Protein AF-R7TKI4-F1 (afdb_monomer_lite)

Structure (mmCIF, N/CA/C/O backbone):
data_AF-R7TKI4-F1
#
_entry.id   AF-R7TKI4-F1
#
loop_
_atom_site.group_PDB
_atom_site.id
_atom_site.type_symbol
_atom_site.label_atom_id
_atom_site.label_alt_id
_atom_site.label_comp_id
_atom_site.label_asym_id
_atom_site.label_entity_id
_atom_site.label_seq_id
_atom_site.pdbx_PDB_ins_code
_atom_site.Cartn_x
_atom_site.Cartn_y
_atom_site.Cartn_z
_atom_site.occupancy
_atom_site.B_iso_or_equiv
_atom_site.auth_seq_id
_atom_site.auth_comp_id
_atom_site.auth_asym_id
_atom_site.auth_atom_id
_atom_site.pdbx_PDB_model_num
ATOM 1 N N . MET A 1 1 ? -0.676 15.470 -4.595 1.00 82.75 1 MET A N 1
ATOM 2 C CA . MET A 1 1 ? -1.596 16.619 -4.484 1.00 82.75 1 MET A CA 1
ATOM 3 C C . MET A 1 1 ? -2.875 16.407 -5.294 1.00 82.75 1 MET A C 1
ATOM 5 O O . MET A 1 1 ? -3.896 16.183 -4.670 1.00 82.75 1 MET A O 1
ATOM 9 N N . ALA A 1 2 ? -2.856 16.356 -6.633 1.00 85.12 2 ALA A N 1
ATOM 10 C CA . ALA A 1 2 ? -4.088 16.232 -7.441 1.00 85.12 2 ALA A CA 1
ATOM 11 C C . ALA A 1 2 ? -4.961 14.997 -7.123 1.00 85.12 2 ALA A C 1
ATOM 13 O O . ALA A 1 2 ? -6.164 15.119 -6.928 1.00 85.12 2 ALA A O 1
ATOM 14 N N . ARG A 1 3 ? -4.354 13.813 -6.934 1.00 81.62 3 ARG A N 1
ATOM 15 C CA . ARG A 1 3 ? -5.068 12.597 -6.470 1.00 81.62 3 ARG A CA 1
ATOM 16 C C . ARG A 1 3 ? -5.751 12.754 -5.104 1.00 81.62 3 ARG A C 1
ATOM 18 O O . ARG A 1 3 ? -6.646 11.985 -4.787 1.00 81.62 3 ARG A O 1
ATOM 25 N N . ALA A 1 4 ? -5.313 13.726 -4.310 1.00 76.56 4 ALA A N 1
ATOM 26 C CA . ALA A 1 4 ? -5.909 14.103 -3.036 1.00 76.56 4 ALA A CA 1
ATOM 27 C C . ALA A 1 4 ? -6.825 15.336 -3.168 1.00 76.56 4 ALA A C 1
ATOM 29 O O . ALA A 1 4 ? -7.073 16.013 -2.183 1.00 76.56 4 ALA A O 1
ATOM 30 N N . GLY A 1 5 ? -7.311 15.654 -4.373 1.00 79.50 5 GLY A N 1
ATOM 31 C CA . GLY A 1 5 ? -8.369 16.645 -4.600 1.00 79.50 5 GLY A CA 1
ATOM 32 C C . GLY A 1 5 ? -7.931 18.111 -4.665 1.00 79.50 5 GLY A C 1
ATOM 33 O O . GLY A 1 5 ? -8.788 18.983 -4.769 1.00 79.50 5 GLY A O 1
ATOM 34 N N . TYR A 1 6 ? -6.631 18.409 -4.624 1.00 84.69 6 TYR A N 1
ATOM 35 C CA . TYR A 1 6 ? -6.147 19.792 -4.714 1.00 84.69 6 TYR A CA 1
ATOM 36 C C . TYR A 1 6 ? -6.173 20.307 -6.155 1.00 84.69 6 TYR A C 1
ATOM 38 O O . TYR A 1 6 ? -5.718 19.578 -7.042 1.00 84.69 6 TYR A O 1
ATOM 46 N N . PRO A 1 7 ? -6.587 21.566 -6.398 1.00 90.75 7 PRO A N 1
ATOM 47 C CA . PRO A 1 7 ? -6.250 22.246 -7.639 1.00 90.75 7 PRO A CA 1
ATOM 48 C C . PRO A 1 7 ? -4.733 22.451 -7.676 1.00 90.75 7 PRO A C 1
ATOM 50 O O . PRO A 1 7 ? -4.150 23.046 -6.770 1.00 90.75 7 PRO A O 1
ATOM 53 N N . VAL A 1 8 ? -4.081 21.905 -8.700 1.00 95.00 8 VAL A N 1
ATOM 54 C CA . VAL A 1 8 ? -2.624 21.967 -8.846 1.00 95.00 8 VAL A CA 1
ATOM 55 C C . VAL A 1 8 ? -2.287 22.689 -10.138 1.00 95.00 8 VAL A C 1
ATOM 57 O O . VAL A 1 8 ? -2.752 22.292 -11.206 1.00 95.00 8 VAL A O 1
ATOM 60 N N . VAL A 1 9 ? -1.432 23.702 -10.022 1.00 96.25 9 VAL A N 1
ATOM 61 C CA . VAL A 1 9 ? -0.788 24.371 -11.152 1.00 96.25 9 VAL A CA 1
ATOM 62 C C . VAL A 1 9 ? 0.711 24.107 -11.061 1.00 96.25 9 VAL A C 1
ATOM 64 O O . VAL A 1 9 ? 1.315 24.291 -10.004 1.00 96.25 9 VAL A O 1
ATOM 67 N N . VAL A 1 10 ? 1.301 23.640 -12.156 1.00 95.69 10 VAL A N 1
ATOM 68 C CA . VAL A 1 10 ? 2.745 23.476 -12.320 1.00 95.69 10 VAL A CA 1
ATOM 69 C C . VAL A 1 10 ? 3.248 24.624 -13.181 1.00 95.69 10 VAL A C 1
ATOM 71 O O . VAL A 1 10 ? 2.903 24.714 -14.357 1.00 95.69 10 VAL A O 1
ATOM 74 N N . PHE A 1 11 ? 4.068 25.483 -12.585 1.00 94.81 11 PHE A N 1
ATOM 75 C CA . PHE A 1 11 ? 4.786 26.540 -13.289 1.00 94.81 11 PHE A CA 1
ATOM 76 C C . PHE A 1 11 ? 6.099 25.969 -13.820 1.00 94.81 11 PHE A C 1
ATOM 78 O O . PHE A 1 11 ? 6.936 25.506 -13.044 1.00 94.81 11 PHE A O 1
ATOM 85 N N . GLU A 1 12 ? 6.256 25.970 -15.136 1.00 93.69 12 GLU A N 1
ATOM 86 C CA . GLU A 1 12 ? 7.416 25.432 -15.836 1.00 93.69 12 GLU A CA 1
ATOM 87 C C . GLU A 1 12 ? 8.041 26.540 -16.689 1.00 93.69 12 GLU A C 1
ATOM 89 O O . GLU A 1 12 ? 7.357 27.222 -17.453 1.00 93.69 12 GLU A O 1
ATOM 94 N N . LYS A 1 13 ? 9.354 26.741 -16.551 1.00 90.69 13 LYS A N 1
ATOM 95 C CA . LYS A 1 13 ? 10.083 27.781 -17.292 1.00 90.69 13 LYS A CA 1
ATOM 96 C C . LYS A 1 13 ? 10.240 27.414 -18.767 1.00 90.69 13 LYS A C 1
ATOM 98 O O . LYS A 1 13 ? 10.387 28.289 -19.616 1.00 90.69 13 LYS A O 1
ATOM 103 N N . GLU A 1 14 ? 10.279 26.119 -19.060 1.00 89.62 14 GLU A N 1
ATOM 104 C CA . GLU A 1 14 ? 10.438 25.588 -20.406 1.00 89.62 14 GLU A CA 1
ATOM 105 C C . GLU A 1 14 ? 9.096 25.583 -21.156 1.00 89.62 14 GLU A C 1
ATOM 107 O O . GLU A 1 14 ? 8.030 25.856 -20.602 1.00 89.62 14 GLU A O 1
ATOM 112 N N . ARG A 1 15 ? 9.142 25.261 -22.454 1.00 89.75 15 ARG A N 1
ATOM 113 C CA . ARG A 1 15 ? 7.944 25.158 -23.308 1.00 89.75 15 ARG A CA 1
ATOM 114 C C . ARG A 1 15 ? 7.111 23.891 -23.065 1.00 89.75 15 ARG A C 1
ATOM 116 O O . ARG A 1 15 ? 6.015 23.783 -23.608 1.00 89.75 15 ARG A O 1
ATOM 123 N N . ASP A 1 16 ? 7.662 22.917 -22.344 1.00 89.19 16 ASP A N 1
ATOM 124 C CA . ASP A 1 16 ? 7.086 21.595 -22.116 1.00 89.19 16 ASP A CA 1
ATOM 125 C C . ASP A 1 16 ? 7.469 21.040 -20.732 1.00 89.19 16 ASP A C 1
ATOM 127 O O . ASP A 1 16 ? 8.438 21.468 -20.110 1.00 89.19 16 ASP A O 1
ATOM 131 N N . ALA A 1 17 ? 6.665 20.095 -20.233 1.00 90.56 17 ALA A N 1
ATOM 132 C CA . ALA A 1 17 ? 6.880 19.430 -18.948 1.00 90.56 17 ALA A CA 1
ATOM 133 C C . ALA A 1 17 ? 7.830 18.230 -19.088 1.00 90.56 17 ALA A C 1
ATOM 135 O O . ALA A 1 17 ? 8.000 17.684 -20.176 1.00 90.56 17 ALA A O 1
ATOM 136 N N . GLY A 1 18 ? 8.377 17.755 -17.965 1.00 88.19 18 GLY A N 1
ATOM 137 C CA . GLY A 1 18 ? 9.234 16.560 -17.903 1.00 88.19 18 GLY A CA 1
ATOM 138 C C . GLY A 1 18 ? 10.708 16.855 -17.605 1.00 88.19 18 GLY A C 1
ATOM 139 O O . GLY A 1 18 ? 11.488 15.921 -17.405 1.00 88.19 18 GLY A O 1
ATOM 140 N N . GLY A 1 19 ? 11.087 18.136 -17.530 1.00 89.75 19 GLY A N 1
ATOM 141 C CA . GLY A 1 19 ? 12.391 18.592 -17.046 1.00 89.75 19 GLY A CA 1
ATOM 142 C C . GLY A 1 19 ? 13.573 17.890 -17.721 1.00 89.75 19 GLY A C 1
ATOM 143 O O . GLY A 1 19 ? 13.580 17.670 -18.932 1.00 89.75 19 GLY A O 1
ATOM 144 N N . ILE A 1 20 ? 14.573 17.500 -16.923 1.00 88.00 20 ILE A N 1
ATOM 145 C CA . ILE A 1 20 ? 15.778 16.792 -17.389 1.00 88.00 20 ILE A CA 1
ATOM 146 C C . ILE A 1 20 ? 15.438 15.511 -18.160 1.00 88.00 20 ILE A C 1
ATOM 148 O O . ILE A 1 20 ? 16.108 15.210 -19.142 1.00 88.00 20 ILE A O 1
ATOM 152 N N . ILE A 1 21 ? 14.402 14.767 -17.768 1.00 88.75 21 ILE A N 1
ATOM 153 C CA . ILE A 1 21 ? 14.079 13.471 -18.384 1.00 88.75 21 ILE A CA 1
ATOM 154 C C . ILE A 1 21 ? 13.646 13.664 -19.841 1.00 88.75 21 ILE A C 1
ATOM 156 O O . ILE A 1 21 ? 14.051 12.894 -20.704 1.00 88.75 21 ILE A O 1
ATOM 160 N N . ARG A 1 22 ? 12.875 14.716 -20.135 1.00 88.25 22 ARG A N 1
ATOM 161 C CA . ARG A 1 22 ? 12.447 15.033 -21.505 1.00 88.25 22 ARG A CA 1
ATOM 162 C C . ARG A 1 22 ? 13.512 15.779 -22.292 1.00 88.25 22 ARG A C 1
ATOM 164 O O . ARG A 1 22 ? 13.793 15.446 -23.438 1.00 88.25 22 ARG A O 1
ATOM 171 N N . ASN A 1 23 ? 14.078 16.808 -21.673 1.00 86.75 23 ASN A N 1
ATOM 172 C CA . ASN A 1 23 ? 14.843 17.819 -22.390 1.00 86.75 23 ASN A CA 1
ATOM 173 C C . ASN A 1 23 ? 16.343 17.544 -22.406 1.00 86.75 23 ASN A C 1
ATOM 175 O O . ASN A 1 23 ? 17.052 18.181 -23.172 1.00 86.75 23 ASN A O 1
ATOM 179 N N . VAL A 1 24 ? 16.843 16.617 -21.586 1.00 88.44 24 VAL A N 1
ATOM 180 C CA . VAL A 1 24 ? 18.284 16.356 -21.452 1.00 88.44 24 VAL A CA 1
ATOM 181 C C . VAL A 1 24 ? 18.618 14.868 -21.541 1.00 88.44 24 VAL A C 1
ATOM 183 O O . VAL A 1 24 ? 19.626 14.510 -22.140 1.00 88.44 24 VAL A O 1
ATOM 186 N N . LEU A 1 25 ? 17.803 13.973 -20.986 1.00 88.06 25 LEU A N 1
ATOM 187 C CA . LEU A 1 25 ? 18.068 12.543 -21.094 1.00 88.06 25 LEU A CA 1
ATOM 188 C C . LEU A 1 25 ? 17.925 12.107 -22.562 1.00 88.06 25 LEU A C 1
ATOM 190 O O . LEU A 1 25 ? 16.918 12.435 -23.190 1.00 88.06 25 LEU A O 1
ATOM 194 N N . PRO A 1 26 ? 18.912 11.409 -23.149 1.00 87.38 26 PRO A N 1
ATOM 195 C CA . PRO A 1 26 ? 18.848 11.083 -24.564 1.00 87.38 26 PRO A CA 1
ATOM 196 C C . PRO A 1 26 ? 17.649 10.203 -24.924 1.00 87.38 26 PRO A C 1
ATOM 198 O O . PRO A 1 26 ? 17.345 9.242 -24.216 1.00 87.38 26 PRO A O 1
ATOM 201 N N . SER A 1 27 ? 17.045 10.444 -26.089 1.00 84.06 27 SER A N 1
ATOM 202 C CA . SER A 1 27 ? 15.865 9.697 -26.571 1.00 84.06 27 SER A CA 1
ATOM 203 C C . SER A 1 27 ? 16.072 8.181 -26.720 1.00 84.06 27 SER A C 1
ATOM 205 O O . SER A 1 27 ? 15.114 7.413 -26.755 1.00 84.06 27 SER A O 1
ATOM 207 N N . PHE A 1 28 ? 17.327 7.725 -26.792 1.00 85.75 28 PHE A N 1
ATOM 208 C CA . PHE A 1 28 ? 17.670 6.301 -26.822 1.00 85.75 28 PHE A CA 1
ATOM 209 C C . PHE A 1 28 ? 17.657 5.625 -25.440 1.00 85.75 28 PHE A C 1
ATOM 211 O O . PHE A 1 28 ? 17.760 4.403 -25.381 1.00 85.75 28 PHE A O 1
ATOM 218 N N . ARG A 1 29 ? 17.599 6.393 -24.343 1.00 84.62 29 ARG A N 1
ATOM 219 C CA . ARG A 1 29 ? 17.422 5.878 -22.973 1.00 84.62 29 ARG A CA 1
ATOM 220 C C . ARG A 1 29 ? 15.950 5.755 -22.621 1.00 84.62 29 ARG A C 1
ATOM 222 O O . ARG A 1 29 ? 15.536 4.757 -22.045 1.00 84.62 29 ARG A O 1
ATOM 229 N N . ILE A 1 30 ? 15.174 6.764 -22.986 1.00 84.50 30 ILE A N 1
ATOM 230 C CA . ILE A 1 30 ? 13.731 6.793 -22.798 1.00 84.50 30 ILE A CA 1
ATOM 231 C C . ILE A 1 30 ? 13.117 7.595 -23.939 1.00 84.50 30 ILE A C 1
ATOM 233 O O . ILE A 1 30 ? 13.623 8.652 -24.317 1.00 84.50 30 ILE A O 1
ATOM 237 N N . SER A 1 31 ? 12.043 7.076 -24.523 1.00 86.00 31 SER A N 1
ATOM 238 C CA . SER A 1 31 ? 11.370 7.767 -25.613 1.00 86.00 31 SER A CA 1
ATOM 239 C C . SER A 1 31 ? 10.566 8.950 -25.075 1.00 86.00 31 SER A C 1
ATOM 241 O O . SER A 1 31 ? 9.975 8.888 -23.995 1.00 86.00 31 SER A O 1
ATOM 243 N N . ALA A 1 32 ? 10.493 10.025 -25.862 1.00 83.06 32 ALA A N 1
ATOM 244 C CA . ALA A 1 32 ? 9.645 11.170 -25.535 1.00 83.06 32 ALA A CA 1
ATOM 245 C C . ALA A 1 32 ? 8.167 10.764 -25.395 1.00 83.06 32 ALA A C 1
ATOM 247 O O . ALA A 1 32 ? 7.441 11.370 -24.618 1.00 83.06 32 ALA A O 1
ATOM 248 N N . GLU A 1 33 ? 7.743 9.714 -26.104 1.00 85.81 33 GLU A N 1
ATOM 249 C CA . GLU A 1 33 ? 6.394 9.148 -26.028 1.00 85.81 33 GLU A CA 1
ATOM 250 C C . GLU A 1 33 ? 6.082 8.574 -24.643 1.00 85.81 33 GLU A C 1
ATOM 252 O O . GLU A 1 33 ? 5.013 8.852 -24.112 1.00 85.81 33 GLU A O 1
ATOM 257 N N . VAL A 1 34 ? 7.009 7.830 -24.026 1.00 86.69 34 VAL A N 1
ATOM 258 C CA . VAL A 1 34 ? 6.816 7.276 -22.671 1.00 86.69 34 VAL A CA 1
ATOM 259 C C . VAL A 1 34 ? 6.722 8.398 -21.638 1.00 86.69 34 VAL A C 1
ATOM 261 O O . VAL A 1 34 ? 5.849 8.380 -20.778 1.00 86.69 34 VAL A O 1
ATOM 264 N N . ILE A 1 35 ? 7.559 9.431 -21.760 1.00 88.44 35 ILE A N 1
ATOM 265 C CA . ILE A 1 35 ? 7.482 10.595 -20.865 1.00 88.44 35 ILE A CA 1
ATOM 266 C C . ILE A 1 35 ? 6.176 11.362 -21.092 1.00 88.44 35 ILE A C 1
ATOM 268 O O . ILE A 1 35 ? 5.555 11.833 -20.142 1.00 88.44 35 ILE A O 1
ATOM 272 N N . GLN A 1 36 ? 5.747 11.493 -22.349 1.00 90.69 36 GLN A N 1
ATOM 273 C CA . GLN A 1 36 ? 4.482 12.135 -22.676 1.00 90.69 36 GLN A CA 1
ATOM 274 C C . GLN A 1 36 ? 3.304 11.352 -22.092 1.00 90.69 36 GLN A C 1
ATOM 276 O O . GLN A 1 36 ? 2.409 11.986 -21.558 1.00 90.69 36 GLN A O 1
ATOM 281 N N . GLN A 1 37 ? 3.333 10.014 -22.085 1.00 90.44 37 GLN A N 1
ATOM 282 C CA . GLN A 1 37 ? 2.316 9.197 -21.410 1.00 90.44 37 GLN A CA 1
ATOM 283 C C . GLN A 1 37 ? 2.237 9.500 -19.907 1.00 90.44 37 GLN A C 1
ATOM 285 O O . GLN A 1 37 ? 1.136 9.635 -19.378 1.00 90.44 37 GLN A O 1
ATOM 290 N N . ASP A 1 38 ? 3.376 9.669 -19.229 1.00 90.50 38 ASP A N 1
ATOM 291 C CA . ASP A 1 38 ? 3.403 10.053 -17.811 1.00 90.50 38 ASP A CA 1
ATOM 292 C C . ASP A 1 38 ? 2.873 11.481 -17.589 1.00 90.50 38 ASP A C 1
ATOM 294 O O . ASP A 1 38 ? 2.132 11.736 -16.637 1.00 90.50 38 ASP A O 1
ATOM 298 N N . ILE A 1 39 ? 3.210 12.425 -18.473 1.00 92.06 39 ILE A N 1
ATOM 299 C CA . ILE A 1 39 ? 2.704 13.806 -18.414 1.00 92.06 39 ILE A CA 1
ATOM 300 C C . ILE A 1 39 ? 1.198 13.841 -18.677 1.00 92.06 39 ILE A C 1
ATOM 302 O O . ILE A 1 39 ? 0.472 14.487 -17.925 1.00 92.06 39 ILE A O 1
ATOM 306 N N . ASP A 1 40 ? 0.726 13.126 -19.696 1.00 92.94 40 ASP A N 1
ATOM 307 C CA . ASP A 1 40 ? -0.688 13.003 -20.050 1.00 92.94 40 ASP A CA 1
ATOM 308 C C . ASP A 1 40 ? -1.461 12.360 -18.900 1.00 92.94 40 ASP A C 1
ATOM 310 O O . ASP A 1 40 ? -2.547 12.819 -18.552 1.00 92.94 40 ASP A O 1
ATOM 314 N N . PHE A 1 41 ? -0.877 11.352 -18.245 1.00 91.56 41 PHE A N 1
ATOM 315 C CA . PHE A 1 41 ? -1.417 10.765 -17.025 1.00 91.56 41 PHE A CA 1
ATOM 316 C C . PHE A 1 41 ? -1.516 11.805 -15.902 1.00 91.56 41 PHE A C 1
ATOM 318 O O . PHE A 1 41 ? -2.541 11.894 -15.232 1.00 91.56 41 PHE A O 1
ATOM 325 N N . VAL A 1 42 ? -0.502 12.643 -15.684 1.00 92.38 42 VAL A N 1
ATOM 326 C CA . VAL A 1 42 ? -0.572 13.715 -14.673 1.00 92.38 42 VAL A CA 1
ATOM 327 C C . VAL A 1 42 ? -1.632 14.765 -15.040 1.00 92.38 42 VAL A C 1
ATOM 329 O O . VAL A 1 42 ? -2.419 15.166 -14.179 1.00 92.38 42 VAL A O 1
ATOM 332 N N . GLN A 1 43 ? -1.714 15.168 -16.309 1.00 92.06 43 GLN A N 1
ATOM 333 C CA . GLN A 1 43 ? -2.730 16.095 -16.819 1.00 92.06 43 GLN A CA 1
ATOM 334 C C . GLN A 1 43 ? -4.145 15.522 -16.701 1.00 92.06 43 GLN A C 1
ATOM 336 O O . GLN A 1 43 ? -5.064 16.240 -16.304 1.00 92.06 43 GLN A O 1
ATOM 341 N N . SER A 1 44 ? -4.331 14.223 -16.958 1.00 91.12 44 SER A N 1
ATOM 342 C CA . SER A 1 44 ? -5.631 13.553 -16.844 1.00 91.12 44 SER A CA 1
ATOM 343 C C . SER A 1 44 ? -6.162 13.538 -15.408 1.00 91.12 44 SER A C 1
ATOM 345 O O . SER A 1 44 ? -7.356 13.347 -15.201 1.00 91.12 44 SER A O 1
ATOM 347 N N . HIS A 1 45 ? -5.297 13.768 -14.414 1.00 88.44 45 HIS A N 1
ATOM 348 C CA . HIS A 1 45 ? -5.676 13.953 -13.011 1.00 88.44 45 HIS A CA 1
ATOM 349 C C . HIS A 1 45 ? -6.012 15.415 -12.655 1.00 88.44 45 HIS A C 1
ATOM 351 O O . HIS A 1 45 ? -6.168 15.730 -11.477 1.00 88.44 45 HIS A O 1
ATOM 357 N N . GLY A 1 46 ? -6.138 16.306 -13.645 1.00 88.94 46 GLY A N 1
ATOM 358 C CA . GLY A 1 46 ? -6.580 17.692 -13.462 1.00 88.94 46 GLY A CA 1
ATOM 359 C C . GLY A 1 46 ? -5.468 18.686 -13.120 1.00 88.94 46 GLY A C 1
ATOM 360 O O . GLY A 1 46 ? -5.763 19.803 -12.699 1.00 88.94 46 GLY A O 1
ATOM 361 N N . VAL A 1 47 ? -4.199 18.303 -13.287 1.00 96.19 47 VAL A N 1
ATOM 362 C CA . VAL A 1 47 ? -3.058 19.208 -13.093 1.00 96.19 47 VAL A CA 1
ATOM 363 C C . VAL A 1 47 ? -2.954 20.175 -14.272 1.00 96.19 47 VAL A C 1
ATOM 365 O O . VAL A 1 47 ? -2.870 19.752 -15.424 1.00 96.19 47 VAL A O 1
ATOM 368 N N . GLN A 1 48 ? -2.927 21.474 -13.981 1.00 96.12 48 GLN A N 1
ATOM 369 C CA . GLN A 1 48 ? -2.713 22.527 -14.971 1.00 96.12 48 GLN A CA 1
ATOM 370 C C . GLN A 1 48 ? -1.221 22.828 -15.113 1.00 96.12 48 GLN A C 1
ATOM 372 O O . GLN A 1 48 ? -0.488 22.808 -14.128 1.00 96.12 48 GLN A O 1
ATOM 377 N N . PHE A 1 49 ? -0.779 23.134 -16.330 1.00 95.31 49 PHE A N 1
ATOM 378 C CA . PHE A 1 49 ? 0.603 23.513 -16.613 1.00 95.31 49 PHE A CA 1
ATOM 379 C C . PHE A 1 49 ? 0.648 24.926 -17.185 1.00 95.31 49 PHE A C 1
ATOM 381 O O . PHE A 1 49 ? -0.055 25.226 -18.151 1.00 95.31 49 PHE A O 1
ATOM 388 N N . GLU A 1 50 ? 1.494 25.768 -16.604 1.00 94.56 50 GLU A N 1
ATOM 389 C CA . GLU A 1 50 ? 1.822 27.096 -17.109 1.00 94.56 50 GLU A CA 1
ATOM 390 C C . GLU A 1 50 ? 3.275 27.092 -17.586 1.00 94.56 50 GLU A C 1
ATOM 392 O O . GLU A 1 50 ? 4.208 27.123 -16.784 1.00 94.56 50 GLU A O 1
ATOM 397 N N . PHE A 1 51 ? 3.451 27.001 -18.903 1.00 94.62 51 PHE A N 1
ATOM 398 C CA . PHE A 1 51 ? 4.756 26.959 -19.560 1.00 94.62 51 PHE A CA 1
ATOM 399 C C . PHE A 1 51 ? 5.298 28.363 -19.838 1.00 94.62 51 PHE A C 1
ATOM 401 O O . PHE A 1 51 ? 4.535 29.291 -20.111 1.00 94.62 51 PHE A O 1
ATOM 408 N N . GLY A 1 52 ? 6.623 28.506 -19.850 1.00 91.62 52 GLY A N 1
ATOM 409 C CA . GLY A 1 52 ? 7.291 29.785 -20.080 1.00 91.62 52 GLY A CA 1
ATOM 410 C C . GLY A 1 52 ? 7.151 30.779 -18.924 1.00 91.62 52 GLY A C 1
ATOM 411 O O . GLY A 1 52 ? 7.188 31.988 -19.164 1.00 91.62 52 GLY A O 1
ATOM 412 N N . CYS A 1 53 ? 6.965 30.299 -17.690 1.00 88.69 53 CYS A N 1
ATOM 413 C CA . CYS A 1 53 ? 6.874 31.174 -16.522 1.00 88.69 53 CYS A CA 1
ATOM 414 C C . CYS A 1 53 ? 8.211 31.890 -16.243 1.00 88.69 53 CYS A C 1
ATOM 416 O O . CYS A 1 53 ? 9.280 31.412 -16.633 1.00 88.69 53 CYS A O 1
ATOM 418 N N . ASP A 1 54 ? 8.180 33.028 -15.535 1.00 85.88 54 ASP A N 1
ATOM 419 C CA . ASP A 1 54 ? 9.414 33.720 -15.132 1.00 85.88 54 ASP A CA 1
ATOM 420 C C . ASP A 1 54 ? 10.252 32.801 -14.215 1.00 85.88 54 ASP A C 1
ATOM 422 O O . ASP A 1 54 ? 9.773 32.407 -13.149 1.00 85.88 54 ASP A O 1
ATOM 426 N N . PRO A 1 55 ? 11.513 32.470 -14.563 1.00 75.94 55 PRO A N 1
ATOM 427 C CA . PRO A 1 55 ? 12.389 31.667 -13.707 1.00 75.94 55 PRO A CA 1
ATOM 428 C C . PRO A 1 55 ? 12.681 32.292 -12.333 1.00 75.94 55 PRO A C 1
ATOM 430 O O . PRO A 1 55 ? 13.263 31.634 -11.475 1.00 75.94 55 PRO A O 1
ATOM 433 N N . LYS A 1 56 ? 12.344 33.572 -12.134 1.00 74.06 56 LYS A N 1
ATOM 434 C CA . LYS A 1 56 ? 12.515 34.319 -10.879 1.00 74.06 56 LYS A CA 1
ATOM 435 C C . LYS A 1 56 ? 11.213 34.494 -10.103 1.00 74.06 56 LYS A C 1
ATOM 437 O O . LYS A 1 56 ? 11.151 35.372 -9.247 1.00 74.06 56 LYS A O 1
ATOM 442 N N . LEU A 1 57 ? 10.190 33.703 -10.413 1.00 82.81 57 LEU A N 1
ATOM 443 C CA . LEU A 1 57 ? 8.912 33.743 -9.718 1.00 82.81 57 LEU A CA 1
ATOM 444 C C . LEU A 1 57 ? 9.116 33.614 -8.200 1.00 82.81 57 LEU A C 1
ATOM 446 O O . LEU A 1 57 ? 9.660 32.619 -7.715 1.00 82.81 57 LEU A O 1
ATOM 450 N N . ASP A 1 58 ? 8.715 34.651 -7.465 1.00 86.19 58 ASP A N 1
ATOM 451 C CA . ASP A 1 58 ? 8.870 34.713 -6.016 1.00 86.19 58 ASP A CA 1
ATOM 452 C C . ASP A 1 58 ? 7.792 33.852 -5.344 1.00 86.19 58 ASP A C 1
ATOM 454 O O . ASP A 1 58 ? 6.604 33.896 -5.682 1.00 86.19 58 ASP A O 1
ATOM 458 N N . VAL A 1 59 ? 8.203 33.055 -4.360 1.00 88.44 59 VAL A N 1
ATOM 459 C CA . VAL A 1 59 ? 7.296 32.207 -3.585 1.00 88.44 59 VAL A CA 1
ATOM 460 C C . VAL A 1 59 ? 6.257 33.034 -2.817 1.00 88.44 59 VAL A C 1
ATOM 462 O O . VAL A 1 59 ? 5.126 32.583 -2.626 1.00 88.44 59 VAL A O 1
ATOM 465 N N . LEU A 1 60 ? 6.605 34.245 -2.382 1.00 84.69 60 LEU A N 1
ATOM 466 C CA . LEU A 1 60 ? 5.680 35.179 -1.744 1.00 84.69 60 LEU A CA 1
ATOM 467 C C . LEU A 1 60 ? 4.641 35.711 -2.731 1.00 84.69 60 LEU A C 1
ATOM 469 O O . LEU A 1 60 ? 3.478 35.838 -2.354 1.00 84.69 60 LEU A O 1
ATOM 473 N N . ASP A 1 61 ? 5.017 35.956 -3.986 1.00 87.81 61 ASP A N 1
ATOM 474 C CA . ASP A 1 61 ? 4.074 36.405 -5.016 1.00 87.81 61 ASP A CA 1
ATOM 475 C C . ASP A 1 61 ? 3.054 35.311 -5.350 1.00 87.81 61 ASP A C 1
ATOM 477 O O . ASP A 1 61 ? 1.859 35.594 -5.470 1.00 87.81 61 ASP A O 1
ATOM 481 N N . LEU A 1 62 ? 3.489 34.047 -5.402 1.00 91.50 62 LEU A N 1
ATOM 482 C CA . LEU A 1 62 ? 2.585 32.900 -5.528 1.00 91.50 62 LEU A CA 1
ATOM 483 C C . LEU A 1 62 ? 1.607 32.821 -4.352 1.00 91.50 62 LEU A C 1
ATOM 485 O O . LEU A 1 62 ? 0.401 32.670 -4.545 1.00 91.50 62 LEU A O 1
ATOM 489 N N . LYS A 1 63 ? 2.090 33.010 -3.124 1.00 88.38 63 LYS A N 1
ATOM 490 C CA . LYS A 1 63 ? 1.208 33.045 -1.952 1.00 88.38 63 LYS A CA 1
ATOM 491 C C . LYS A 1 63 ? 0.215 34.200 -1.990 1.00 88.38 63 LYS A C 1
ATOM 493 O O . LYS A 1 63 ? -0.963 33.997 -1.712 1.00 88.38 63 LYS A O 1
ATOM 498 N N . HIS A 1 64 ? 0.658 35.399 -2.363 1.00 88.56 64 HIS A N 1
ATOM 499 C CA . HIS A 1 64 ? -0.227 36.555 -2.526 1.00 88.56 64 HIS A CA 1
ATOM 500 C C . HIS A 1 64 ? -1.254 36.354 -3.648 1.00 88.56 64 HIS A C 1
ATOM 502 O O . HIS A 1 64 ? -2.352 36.902 -3.573 1.00 88.56 64 HIS A O 1
ATOM 508 N N . SER A 1 65 ? -0.923 35.534 -4.646 1.00 88.44 65 SER A N 1
ATOM 509 C CA . SER A 1 65 ? -1.819 35.140 -5.739 1.00 88.44 65 SER A CA 1
ATOM 510 C C . SER A 1 65 ? -2.818 34.040 -5.348 1.00 88.44 65 SER A C 1
ATOM 512 O O . SER A 1 65 ? -3.634 33.642 -6.176 1.00 88.44 65 SER A O 1
ATOM 514 N N . GLY A 1 66 ? -2.796 33.574 -4.092 1.00 89.06 66 GLY A N 1
ATOM 515 C CA . GLY A 1 66 ? -3.776 32.635 -3.542 1.00 89.06 66 GLY A CA 1
ATOM 516 C C . GLY A 1 66 ? -3.331 31.172 -3.496 1.00 89.06 66 GLY A C 1
ATOM 517 O O . GLY A 1 66 ? -4.172 30.308 -3.274 1.00 89.06 66 GLY A O 1
ATOM 518 N N . PHE A 1 67 ? -2.042 30.868 -3.696 1.00 93.38 67 PHE A N 1
ATOM 519 C CA . PHE A 1 67 ? -1.526 29.504 -3.544 1.00 93.38 67 PHE A CA 1
ATOM 520 C C . PHE A 1 67 ? -1.171 29.193 -2.082 1.00 93.38 67 PHE A C 1
ATOM 522 O O . PHE A 1 67 ? -0.251 29.782 -1.514 1.00 93.38 67 PHE A O 1
ATOM 529 N N . ASP A 1 68 ? -1.865 28.218 -1.489 1.00 90.19 68 ASP A N 1
ATOM 530 C CA . ASP A 1 68 ? -1.666 27.824 -0.085 1.00 90.19 68 ASP A CA 1
ATOM 531 C C . ASP A 1 68 ? -0.379 27.022 0.152 1.00 90.19 68 ASP A C 1
ATOM 533 O O . ASP A 1 68 ? 0.267 27.166 1.194 1.00 90.19 68 ASP A O 1
ATOM 537 N N . TYR A 1 69 ? -0.012 26.177 -0.816 1.00 93.81 69 TYR A N 1
ATOM 538 C CA . TYR A 1 69 ? 1.160 25.303 -0.776 1.00 93.81 69 TYR A CA 1
ATOM 539 C C . TYR A 1 69 ? 2.020 25.514 -2.015 1.00 93.81 69 TYR A C 1
ATOM 541 O O . TYR A 1 69 ? 1.516 25.471 -3.137 1.00 93.81 69 TYR A O 1
ATOM 549 N N . VAL A 1 70 ? 3.326 25.677 -1.812 1.00 94.94 70 VAL A N 1
ATOM 550 C CA . VAL A 1 70 ? 4.292 25.853 -2.902 1.00 94.94 70 VAL A CA 1
ATOM 551 C C . VAL A 1 70 ? 5.359 24.771 -2.800 1.00 94.94 70 VAL A C 1
ATOM 553 O O . VAL A 1 70 ? 5.996 24.615 -1.761 1.00 94.94 70 VAL A O 1
ATOM 556 N N . PHE A 1 71 ? 5.562 24.022 -3.883 1.00 94.75 71 PHE A N 1
ATOM 557 C CA . PHE A 1 71 ? 6.587 22.983 -3.980 1.00 94.75 71 PHE A CA 1
ATOM 558 C C . PHE A 1 71 ? 7.625 23.406 -5.015 1.00 94.75 71 PHE A C 1
ATOM 560 O O . PHE A 1 71 ? 7.306 23.548 -6.193 1.00 94.75 71 PHE A O 1
ATOM 567 N N . LEU A 1 72 ? 8.867 23.603 -4.583 1.00 93.50 72 LEU A N 1
ATOM 568 C CA . LEU A 1 72 ? 9.969 23.996 -5.449 1.00 93.50 72 LEU A CA 1
ATOM 569 C C . LEU A 1 72 ? 10.740 22.750 -5.881 1.00 93.50 72 LEU A C 1
ATOM 571 O O . LEU A 1 72 ? 11.498 22.173 -5.101 1.00 93.50 72 LEU A O 1
ATOM 575 N N . GLY A 1 73 ? 10.538 22.356 -7.138 1.00 92.12 73 GLY A N 1
ATOM 576 C CA . GLY A 1 73 ? 11.217 21.241 -7.803 1.00 92.12 73 GLY A CA 1
ATOM 577 C C . GLY A 1 73 ? 12.066 21.689 -8.994 1.00 92.12 73 GLY A C 1
ATOM 578 O O . GLY A 1 73 ? 12.063 21.027 -10.022 1.00 92.12 73 GLY A O 1
ATOM 579 N N . ILE A 1 74 ? 12.769 22.821 -8.879 1.00 89.88 74 ILE A N 1
ATOM 580 C CA . ILE A 1 74 ? 13.487 23.474 -9.995 1.00 89.88 74 ILE A CA 1
ATOM 581 C C . ILE A 1 74 ? 14.793 22.775 -10.423 1.00 89.88 74 ILE A C 1
ATOM 583 O O . ILE A 1 74 ? 15.493 23.254 -11.312 1.00 89.88 74 ILE A O 1
ATOM 587 N N . GLY A 1 75 ? 15.134 21.657 -9.781 1.00 89.12 75 GLY A N 1
ATOM 588 C CA . GLY A 1 75 ? 16.322 20.865 -10.084 1.00 89.12 75 GLY A CA 1
ATOM 589 C C . GLY A 1 75 ? 17.653 21.483 -9.631 1.00 89.12 75 GLY A C 1
ATOM 590 O O . GLY A 1 75 ? 17.706 22.468 -8.893 1.00 89.12 75 GLY A O 1
ATOM 591 N N . ALA A 1 76 ? 18.745 20.862 -10.077 1.00 86.06 76 ALA A N 1
ATOM 592 C CA . ALA A 1 76 ? 20.119 21.299 -9.850 1.00 86.06 76 ALA A CA 1
ATOM 593 C C . ALA A 1 76 ? 20.820 21.469 -11.202 1.00 86.06 76 ALA A C 1
ATOM 595 O O . ALA A 1 76 ? 21.355 20.510 -11.748 1.00 86.06 76 ALA A O 1
ATOM 596 N N . GLU A 1 77 ? 20.785 22.680 -11.757 1.00 77.19 77 GLU A N 1
ATOM 597 C CA . GLU A 1 77 ? 21.342 22.987 -13.087 1.00 77.19 77 GLU A CA 1
ATOM 598 C C . GLU A 1 77 ? 22.639 23.812 -13.027 1.00 77.19 77 GLU A C 1
ATOM 600 O O . GLU A 1 77 ? 23.191 24.208 -14.057 1.00 77.19 77 GLU A O 1
ATOM 605 N N . LYS A 1 78 ? 23.123 24.140 -11.820 1.00 81.12 78 LYS A N 1
ATOM 606 C CA . LYS A 1 78 ? 24.352 24.918 -11.657 1.00 81.12 78 LYS A CA 1
ATOM 607 C C . LYS A 1 78 ? 25.554 23.986 -11.766 1.00 81.12 78 LYS A C 1
ATOM 609 O O . LYS A 1 78 ? 25.965 23.371 -10.782 1.00 81.12 78 LYS A O 1
ATOM 614 N N . GLY A 1 79 ? 26.129 23.921 -12.961 1.00 72.44 79 GLY A N 1
ATOM 615 C CA . GLY A 1 79 ? 27.282 23.071 -13.247 1.00 72.44 79 GLY A CA 1
ATOM 616 C C . GLY A 1 79 ? 28.514 23.408 -12.424 1.00 72.44 79 GLY A C 1
ATOM 617 O O . GLY A 1 79 ? 28.878 24.575 -12.235 1.00 72.44 79 GLY A O 1
ATOM 618 N N . ASN A 1 80 ? 29.201 22.362 -11.963 1.00 72.94 80 ASN A N 1
ATOM 619 C CA . ASN A 1 80 ? 30.521 22.508 -11.373 1.00 72.94 80 ASN A CA 1
ATOM 620 C C . ASN A 1 80 ? 31.494 23.081 -12.408 1.00 72.94 80 ASN A C 1
ATOM 622 O O . ASN A 1 80 ? 31.506 22.705 -13.581 1.00 72.94 80 ASN A O 1
ATOM 626 N N . LYS A 1 81 ? 32.353 23.985 -11.947 1.00 70.75 81 LYS A N 1
ATOM 627 C CA . LYS A 1 81 ? 33.351 24.655 -12.780 1.00 70.75 81 LYS A CA 1
ATOM 628 C C . LYS A 1 81 ? 34.697 23.951 -12.668 1.00 70.75 81 LYS A C 1
ATOM 630 O O . LYS A 1 81 ? 35.101 23.533 -11.583 1.00 70.75 81 LYS A O 1
ATOM 635 N N . MET A 1 82 ? 35.408 23.842 -13.787 1.00 70.38 82 MET A N 1
ATOM 636 C CA . MET A 1 82 ? 36.772 23.315 -13.826 1.00 70.38 82 MET A CA 1
ATOM 637 C C . MET A 1 82 ? 37.776 24.476 -13.773 1.00 70.38 82 MET A C 1
ATOM 639 O O . MET A 1 82 ? 37.766 25.298 -14.687 1.00 70.38 82 MET A O 1
ATOM 643 N N . PRO A 1 83 ? 38.658 24.552 -12.757 1.00 65.62 83 PRO A N 1
ATOM 644 C CA . PRO A 1 83 ? 39.485 25.738 -12.512 1.00 65.62 83 PRO A CA 1
ATOM 645 C C . PRO A 1 83 ? 40.347 26.200 -13.697 1.00 65.62 83 PRO A C 1
ATOM 647 O O . PRO A 1 83 ? 40.414 27.394 -13.972 1.00 65.62 83 PRO A O 1
ATOM 650 N N . PHE A 1 84 ? 40.978 25.281 -14.434 1.00 67.25 84 PHE A N 1
ATOM 651 C CA . PHE A 1 84 ? 41.847 25.642 -15.565 1.00 67.25 84 PHE A CA 1
ATOM 652 C C . PHE A 1 84 ? 41.069 26.041 -16.830 1.00 67.25 84 PHE A C 1
ATOM 654 O O . PHE A 1 84 ? 41.613 26.714 -17.698 1.00 67.25 84 PHE A O 1
ATOM 661 N N . LEU A 1 85 ? 39.784 25.677 -16.914 1.00 60.25 85 LEU A N 1
ATOM 662 C CA . LEU A 1 85 ? 38.879 26.076 -17.996 1.00 60.25 85 LEU A CA 1
ATOM 663 C C . LEU A 1 85 ? 38.261 27.470 -17.758 1.00 60.25 85 LEU A C 1
ATOM 665 O O . LEU A 1 85 ? 37.610 28.027 -18.645 1.00 60.25 85 LEU A O 1
ATOM 669 N N . GLU A 1 86 ? 38.457 28.054 -16.569 1.00 57.41 86 GLU A N 1
ATOM 670 C CA . GLU A 1 86 ? 38.026 29.420 -16.245 1.00 57.41 86 GLU A CA 1
ATOM 671 C C . GLU A 1 86 ? 39.106 30.484 -16.503 1.00 57.41 86 GLU A C 1
ATOM 673 O O . GLU A 1 86 ? 38.771 31.665 -16.657 1.00 57.41 86 GLU A O 1
ATOM 678 N N . ASP A 1 87 ? 40.380 30.094 -16.610 1.00 62.41 87 ASP A N 1
ATOM 679 C CA . ASP A 1 87 ? 41.474 31.010 -16.934 1.00 62.41 87 ASP A CA 1
ATOM 680 C C . ASP A 1 87 ? 41.385 31.436 -18.408 1.00 62.41 87 ASP A C 1
ATOM 682 O O . ASP A 1 87 ? 41.675 30.671 -19.324 1.00 62.41 87 ASP A O 1
ATOM 686 N N . LYS A 1 88 ? 41.001 32.697 -18.654 1.00 53.91 88 LYS A N 1
ATOM 687 C CA . LYS A 1 88 ? 40.874 33.278 -20.007 1.00 53.91 88 LYS A CA 1
ATOM 688 C C . LYS A 1 88 ? 42.179 33.255 -20.820 1.00 53.91 88 LYS A C 1
ATOM 690 O O . LYS A 1 88 ? 42.149 33.636 -21.985 1.00 53.91 88 LYS A O 1
ATOM 695 N N . LYS A 1 89 ? 43.308 32.883 -20.210 1.00 54.28 89 LYS A N 1
ATOM 696 C CA . LYS A 1 89 ? 44.623 32.773 -20.852 1.00 54.28 89 LYS A CA 1
ATOM 697 C C . LYS A 1 89 ? 44.966 31.356 -21.336 1.00 54.28 89 LYS A C 1
ATOM 699 O O . LYS A 1 89 ? 46.040 31.192 -21.906 1.00 54.28 89 LYS A O 1
ATOM 704 N N . GLN A 1 90 ? 44.111 30.353 -21.109 1.00 54.56 90 GLN A N 1
ATOM 705 C CA . GLN A 1 90 ? 44.389 28.953 -21.453 1.00 54.56 90 GLN A CA 1
ATOM 706 C C . GLN A 1 90 ? 43.297 28.364 -22.366 1.00 54.56 90 GLN A C 1
ATOM 708 O O . GLN A 1 90 ? 42.205 28.036 -21.909 1.00 54.56 90 GLN A O 1
ATOM 713 N N . GLY A 1 91 ? 43.616 28.205 -23.655 1.00 59.44 91 GLY A N 1
ATOM 714 C CA . GLY A 1 91 ? 42.848 27.400 -24.615 1.00 59.44 91 GLY A CA 1
ATOM 715 C C . GLY A 1 91 ? 41.658 28.086 -25.306 1.00 59.44 91 GLY A C 1
ATOM 716 O O . GLY A 1 91 ? 41.182 29.151 -24.911 1.00 59.44 91 GLY A O 1
ATOM 717 N N . ASP A 1 92 ? 41.166 27.444 -26.370 1.00 66.56 92 ASP A N 1
ATOM 718 C CA . ASP A 1 92 ? 39.994 27.879 -27.139 1.00 66.56 92 ASP A CA 1
ATOM 719 C C . ASP A 1 92 ? 38.684 27.414 -26.474 1.00 66.56 92 ASP A C 1
ATOM 721 O O . ASP A 1 92 ? 38.368 26.223 -26.426 1.00 66.56 92 ASP A O 1
ATOM 725 N N . ARG A 1 93 ? 37.895 28.372 -25.972 1.00 70.12 93 ARG A N 1
ATOM 726 C CA . ARG A 1 93 ? 36.625 28.113 -25.269 1.00 70.12 93 ARG A CA 1
ATOM 727 C C . ARG A 1 93 ? 35.514 27.589 -26.178 1.00 70.12 93 ARG A C 1
ATOM 729 O O . ARG A 1 93 ? 34.544 27.055 -25.651 1.00 70.12 93 ARG A O 1
ATOM 736 N N . SER A 1 94 ? 35.629 27.732 -27.500 1.00 74.62 94 SER A N 1
ATOM 737 C CA . SER A 1 94 ? 34.622 27.220 -28.443 1.00 74.62 94 SER A CA 1
ATOM 738 C C . SER A 1 94 ? 34.542 25.688 -28.456 1.00 74.62 94 SER A C 1
ATOM 740 O O . SER A 1 94 ? 33.533 25.125 -28.868 1.00 74.62 94 SER A O 1
ATOM 742 N N . ARG A 1 95 ? 35.577 25.020 -27.932 1.00 82.31 95 ARG A N 1
ATOM 743 C CA . ARG A 1 95 ? 35.692 23.559 -27.825 1.00 82.31 95 ARG A CA 1
ATOM 744 C C . ARG A 1 95 ? 35.093 22.990 -26.541 1.00 82.31 95 ARG A C 1
ATOM 746 O O . ARG A 1 95 ? 35.183 21.787 -26.319 1.00 82.31 95 ARG A O 1
ATOM 753 N N . LEU A 1 96 ? 34.542 23.831 -25.667 1.00 84.62 96 LEU A N 1
ATOM 754 C CA . LEU A 1 96 ? 33.999 23.424 -24.373 1.00 84.62 96 LEU A CA 1
ATOM 755 C C . LEU A 1 96 ? 32.480 23.433 -24.402 1.00 84.62 96 LEU A C 1
ATOM 757 O O . LEU A 1 96 ? 31.868 24.476 -24.623 1.00 84.62 96 LEU A O 1
ATOM 761 N N . LEU A 1 97 ? 31.883 22.287 -24.091 1.00 88.00 97 LEU A N 1
ATOM 762 C CA . LEU A 1 97 ? 30.439 22.137 -23.975 1.00 88.00 97 LEU A CA 1
ATOM 763 C C . LEU A 1 97 ? 30.073 21.630 -22.581 1.00 88.00 97 LEU A C 1
ATOM 765 O O . LEU A 1 97 ? 30.633 20.651 -22.090 1.00 88.00 97 LEU A O 1
ATOM 769 N N . ALA A 1 98 ? 29.107 22.279 -21.938 1.00 88.19 98 ALA A N 1
ATOM 770 C CA . ALA A 1 98 ? 28.500 21.733 -20.730 1.00 88.19 98 ALA A CA 1
ATOM 771 C C . ALA A 1 98 ? 27.608 20.542 -21.109 1.00 88.19 98 ALA A C 1
ATOM 773 O O . ALA A 1 98 ? 26.834 20.632 -22.063 1.00 88.19 98 ALA A O 1
ATOM 774 N N . SER A 1 99 ? 27.698 19.438 -20.363 1.00 90.06 99 SER A N 1
ATOM 775 C CA . SER A 1 99 ? 26.972 18.198 -20.684 1.00 90.06 99 SER A CA 1
ATOM 776 C C . SER A 1 99 ? 25.462 18.388 -20.831 1.00 90.06 99 SER A C 1
ATOM 778 O O . SER A 1 99 ? 24.908 17.946 -21.832 1.00 90.06 99 SER A O 1
ATOM 780 N N . LEU A 1 100 ? 24.801 19.104 -19.913 1.00 88.38 100 LEU A N 1
ATOM 781 C CA . LEU A 1 100 ? 23.356 19.349 -20.008 1.00 88.38 100 LEU A CA 1
ATOM 782 C C . LEU A 1 100 ? 22.973 20.156 -21.260 1.00 88.38 100 LEU A C 1
ATOM 784 O O . LEU A 1 100 ? 21.973 19.850 -21.905 1.00 88.38 100 LEU A O 1
ATOM 788 N N . GLN A 1 101 ? 23.776 21.161 -21.631 1.00 88.25 101 GLN A N 1
ATOM 789 C CA . GLN A 1 101 ? 23.541 21.971 -22.831 1.00 88.25 101 GLN A CA 1
ATOM 790 C C . GLN A 1 101 ? 23.723 21.137 -24.102 1.00 88.25 101 GLN A C 1
ATOM 792 O O . GLN A 1 101 ? 22.895 21.205 -25.007 1.00 88.25 101 GLN A O 1
ATOM 797 N N . PHE A 1 102 ? 24.795 20.345 -24.156 1.00 92.06 102 PHE A N 1
ATOM 798 C CA . PHE A 1 102 ? 25.073 19.454 -25.276 1.00 92.06 102 PHE A CA 1
ATOM 799 C C . PHE A 1 102 ? 23.953 18.429 -25.464 1.00 92.06 102 PHE A C 1
ATOM 801 O O . PHE A 1 102 ? 23.423 18.291 -26.562 1.00 92.06 102 PHE A O 1
ATOM 808 N N . LEU A 1 103 ? 23.570 17.740 -24.391 1.00 92.56 103 LEU A N 1
ATOM 809 C CA . LEU A 1 103 ? 22.534 16.717 -24.428 1.00 92.56 103 LEU A CA 1
ATOM 810 C C . LEU A 1 103 ? 21.164 17.288 -24.821 1.00 92.56 103 LEU A C 1
ATOM 812 O O . LEU A 1 103 ? 20.447 16.673 -25.608 1.00 92.56 103 LEU A O 1
ATOM 816 N N . ARG A 1 104 ? 20.837 18.500 -24.356 1.00 90.56 104 ARG A N 1
ATOM 817 C CA . ARG A 1 104 ?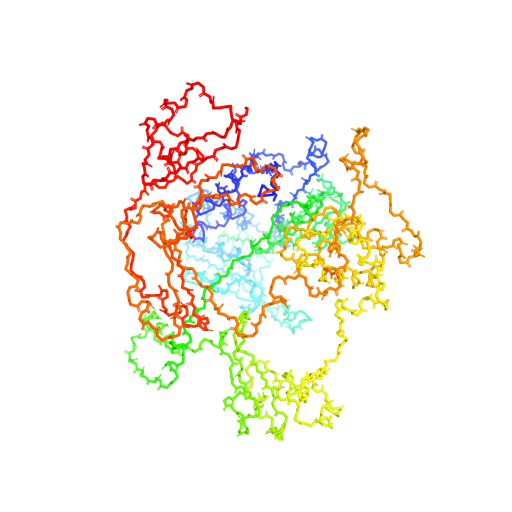 19.632 19.212 -24.792 1.00 90.56 104 ARG A CA 1
ATOM 818 C C . ARG A 1 104 ? 19.655 19.510 -26.285 1.00 90.56 104 ARG A C 1
ATOM 820 O O . ARG A 1 104 ? 18.719 19.154 -26.992 1.00 90.56 104 ARG A O 1
ATOM 827 N N . GLN A 1 105 ? 20.746 20.093 -26.781 1.00 90.75 105 GLN A N 1
ATOM 828 C CA . GLN A 1 105 ? 20.896 20.362 -28.211 1.00 90.75 105 GLN A CA 1
ATOM 829 C C . GLN A 1 105 ? 20.838 19.068 -29.037 1.00 90.75 105 GLN A C 1
ATOM 831 O O . GLN A 1 105 ? 20.282 19.061 -30.132 1.00 90.75 105 GLN A O 1
ATOM 836 N N . PHE A 1 106 ? 21.386 17.970 -28.508 1.00 91.94 106 PHE A N 1
ATOM 837 C CA . PHE A 1 106 ? 21.381 16.668 -29.170 1.00 91.94 106 PHE A CA 1
ATOM 838 C C . PHE A 1 106 ? 19.969 16.098 -29.299 1.00 91.94 106 PHE A C 1
ATOM 840 O O . PHE A 1 106 ? 19.651 15.493 -30.317 1.00 91.94 106 PHE A O 1
ATOM 847 N N . ASN A 1 107 ? 19.115 16.305 -28.300 1.00 88.75 107 ASN A N 1
ATOM 848 C CA . ASN A 1 107 ? 17.719 15.890 -28.373 1.00 88.75 107 ASN A CA 1
ATOM 849 C C . ASN A 1 107 ? 16.890 16.765 -29.324 1.00 88.75 107 ASN A C 1
ATOM 851 O O . ASN A 1 107 ? 15.976 16.255 -29.967 1.00 88.75 107 ASN A O 1
ATOM 855 N N . GLU A 1 108 ? 17.187 18.063 -29.416 1.00 86.81 108 GLU A N 1
ATOM 856 C CA . GLU A 1 108 ? 16.418 18.995 -30.249 1.00 86.81 108 GLU A CA 1
ATOM 857 C C . GLU A 1 108 ? 16.800 18.954 -31.731 1.00 86.81 108 GLU A C 1
ATOM 859 O O . GLU A 1 108 ? 15.919 18.971 -32.589 1.00 86.81 108 GLU A O 1
ATOM 864 N N . ALA A 1 109 ? 18.099 18.959 -32.029 1.00 87.50 109 ALA A N 1
ATOM 865 C CA . ALA A 1 109 ? 18.620 19.130 -33.383 1.00 87.50 109 ALA A CA 1
ATOM 866 C C . ALA A 1 109 ? 20.031 18.517 -33.515 1.00 87.50 109 ALA A C 1
ATOM 868 O O . ALA A 1 109 ? 21.016 19.254 -33.685 1.00 87.50 109 ALA A O 1
ATOM 869 N N . PRO A 1 110 ? 20.173 17.181 -33.410 1.00 85.44 110 PRO A N 1
ATOM 870 C CA . PRO A 1 110 ? 21.475 16.507 -33.416 1.00 85.44 110 PRO A CA 1
ATOM 871 C C . PRO A 1 110 ? 22.289 16.780 -34.690 1.00 85.44 110 PRO A C 1
ATOM 873 O O . PRO A 1 110 ? 23.517 16.825 -34.645 1.00 85.44 110 PRO A O 1
ATOM 876 N N . GLU A 1 111 ? 21.625 17.023 -35.820 1.00 85.50 111 GLU A N 1
ATOM 877 C CA . GLU A 1 111 ? 22.233 17.362 -37.110 1.00 85.50 111 GLU A CA 1
ATOM 878 C C . GLU A 1 111 ? 22.929 18.730 -37.136 1.00 85.50 111 GLU A C 1
ATOM 880 O O . GLU A 1 111 ? 23.756 18.984 -38.011 1.00 85.50 111 GLU A O 1
ATOM 885 N N . THR A 1 112 ? 22.609 19.615 -36.188 1.00 87.50 112 THR A N 1
ATOM 886 C CA . THR A 1 112 ? 23.227 20.948 -36.082 1.00 87.50 112 THR A CA 1
ATOM 887 C C . THR A 1 112 ? 24.526 20.935 -35.280 1.00 87.50 112 THR A C 1
ATOM 889 O O . THR A 1 112 ? 25.251 21.933 -35.256 1.00 87.50 112 THR A O 1
ATOM 892 N N . ILE A 1 113 ? 24.833 19.817 -34.619 1.00 90.81 113 ILE A N 1
ATOM 893 C CA . ILE A 1 113 ? 25.991 19.691 -33.742 1.00 90.81 113 ILE A CA 1
ATOM 894 C C . ILE A 1 113 ? 27.213 19.265 -34.552 1.00 90.81 113 ILE A C 1
ATOM 896 O O . ILE A 1 113 ? 27.194 18.274 -35.273 1.00 90.81 113 ILE A O 1
ATOM 900 N N . SER A 1 114 ? 28.318 19.985 -34.363 1.00 91.06 114 SER A N 1
ATOM 901 C CA . SER A 1 114 ? 29.628 19.624 -34.900 1.00 91.06 114 SER A CA 1
ATOM 902 C C . SER A 1 114 ? 30.635 19.530 -33.759 1.00 91.06 114 SER A C 1
ATOM 904 O O . SER A 1 114 ? 31.057 20.555 -33.229 1.00 91.06 114 SER A O 1
ATOM 906 N N . LEU A 1 115 ? 31.041 18.308 -33.402 1.00 91.94 115 LEU A N 1
ATOM 907 C CA . LEU A 1 115 ? 32.008 18.051 -32.322 1.00 91.94 115 LEU A CA 1
ATOM 908 C C . LEU A 1 115 ? 33.450 17.827 -32.823 1.00 91.94 115 LEU A C 1
ATOM 910 O O . LEU A 1 115 ? 34.375 17.731 -32.016 1.00 91.94 115 LEU A O 1
ATOM 914 N N . GLY A 1 116 ? 33.662 17.748 -34.139 1.00 91.81 116 GLY A N 1
ATOM 915 C CA . GLY A 1 116 ? 34.930 17.292 -34.716 1.00 91.81 116 GLY A CA 1
ATOM 916 C C . GLY A 1 116 ? 35.098 15.773 -34.613 1.00 91.81 116 GLY A C 1
ATOM 917 O O . GLY A 1 116 ? 34.118 15.055 -34.441 1.00 91.81 116 GLY A O 1
ATOM 918 N N . LYS A 1 117 ? 36.333 15.275 -34.745 1.00 94.44 117 LYS A N 1
ATOM 919 C CA . LYS A 1 117 ? 36.618 13.833 -34.810 1.00 94.44 117 LYS A CA 1
ATOM 920 C C . LYS A 1 117 ? 36.854 13.215 -33.439 1.00 94.44 117 LYS A C 1
ATOM 922 O O . LYS A 1 117 ? 36.460 12.075 -33.216 1.00 94.44 117 LYS A O 1
ATOM 927 N N . ARG A 1 118 ? 37.520 13.942 -32.539 1.00 95.25 118 ARG A N 1
ATOM 928 C CA . ARG A 1 118 ? 37.955 13.444 -31.225 1.00 95.25 118 ARG A CA 1
ATOM 929 C C . ARG A 1 118 ? 37.271 14.214 -30.109 1.00 95.25 118 ARG A C 1
ATOM 931 O O . ARG A 1 118 ? 37.520 15.408 -29.938 1.00 95.25 118 ARG A O 1
ATOM 938 N N . VAL A 1 119 ? 36.456 13.520 -29.325 1.00 96.62 119 VAL A N 1
ATOM 939 C CA . VAL A 1 119 ? 35.677 14.105 -28.231 1.00 96.62 119 VAL A CA 1
ATOM 940 C C . VAL A 1 119 ? 36.117 13.514 -26.898 1.00 96.62 119 VAL A C 1
ATOM 942 O O . VAL A 1 119 ? 36.254 12.300 -26.757 1.00 96.62 119 VAL A O 1
ATOM 945 N N . VAL A 1 120 ? 36.315 14.369 -25.896 1.00 96.00 120 VAL A N 1
ATOM 946 C CA . VAL A 1 120 ? 36.583 13.948 -24.516 1.00 96.00 120 VAL A CA 1
ATOM 947 C C . VAL A 1 120 ? 35.399 14.320 -23.634 1.00 96.00 120 VAL A C 1
ATOM 949 O O . VAL A 1 120 ? 35.029 15.484 -23.550 1.00 96.00 120 VAL A O 1
ATOM 952 N N . VAL A 1 121 ? 34.829 13.350 -22.929 1.00 96.44 121 VAL A N 1
ATOM 953 C CA . VAL A 1 121 ? 33.818 13.577 -21.892 1.00 96.44 121 VAL A CA 1
ATOM 954 C C . VAL A 1 121 ? 34.483 13.455 -20.531 1.00 96.44 121 VAL A C 1
ATOM 956 O O . VAL A 1 121 ? 35.090 12.433 -20.225 1.00 96.44 121 VAL A O 1
ATOM 959 N N . VAL A 1 122 ? 34.372 14.479 -19.689 1.00 94.19 122 VAL A N 1
ATOM 960 C CA . VAL A 1 122 ? 35.014 14.482 -18.369 1.00 94.19 122 VAL A CA 1
ATOM 961 C C . VAL A 1 122 ? 33.975 14.281 -17.279 1.00 94.19 122 VAL A C 1
ATOM 963 O O . VAL A 1 122 ? 33.150 15.159 -17.034 1.00 94.19 122 VAL A O 1
ATOM 966 N N . GLY A 1 123 ? 34.029 13.135 -16.603 1.00 92.44 123 GLY A N 1
ATOM 967 C CA . GLY A 1 123 ? 33.046 12.743 -15.598 1.00 92.44 123 GLY A CA 1
ATOM 968 C C . GLY A 1 123 ? 32.931 11.227 -15.463 1.00 92.44 123 GLY A C 1
ATOM 969 O O . GLY A 1 123 ? 33.442 10.478 -16.284 1.00 92.44 123 GLY A O 1
ATOM 970 N N . GLY A 1 124 ? 32.266 10.770 -14.401 1.00 90.38 124 GLY A N 1
ATOM 971 C CA . GLY A 1 124 ? 32.028 9.337 -14.166 1.00 90.38 124 GLY A CA 1
ATOM 972 C C . GLY A 1 124 ? 30.608 9.001 -13.719 1.00 90.38 124 GLY A C 1
ATOM 973 O O . GLY A 1 124 ? 30.373 7.892 -13.266 1.00 90.38 124 GLY A O 1
ATOM 974 N N . GLY A 1 125 ? 29.680 9.960 -13.759 1.00 90.75 125 GLY A N 1
ATOM 975 C CA . GLY A 1 125 ? 28.265 9.714 -13.462 1.00 90.75 125 GLY A CA 1
ATOM 976 C C . GLY A 1 125 ? 27.467 9.362 -14.716 1.00 90.75 125 GLY A C 1
ATOM 977 O O . GLY A 1 125 ? 27.996 9.425 -15.826 1.00 90.75 125 GLY A O 1
ATOM 978 N N . ASN A 1 126 ? 26.179 9.064 -14.547 1.00 90.38 126 ASN A N 1
ATOM 979 C CA . ASN A 1 126 ? 25.281 8.712 -15.655 1.00 90.38 126 ASN A CA 1
ATOM 980 C C . ASN A 1 126 ? 25.243 9.787 -16.757 1.00 90.38 126 ASN A C 1
ATOM 982 O O . ASN A 1 126 ? 25.342 9.452 -17.931 1.00 90.38 126 ASN A O 1
ATOM 986 N N . THR A 1 127 ? 25.263 11.077 -16.401 1.00 90.62 127 THR A N 1
ATOM 987 C CA . THR A 1 127 ? 25.343 12.189 -17.370 1.00 90.62 127 THR A CA 1
ATOM 988 C C . THR A 1 127 ? 26.577 12.110 -18.277 1.00 90.62 127 THR A C 1
ATOM 990 O O . THR A 1 127 ? 26.514 12.490 -19.445 1.00 90.62 127 THR A O 1
ATOM 993 N N . ALA A 1 128 ? 27.708 11.608 -17.765 1.00 94.00 128 ALA A N 1
ATOM 994 C CA . ALA A 1 128 ? 28.914 11.414 -18.567 1.00 94.00 128 ALA A CA 1
ATOM 995 C C . ALA A 1 128 ? 28.754 10.237 -19.543 1.00 94.00 128 ALA A C 1
ATOM 997 O O . ALA A 1 128 ? 29.180 10.345 -20.690 1.00 94.00 128 ALA A O 1
ATOM 998 N N . MET A 1 129 ? 28.090 9.153 -19.124 1.00 95.56 129 MET A N 1
ATOM 999 C CA . MET A 1 129 ? 27.785 8.018 -20.006 1.00 95.56 129 MET A CA 1
ATOM 1000 C C . MET A 1 129 ? 26.822 8.436 -21.121 1.00 95.56 129 MET A C 1
ATOM 1002 O O . MET A 1 129 ? 27.094 8.190 -22.294 1.00 95.56 129 MET A O 1
ATOM 1006 N N . ASP A 1 130 ? 25.752 9.153 -20.771 1.00 94.38 130 ASP A N 1
ATOM 1007 C CA . ASP A 1 130 ? 24.779 9.699 -21.722 1.00 94.38 130 ASP A CA 1
ATOM 1008 C C . ASP A 1 130 ? 25.447 10.634 -22.735 1.00 94.38 130 ASP A C 1
ATOM 1010 O O . ASP A 1 130 ? 25.244 10.497 -23.942 1.00 94.38 130 ASP A O 1
ATOM 1014 N N . SER A 1 131 ? 26.310 11.536 -22.254 1.00 95.50 131 SER A N 1
ATOM 1015 C CA . SER A 1 131 ? 27.068 12.455 -23.110 1.00 95.50 131 SER A CA 1
ATOM 1016 C C . SER A 1 131 ? 28.003 11.711 -24.061 1.00 95.50 131 SER A C 1
ATOM 1018 O O . SER A 1 131 ? 28.097 12.073 -25.230 1.00 95.50 131 SER A O 1
ATOM 1020 N N . ALA A 1 132 ? 28.680 10.659 -23.592 1.00 96.69 132 ALA A N 1
ATOM 1021 C CA . ALA A 1 132 ? 29.581 9.872 -24.428 1.00 96.69 132 ALA A CA 1
ATOM 1022 C C . ALA A 1 132 ? 28.825 9.135 -25.541 1.00 96.69 132 ALA A C 1
ATOM 1024 O O . ALA A 1 132 ? 29.212 9.198 -26.708 1.00 96.69 132 ALA A O 1
ATOM 1025 N N . ARG A 1 133 ? 27.705 8.498 -25.192 1.00 96.06 133 ARG A N 1
ATOM 1026 C CA . ARG A 1 133 ? 26.843 7.769 -26.131 1.00 96.06 133 ARG A CA 1
ATOM 1027 C C . ARG A 1 133 ? 26.177 8.694 -27.146 1.00 96.06 133 ARG A C 1
ATOM 1029 O O . ARG A 1 133 ? 26.094 8.353 -28.322 1.00 96.06 133 ARG A O 1
ATOM 1036 N N . ALA A 1 134 ? 25.728 9.872 -26.716 1.00 95.38 134 ALA A N 1
ATOM 1037 C CA . ALA A 1 134 ? 25.187 10.888 -27.613 1.00 95.38 134 ALA A CA 1
ATOM 1038 C C . ALA A 1 134 ? 26.268 11.435 -28.560 1.00 95.38 134 ALA A C 1
ATOM 1040 O O . ALA A 1 134 ? 26.034 11.521 -29.762 1.00 95.38 134 ALA A O 1
ATOM 1041 N N . ALA A 1 135 ? 27.474 11.724 -28.056 1.00 96.06 135 ALA A N 1
ATOM 1042 C CA . ALA A 1 135 ? 28.584 12.208 -28.877 1.00 96.06 135 ALA A CA 1
ATOM 1043 C C . ALA A 1 135 ? 28.968 11.216 -29.986 1.00 96.06 135 ALA A C 1
ATOM 1045 O O . ALA A 1 135 ? 29.184 11.633 -31.119 1.00 96.06 135 ALA A O 1
ATOM 1046 N N . LEU A 1 136 ? 28.966 9.910 -29.699 1.00 94.62 136 LEU A N 1
ATOM 1047 C CA . LEU A 1 136 ? 29.218 8.855 -30.694 1.00 94.62 136 LEU A CA 1
ATOM 1048 C C . LEU A 1 136 ? 28.203 8.841 -31.849 1.00 94.62 136 LEU A C 1
ATOM 1050 O O . LEU A 1 136 ? 28.504 8.340 -32.929 1.00 94.62 136 LEU A O 1
ATOM 1054 N N . LYS A 1 137 ? 26.999 9.382 -31.636 1.00 93.25 137 LYS A N 1
ATOM 1055 C CA . LYS A 1 137 ? 25.931 9.446 -32.645 1.00 93.25 137 LYS A CA 1
ATOM 1056 C C . LYS A 1 137 ? 25.967 10.728 -33.477 1.00 93.25 137 LYS A C 1
ATOM 1058 O O . LYS A 1 137 ? 25.218 10.831 -34.448 1.00 93.25 137 LYS A O 1
ATOM 1063 N N . VAL A 1 138 ? 26.814 11.698 -33.123 1.00 93.25 138 VAL A N 1
ATOM 1064 C CA . VAL A 1 138 ? 26.966 12.942 -33.885 1.00 93.25 138 VAL A CA 1
ATOM 1065 C C . VAL A 1 138 ? 27.793 12.677 -35.152 1.00 93.25 138 VAL A C 1
ATOM 1067 O O . VAL A 1 138 ? 28.892 12.121 -35.062 1.00 93.25 138 VAL A O 1
ATOM 1070 N N . PRO A 1 139 ? 27.319 13.088 -36.345 1.00 90.44 139 PRO A N 1
ATOM 1071 C CA . PRO A 1 139 ? 28.068 12.907 -37.584 1.00 90.44 139 PRO A CA 1
ATOM 1072 C C . PRO A 1 139 ? 29.471 13.532 -37.532 1.00 90.44 139 PRO A C 1
ATOM 1074 O O . PRO A 1 139 ? 29.638 14.694 -37.169 1.00 90.44 139 PRO A O 1
ATOM 1077 N N . GLY A 1 140 ? 30.483 12.768 -37.951 1.00 90.31 140 GLY A N 1
ATOM 1078 C CA . GLY A 1 140 ? 31.877 13.224 -38.030 1.00 90.31 140 GLY A CA 1
ATOM 1079 C C . GLY A 1 140 ? 32.745 12.885 -36.816 1.00 90.31 140 GLY A C 1
ATOM 1080 O O . GLY A 1 140 ? 33.964 13.032 -36.914 1.00 90.31 140 GLY A O 1
ATOM 1081 N N . VAL A 1 141 ? 32.154 12.383 -35.728 1.00 95.62 141 VAL A N 1
ATOM 1082 C CA . VAL A 1 141 ? 32.894 11.860 -34.573 1.00 95.62 141 VAL A CA 1
ATOM 1083 C C . VAL A 1 141 ? 33.478 10.486 -34.911 1.00 95.62 141 VAL A C 1
ATOM 1085 O O . VAL A 1 141 ? 32.769 9.590 -35.360 1.00 95.62 141 VAL A O 1
ATOM 1088 N N . GLU A 1 142 ? 34.784 10.329 -34.705 1.00 94.44 142 GLU A N 1
ATOM 1089 C CA . GLU A 1 142 ? 35.524 9.077 -34.917 1.00 94.44 142 GLU A CA 1
ATOM 1090 C C . GLU A 1 142 ? 35.918 8.424 -33.585 1.00 94.44 142 GLU A C 1
ATOM 1092 O O . GLU A 1 142 ? 36.022 7.204 -33.503 1.00 94.44 142 GLU A O 1
ATOM 1097 N N . GLU A 1 143 ? 36.136 9.224 -32.537 1.00 96.25 143 GLU A N 1
ATOM 1098 C CA . GLU A 1 143 ? 36.606 8.748 -31.239 1.00 96.25 143 GLU A CA 1
ATOM 1099 C C . GLU A 1 143 ? 35.975 9.541 -30.088 1.00 96.25 143 GLU A C 1
ATOM 1101 O O . GLU A 1 143 ? 36.039 10.773 -30.055 1.00 96.25 143 GLU A O 1
ATOM 1106 N N . VAL A 1 144 ? 35.429 8.824 -29.100 1.00 97.81 144 VAL A N 1
ATOM 1107 C CA . VAL A 1 144 ? 34.953 9.400 -27.837 1.00 97.81 144 VAL A CA 1
ATOM 1108 C C . VAL A 1 144 ? 35.681 8.754 -26.665 1.00 97.81 144 VAL A C 1
ATOM 1110 O O . VAL A 1 144 ? 35.650 7.532 -26.505 1.00 97.81 144 VAL A O 1
ATOM 1113 N N . ARG A 1 145 ? 36.320 9.575 -25.823 1.00 97.25 145 ARG A N 1
ATOM 1114 C CA . ARG A 1 145 ? 36.991 9.133 -24.593 1.00 97.25 145 ARG A CA 1
ATOM 1115 C C . ARG A 1 145 ? 36.321 9.690 -23.346 1.00 97.25 145 ARG A C 1
ATOM 1117 O O . ARG A 1 145 ? 36.112 10.894 -23.249 1.00 97.25 145 ARG A O 1
ATOM 1124 N N . VAL A 1 146 ? 36.052 8.839 -22.363 1.00 97.31 146 VAL A N 1
ATOM 1125 C CA . VAL A 1 146 ? 35.535 9.227 -21.048 1.00 97.31 146 VAL A CA 1
ATOM 1126 C C . VAL A 1 146 ? 36.678 9.270 -20.045 1.00 97.31 146 VAL A C 1
ATOM 1128 O O . VAL A 1 146 ? 37.306 8.251 -19.753 1.00 97.31 146 VAL A O 1
ATOM 1131 N N . PHE A 1 147 ? 36.954 10.456 -19.511 1.00 96.19 147 PHE A N 1
ATOM 1132 C CA . PHE A 1 147 ? 37.994 10.679 -18.515 1.00 96.19 147 PHE A CA 1
ATOM 1133 C C . PHE A 1 147 ? 37.396 10.708 -17.121 1.00 96.19 147 PHE A C 1
ATOM 1135 O O . PHE A 1 147 ? 36.566 11.563 -16.792 1.00 96.19 147 PHE A O 1
ATOM 1142 N N . TYR A 1 148 ? 37.872 9.792 -16.281 1.00 94.88 148 TYR A N 1
ATOM 1143 C CA . TYR A 1 148 ? 37.454 9.704 -14.895 1.00 94.88 148 TYR A CA 1
ATOM 1144 C C . TYR A 1 148 ? 38.661 9.723 -13.963 1.00 94.88 148 TYR A C 1
ATOM 1146 O O . TYR A 1 148 ? 39.592 8.937 -14.093 1.00 94.88 148 TYR A O 1
ATOM 1154 N N . ARG A 1 149 ? 38.641 10.617 -12.971 1.00 92.19 149 ARG A N 1
ATOM 1155 C CA . ARG A 1 149 ? 39.771 10.832 -12.050 1.00 92.19 149 ARG A CA 1
ATOM 1156 C C . ARG A 1 149 ? 39.987 9.713 -11.018 1.00 92.19 149 ARG A C 1
ATOM 1158 O O . ARG A 1 149 ? 40.846 9.864 -10.156 1.00 92.19 149 ARG A O 1
ATOM 1165 N N . ARG A 1 150 ? 39.184 8.645 -11.037 1.00 92.19 150 ARG A N 1
ATOM 1166 C CA . ARG A 1 150 ? 39.293 7.471 -10.144 1.00 92.19 150 ARG A CA 1
ATOM 1167 C C . ARG A 1 150 ? 39.251 6.182 -10.960 1.00 92.19 150 ARG A C 1
ATOM 1169 O O . ARG A 1 150 ? 39.248 6.260 -12.189 1.00 92.19 150 ARG A O 1
ATOM 1176 N N . THR A 1 151 ? 39.269 5.029 -10.295 1.00 92.19 151 THR A N 1
ATOM 1177 C CA . THR A 1 151 ? 39.151 3.743 -10.984 1.00 92.19 151 THR A CA 1
ATOM 1178 C C . THR A 1 151 ? 37.697 3.439 -11.324 1.00 92.19 151 THR A C 1
ATOM 1180 O O . THR A 1 151 ? 36.782 4.165 -10.926 1.00 92.19 151 THR A O 1
ATOM 1183 N N . GLU A 1 152 ? 37.497 2.374 -12.094 1.00 91.81 152 GLU A N 1
ATOM 1184 C CA . GLU A 1 152 ? 36.176 1.869 -12.457 1.00 91.81 152 GLU A CA 1
ATOM 1185 C C . GLU A 1 152 ? 35.320 1.551 -11.221 1.00 91.81 152 GLU A C 1
ATOM 1187 O O . GLU A 1 152 ? 34.122 1.817 -11.217 1.00 91.81 152 GLU A O 1
ATOM 1192 N N . ASP A 1 153 ? 35.933 1.066 -10.137 1.00 87.44 153 ASP A N 1
ATOM 1193 C CA . ASP A 1 153 ? 35.208 0.639 -8.938 1.00 87.44 153 ASP A CA 1
ATOM 1194 C C . ASP A 1 153 ? 34.584 1.783 -8.142 1.00 87.44 153 ASP A C 1
ATOM 1196 O O . ASP A 1 153 ? 33.569 1.587 -7.476 1.00 87.44 153 ASP A O 1
ATOM 1200 N N . GLU A 1 154 ? 35.135 2.996 -8.239 1.00 88.19 154 GLU A N 1
ATOM 1201 C CA . GLU A 1 154 ? 34.546 4.178 -7.604 1.00 88.19 154 GLU A CA 1
ATOM 1202 C C . GLU A 1 154 ? 33.628 4.981 -8.533 1.00 88.19 154 GLU A C 1
ATOM 1204 O O . GLU A 1 154 ? 33.174 6.063 -8.132 1.00 88.19 154 GLU A O 1
ATOM 1209 N N . MET A 1 155 ? 33.388 4.499 -9.758 1.00 90.06 155 MET A N 1
ATOM 1210 C CA . MET A 1 155 ? 32.540 5.164 -10.744 1.00 90.06 155 MET A CA 1
ATOM 1211 C C . MET A 1 155 ? 31.094 5.276 -10.224 1.00 90.06 155 MET A C 1
ATOM 1213 O O . MET A 1 155 ? 30.492 4.262 -9.885 1.00 90.06 155 MET A O 1
ATOM 1217 N N . PRO A 1 156 ? 30.520 6.495 -10.142 1.00 87.38 156 PRO A N 1
ATOM 1218 C CA . PRO A 1 156 ? 29.143 6.681 -9.686 1.00 87.38 156 PRO A CA 1
ATOM 1219 C C . PRO A 1 156 ? 28.074 6.232 -10.680 1.00 87.38 156 PRO A C 1
ATOM 1221 O O . PRO A 1 156 ? 26.923 6.115 -10.279 1.00 87.38 156 PRO A O 1
ATOM 1224 N N . ALA A 1 157 ? 28.415 6.099 -11.965 1.00 90.69 157 ALA A N 1
ATOM 1225 C CA . ALA A 1 157 ? 27.478 5.637 -12.977 1.00 90.69 157 ALA A CA 1
ATOM 1226 C C . ALA A 1 157 ? 27.024 4.203 -12.696 1.00 90.69 157 ALA A C 1
ATOM 1228 O O . ALA A 1 157 ? 27.799 3.372 -12.213 1.00 90.69 157 ALA A O 1
ATOM 1229 N N . ASP A 1 158 ? 25.781 3.911 -13.061 1.00 89.94 158 ASP A N 1
ATOM 1230 C CA . ASP A 1 158 ? 25.265 2.554 -12.999 1.00 89.94 158 ASP A CA 1
ATOM 1231 C C . ASP A 1 158 ? 26.092 1.659 -13.930 1.00 89.94 158 ASP A C 1
ATOM 1233 O O . ASP A 1 158 ? 26.443 2.043 -15.051 1.00 89.94 158 ASP A O 1
ATOM 1237 N N . ARG A 1 159 ? 26.418 0.445 -13.473 1.00 91.50 159 ARG A N 1
ATOM 1238 C CA . ARG A 1 159 ? 27.269 -0.486 -14.239 1.00 91.50 159 ARG A CA 1
ATOM 1239 C C . ARG A 1 159 ? 26.675 -0.820 -15.610 1.00 91.50 159 ARG A C 1
ATOM 1241 O O . ARG A 1 159 ? 27.425 -1.053 -16.554 1.00 91.50 159 ARG A O 1
ATOM 1248 N N . GLU A 1 160 ? 25.350 -0.801 -15.724 1.00 90.44 160 GLU A N 1
ATOM 1249 C CA . GLU A 1 160 ? 24.641 -0.949 -16.994 1.00 90.44 160 GLU A CA 1
ATOM 1250 C C . GLU A 1 160 ? 24.926 0.212 -17.956 1.00 90.44 160 GLU A C 1
ATOM 1252 O O . GLU A 1 160 ? 25.258 -0.027 -19.115 1.00 90.44 160 GLU A O 1
ATOM 1257 N N . GLU A 1 161 ? 24.878 1.461 -17.483 1.00 90.50 161 GLU A N 1
ATOM 1258 C CA . GLU A 1 161 ? 25.143 2.638 -18.319 1.00 90.50 161 GLU A CA 1
ATOM 1259 C C . GLU A 1 161 ? 26.601 2.717 -18.761 1.00 90.50 161 GLU A C 1
ATOM 1261 O O . GLU A 1 161 ? 26.885 3.021 -19.921 1.00 90.50 161 GLU A O 1
ATOM 1266 N N . TYR A 1 162 ? 27.524 2.360 -17.866 1.00 93.81 162 TYR A N 1
ATOM 1267 C CA . TYR A 1 162 ? 28.922 2.146 -18.226 1.00 93.81 162 TYR A CA 1
ATOM 1268 C C . TYR A 1 162 ? 29.054 1.085 -19.330 1.00 93.81 162 TYR A C 1
ATOM 1270 O O . TYR A 1 162 ? 29.653 1.343 -20.374 1.00 93.81 162 TYR A O 1
ATOM 1278 N N . GLY A 1 163 ? 28.439 -0.088 -19.143 1.00 92.25 163 GLY A N 1
ATOM 1279 C CA . GLY A 1 163 ? 28.477 -1.177 -20.118 1.00 92.25 163 GLY A CA 1
ATOM 1280 C C . GLY A 1 163 ? 27.878 -0.794 -21.474 1.00 92.25 163 GLY A C 1
ATOM 1281 O O . GLY A 1 163 ? 28.427 -1.161 -22.512 1.00 92.25 163 GLY A O 1
ATOM 1282 N N . ASN A 1 164 ? 26.791 -0.024 -21.486 1.00 92.88 164 ASN A N 1
ATOM 1283 C CA . ASN A 1 164 ? 26.168 0.481 -22.707 1.00 92.88 164 ASN A CA 1
ATOM 1284 C C . ASN A 1 164 ? 27.068 1.492 -23.429 1.00 92.88 164 ASN A C 1
ATOM 1286 O O . ASN A 1 164 ? 27.212 1.411 -24.645 1.00 92.88 164 ASN A O 1
ATOM 1290 N N . ALA A 1 165 ? 27.737 2.390 -22.701 1.00 94.88 165 ALA A N 1
ATOM 1291 C CA . ALA A 1 165 ? 28.707 3.308 -23.292 1.00 94.88 165 ALA A CA 1
ATOM 1292 C C . ALA A 1 165 ? 29.906 2.570 -23.910 1.00 94.88 165 ALA A C 1
ATOM 1294 O O . ALA A 1 165 ? 30.316 2.901 -25.022 1.00 94.88 165 ALA A O 1
ATOM 1295 N N . VAL A 1 166 ? 30.428 1.535 -23.240 1.00 94.56 166 VAL A N 1
ATOM 1296 C CA . VAL A 1 166 ? 31.486 0.673 -23.797 1.00 94.56 166 VAL A CA 1
ATOM 1297 C C . VAL A 1 166 ? 31.011 -0.026 -25.076 1.00 94.56 166 VAL A C 1
ATOM 1299 O O . VAL A 1 166 ? 31.732 -0.025 -26.072 1.00 94.56 166 VAL A O 1
ATOM 1302 N N . LYS A 1 167 ? 29.796 -0.595 -25.076 1.00 93.88 167 LYS A N 1
ATOM 1303 C CA . LYS A 1 167 ? 29.207 -1.268 -26.252 1.00 93.88 167 LYS A CA 1
ATOM 1304 C C . LYS A 1 167 ? 29.010 -0.325 -27.438 1.00 93.88 167 LYS A C 1
ATOM 1306 O O . LYS A 1 167 ? 29.260 -0.732 -28.568 1.00 93.88 167 LYS A O 1
ATOM 1311 N N . ASP A 1 168 ? 28.601 0.914 -27.176 1.00 92.44 168 ASP A N 1
ATOM 1312 C CA . ASP A 1 168 ? 28.421 1.945 -28.203 1.00 92.44 168 ASP A CA 1
ATOM 1313 C C . ASP A 1 168 ? 29.771 2.450 -28.765 1.00 92.44 168 ASP A C 1
ATOM 1315 O O . ASP A 1 168 ? 29.790 3.113 -29.800 1.00 92.44 168 ASP A O 1
ATOM 1319 N N . GLY A 1 169 ? 30.902 2.105 -28.128 1.00 94.12 169 GLY A N 1
ATOM 1320 C CA . GLY A 1 169 ? 32.259 2.399 -28.605 1.00 94.12 169 GLY A CA 1
ATOM 1321 C C . GLY A 1 169 ? 33.009 3.477 -27.817 1.00 94.12 169 GLY A C 1
ATOM 1322 O O . GLY A 1 169 ? 34.026 3.978 -28.292 1.00 94.12 169 GLY A O 1
ATOM 1323 N N . ALA A 1 170 ? 32.540 3.859 -26.624 1.00 96.19 170 ALA A N 1
ATOM 1324 C CA . ALA A 1 170 ? 33.234 4.836 -25.789 1.00 96.19 170 ALA A CA 1
ATOM 1325 C C . ALA A 1 170 ? 34.478 4.218 -25.128 1.00 96.19 170 ALA A C 1
ATOM 1327 O O . ALA A 1 170 ? 34.415 3.159 -24.499 1.00 96.19 170 ALA A O 1
ATOM 1328 N N . HIS A 1 171 ? 35.612 4.911 -25.215 1.00 96.62 171 HIS A N 1
ATOM 1329 C CA . HIS A 1 171 ? 36.866 4.487 -24.596 1.00 96.62 171 HIS A CA 1
ATOM 1330 C C . HIS A 1 171 ? 37.041 5.114 -23.213 1.00 96.62 171 HIS A C 1
ATOM 1332 O O . HIS A 1 171 ? 36.977 6.330 -23.066 1.00 96.62 171 HIS A O 1
ATOM 1338 N N . PHE A 1 172 ? 37.325 4.312 -22.191 1.00 96.69 172 PHE A N 1
ATOM 1339 C CA . PHE A 1 172 ? 37.489 4.814 -20.827 1.00 96.69 172 PHE A CA 1
ATOM 1340 C C . PHE A 1 172 ? 38.955 5.001 -20.466 1.00 96.69 172 PHE A C 1
ATOM 1342 O O . PHE A 1 172 ? 39.778 4.108 -20.658 1.00 96.69 172 PHE A O 1
ATOM 1349 N N . GLN A 1 173 ? 39.269 6.164 -19.898 1.00 95.44 173 GLN A N 1
ATOM 1350 C CA . GLN A 1 173 ? 40.578 6.460 -19.341 1.00 95.44 173 GLN A CA 1
ATOM 1351 C C . GLN A 1 173 ? 40.423 6.855 -17.871 1.00 95.44 173 GLN A C 1
ATOM 1353 O O . GLN A 1 173 ? 40.053 7.980 -17.516 1.00 95.44 173 GLN A O 1
ATOM 1358 N N . PHE A 1 174 ? 40.673 5.869 -17.015 1.00 95.56 174 PHE A N 1
ATOM 1359 C CA . PHE A 1 174 ? 40.621 6.003 -15.566 1.00 95.56 174 PHE A CA 1
ATOM 1360 C C . PHE A 1 174 ? 41.839 6.739 -15.025 1.00 95.56 174 PHE A C 1
ATOM 1362 O O . PHE A 1 174 ? 42.841 6.922 -15.720 1.00 95.56 174 PHE A O 1
ATOM 1369 N N . LEU A 1 175 ? 41.744 7.152 -13.759 1.00 94.06 175 LEU A N 1
ATOM 1370 C CA . LEU A 1 175 ? 42.816 7.839 -13.046 1.00 94.06 175 LEU A CA 1
ATOM 1371 C C . LEU A 1 175 ? 43.394 9.023 -13.837 1.00 94.06 175 LEU A C 1
ATOM 1373 O O . LEU A 1 175 ? 44.589 9.278 -13.801 1.00 94.06 175 LEU A O 1
ATOM 1377 N N . THR A 1 176 ? 42.545 9.745 -14.566 1.00 93.88 176 THR A N 1
ATOM 1378 C CA . THR A 1 176 ? 42.977 10.826 -15.456 1.00 93.88 176 THR A CA 1
ATOM 1379 C C . THR A 1 176 ? 42.154 12.076 -15.179 1.00 93.88 176 THR A C 1
ATOM 1381 O O . THR A 1 176 ? 40.923 12.027 -15.134 1.00 93.88 176 THR A O 1
ATOM 1384 N N . ASN A 1 177 ? 42.832 13.201 -14.959 1.00 91.38 177 ASN A N 1
ATOM 1385 C CA . ASN A 1 177 ? 42.203 14.491 -14.701 1.00 91.38 177 ASN A CA 1
ATOM 1386 C C . ASN A 1 177 ? 42.796 15.571 -15.625 1.00 91.38 177 ASN A C 1
ATOM 1388 O O . ASN A 1 177 ? 43.999 15.816 -15.556 1.00 91.38 177 ASN A O 1
ATOM 1392 N N . PRO A 1 178 ? 41.994 16.227 -16.479 1.00 90.31 178 PRO A N 1
ATOM 1393 C CA . PRO A 1 178 ? 42.460 17.340 -17.309 1.00 90.31 178 PRO A CA 1
ATOM 1394 C C . PRO A 1 178 ? 43.058 18.498 -16.493 1.00 90.31 178 PRO A C 1
ATOM 1396 O O . PRO A 1 178 ? 42.528 18.831 -15.430 1.00 90.31 178 PRO A O 1
ATOM 1399 N N . GLU A 1 179 ? 44.135 19.114 -16.994 1.00 86.62 179 GLU A N 1
ATOM 1400 C CA . GLU A 1 179 ? 44.834 20.231 -16.329 1.00 86.62 179 GLU A CA 1
ATOM 1401 C C . GLU A 1 179 ? 45.040 21.476 -17.193 1.00 86.62 179 GLU A C 1
ATOM 1403 O O . GLU A 1 179 ? 45.056 22.576 -16.648 1.00 86.62 179 GLU A O 1
ATOM 1408 N N . SER A 1 180 ? 45.238 21.335 -18.505 1.00 85.50 180 SER A N 1
ATOM 1409 C CA . SER A 1 180 ? 45.405 22.477 -19.414 1.00 85.50 180 SER A CA 1
ATOM 1410 C C . SER A 1 180 ? 45.145 22.080 -20.865 1.00 85.50 180 SER A C 1
ATOM 1412 O O . SER A 1 180 ? 45.252 20.908 -21.226 1.00 85.50 180 SER A O 1
ATOM 1414 N N . MET A 1 181 ? 44.802 23.054 -21.708 1.00 85.44 181 MET A N 1
ATOM 1415 C CA . MET A 1 181 ? 44.598 22.854 -23.144 1.00 85.44 181 MET A CA 1
ATOM 1416 C C . MET A 1 181 ? 45.223 24.007 -23.930 1.00 85.44 181 MET A C 1
ATOM 1418 O O . MET A 1 181 ? 45.084 25.171 -23.551 1.00 85.44 181 MET A O 1
ATOM 1422 N N . THR A 1 182 ? 45.908 23.688 -25.022 1.00 83.31 182 THR A N 1
ATOM 1423 C CA . THR A 1 182 ? 46.468 24.678 -25.951 1.00 83.31 182 THR A CA 1
ATOM 1424 C C . THR A 1 182 ? 45.418 25.156 -26.969 1.00 83.31 182 THR A C 1
ATOM 1426 O O . THR A 1 182 ? 44.370 24.533 -27.135 1.00 83.31 182 THR A O 1
ATOM 1429 N N . GLU A 1 183 ? 45.667 26.268 -27.670 1.00 78.12 183 GLU A N 1
ATOM 1430 C CA . GLU A 1 183 ? 44.735 26.803 -28.688 1.00 78.12 183 GLU A CA 1
ATOM 1431 C C . GLU A 1 183 ? 44.526 25.851 -29.881 1.00 78.12 183 GLU A C 1
ATOM 1433 O O . GLU A 1 183 ? 43.443 25.804 -30.462 1.00 78.12 183 GLU A O 1
ATOM 1438 N N . ASP A 1 184 ? 45.536 25.047 -30.218 1.00 80.50 184 ASP A N 1
ATOM 1439 C CA . ASP A 1 184 ? 45.490 24.025 -31.270 1.00 80.50 184 ASP A CA 1
ATOM 1440 C C . ASP A 1 184 ? 44.777 22.727 -30.843 1.00 80.50 184 ASP A C 1
ATOM 1442 O O . ASP A 1 184 ? 44.634 21.815 -31.656 1.00 80.50 184 ASP A O 1
ATOM 1446 N N . GLY A 1 185 ? 44.280 22.653 -29.602 1.00 82.31 185 GLY A N 1
ATOM 1447 C CA . GLY A 1 185 ? 43.487 21.525 -29.111 1.00 82.31 185 GLY A CA 1
ATOM 1448 C C . GLY A 1 185 ? 44.311 20.373 -28.535 1.00 82.31 185 GLY A C 1
ATOM 1449 O O . GLY A 1 185 ? 43.823 19.248 -28.486 1.00 82.31 185 GLY A O 1
ATOM 1450 N N . MET A 1 186 ? 45.548 20.604 -28.081 1.00 89.56 186 MET A N 1
ATOM 1451 C CA . MET A 1 186 ? 46.300 19.595 -27.324 1.00 89.56 186 MET A CA 1
ATOM 1452 C C . MET A 1 186 ? 45.937 19.676 -25.837 1.00 89.56 186 MET A C 1
ATOM 1454 O O . MET A 1 186 ? 46.261 20.647 -25.151 1.00 89.56 186 MET A O 1
ATOM 1458 N N . LEU A 1 187 ? 45.262 18.640 -25.335 1.00 90.25 187 LEU A N 1
ATOM 1459 C CA . LEU A 1 187 ? 44.838 18.502 -23.944 1.00 90.25 187 LEU A CA 1
ATOM 1460 C C . LEU A 1 187 ? 45.930 17.813 -23.121 1.00 90.25 187 LEU A C 1
ATOM 1462 O O . LEU A 1 187 ? 46.332 16.693 -23.433 1.00 90.25 187 LEU A O 1
ATOM 1466 N N . THR A 1 188 ? 46.375 18.458 -22.045 1.00 91.12 188 THR A N 1
ATOM 1467 C CA . THR A 1 188 ? 47.279 17.874 -21.047 1.00 91.12 188 THR A CA 1
ATOM 1468 C C . THR A 1 188 ? 46.471 17.381 -19.855 1.00 91.12 188 THR A C 1
ATOM 1470 O O . THR A 1 188 ? 45.678 18.125 -19.271 1.00 91.12 188 THR A O 1
ATOM 1473 N N . CYS A 1 189 ? 46.678 16.119 -19.487 1.00 91.94 189 CYS A N 1
ATOM 1474 C CA . CYS A 1 189 ? 46.001 15.471 -18.372 1.00 91.94 189 CYS A CA 1
ATOM 1475 C C . CYS A 1 189 ? 47.001 14.919 -17.364 1.00 91.94 189 CYS A C 1
ATOM 1477 O O . CYS A 1 189 ? 48.029 14.350 -17.725 1.00 91.94 189 CYS A O 1
ATOM 1479 N N . ARG A 1 190 ? 46.648 15.051 -16.092 1.00 93.56 190 ARG A N 1
ATOM 1480 C CA . ARG A 1 190 ? 47.355 14.507 -14.940 1.00 93.56 190 ARG A CA 1
ATOM 1481 C C . ARG A 1 190 ? 46.915 13.082 -14.675 1.00 93.56 190 ARG A C 1
ATOM 1483 O O . ARG A 1 190 ? 45.711 12.815 -14.604 1.00 93.56 190 ARG A O 1
ATOM 1490 N N . ILE A 1 191 ? 47.884 12.199 -14.468 1.00 94.44 191 ILE A N 1
ATOM 1491 C CA . ILE A 1 191 ? 47.611 10.855 -13.971 1.00 94.44 191 ILE A CA 1
ATOM 1492 C C . ILE A 1 191 ? 47.408 10.927 -12.457 1.00 94.44 191 ILE A C 1
ATOM 1494 O O . ILE A 1 191 ? 48.135 11.616 -11.735 1.00 94.44 191 ILE A O 1
ATOM 1498 N N . MET A 1 192 ? 46.384 10.239 -11.976 1.00 92.69 192 MET A N 1
ATOM 1499 C CA . MET A 1 192 ? 45.946 10.222 -10.588 1.00 92.69 192 MET A CA 1
ATOM 1500 C C . MET A 1 192 ? 46.268 8.866 -9.954 1.00 92.69 192 MET A C 1
ATOM 1502 O O . MET A 1 192 ? 46.383 7.848 -10.627 1.00 92.69 192 MET A O 1
ATOM 1506 N N . THR A 1 193 ? 46.350 8.829 -8.632 1.00 91.88 193 THR A N 1
ATOM 1507 C CA . THR A 1 193 ? 46.346 7.594 -7.842 1.00 91.88 193 THR A CA 1
ATOM 1508 C C . THR A 1 193 ? 45.311 7.702 -6.725 1.00 91.88 193 THR A C 1
ATOM 1510 O O . THR A 1 193 ? 44.844 8.800 -6.419 1.00 91.88 193 THR A O 1
ATOM 1513 N N . LEU A 1 194 ? 44.903 6.585 -6.130 1.00 89.25 194 LEU A N 1
ATOM 1514 C CA . LEU A 1 194 ? 43.923 6.571 -5.044 1.00 89.25 194 LEU A CA 1
ATOM 1515 C C . LEU A 1 194 ? 44.604 6.435 -3.685 1.00 89.25 194 LEU A C 1
ATOM 1517 O O . LEU A 1 194 ? 45.509 5.622 -3.519 1.00 89.25 194 LEU A O 1
ATOM 1521 N N . CYS A 1 195 ? 44.137 7.205 -2.703 1.00 85.12 195 CYS A N 1
ATOM 1522 C CA . CYS A 1 195 ? 44.501 6.990 -1.305 1.00 85.12 195 CYS A CA 1
ATOM 1523 C C . CYS A 1 195 ? 43.679 5.853 -0.673 1.00 85.12 195 CYS A C 1
ATOM 1525 O O . CYS A 1 195 ? 42.728 5.343 -1.273 1.00 85.12 195 CYS A O 1
ATOM 1527 N N . GLU A 1 196 ? 44.001 5.512 0.575 1.00 78.81 196 GLU A N 1
ATOM 1528 C CA . GLU A 1 196 ? 43.190 4.595 1.380 1.00 78.81 196 GLU A CA 1
ATOM 1529 C C . GLU A 1 196 ? 41.735 5.089 1.542 1.00 78.81 196 GLU A C 1
ATOM 1531 O O . GLU A 1 196 ? 41.489 6.303 1.490 1.00 78.81 196 GLU A O 1
ATOM 1536 N N . PRO A 1 197 ? 40.756 4.177 1.713 1.00 76.06 197 PRO A N 1
ATOM 1537 C CA . PRO A 1 197 ? 39.350 4.537 1.901 1.00 76.06 197 PRO A CA 1
ATOM 1538 C C . PRO A 1 197 ? 39.144 5.464 3.107 1.00 76.06 197 PRO A C 1
ATOM 1540 O O . PRO A 1 197 ? 39.728 5.247 4.168 1.00 76.06 197 PRO A O 1
ATOM 1543 N N . ASP A 1 198 ? 38.288 6.481 2.965 1.00 64.06 198 ASP A N 1
ATOM 1544 C CA . ASP A 1 198 ? 37.855 7.309 4.099 1.00 64.06 198 ASP A CA 1
ATOM 1545 C C . ASP A 1 198 ? 36.671 6.678 4.869 1.00 64.06 198 ASP A C 1
ATOM 1547 O O . ASP A 1 198 ? 36.213 5.586 4.539 1.00 64.06 198 ASP A O 1
ATOM 1551 N N . ALA A 1 199 ? 36.160 7.348 5.912 1.00 55.56 199 ALA A N 1
ATOM 1552 C CA . ALA A 1 199 ? 35.062 6.850 6.758 1.00 55.56 199 ALA A CA 1
ATOM 1553 C C . ALA A 1 199 ? 33.743 6.569 6.002 1.00 55.56 199 ALA A C 1
ATOM 1555 O O . ALA A 1 199 ? 32.853 5.924 6.550 1.00 55.56 199 ALA A O 1
ATOM 1556 N N . SER A 1 200 ? 33.615 7.034 4.752 1.00 55.72 200 SER A N 1
ATOM 1557 C CA . SER A 1 200 ? 32.495 6.708 3.859 1.00 55.72 200 SER A CA 1
ATOM 1558 C C . SER A 1 200 ? 32.747 5.469 2.985 1.00 55.72 200 SER A C 1
ATOM 1560 O O . SER A 1 200 ? 31.905 5.116 2.164 1.00 55.72 200 SER A O 1
ATOM 1562 N N . GLY A 1 201 ? 33.914 4.829 3.123 1.00 61.34 201 GLY A N 1
ATOM 1563 C CA . GLY A 1 201 ? 34.390 3.742 2.265 1.00 61.34 201 GLY A CA 1
ATOM 1564 C C . GLY A 1 201 ? 34.950 4.214 0.918 1.00 61.34 201 GLY A C 1
ATOM 1565 O O . GLY A 1 201 ? 35.344 3.392 0.094 1.00 61.34 201 GLY A O 1
ATOM 1566 N N . ARG A 1 202 ? 35.008 5.530 0.667 1.00 67.62 202 ARG A N 1
ATOM 1567 C CA . ARG A 1 202 ? 35.351 6.105 -0.640 1.00 67.62 202 ARG A CA 1
ATOM 1568 C C . ARG A 1 202 ? 36.821 6.523 -0.692 1.00 67.62 202 ARG A C 1
ATOM 1570 O O . ARG A 1 202 ? 37.303 7.245 0.177 1.00 67.62 202 ARG A O 1
ATOM 1577 N N . ARG A 1 203 ? 37.539 6.122 -1.745 1.00 81.44 203 ARG A N 1
ATOM 1578 C CA . ARG A 1 203 ? 38.938 6.524 -1.976 1.00 81.44 203 ARG A CA 1
ATOM 1579 C C . ARG A 1 203 ? 39.024 7.899 -2.643 1.00 81.44 203 ARG A C 1
ATOM 1581 O O . ARG A 1 203 ? 38.260 8.208 -3.568 1.00 81.44 203 ARG A O 1
ATOM 1588 N N . ARG A 1 204 ? 39.944 8.755 -2.186 1.00 82.94 204 ARG A N 1
ATOM 1589 C CA . ARG A 1 204 ? 40.169 10.090 -2.772 1.00 82.94 204 ARG A CA 1
ATOM 1590 C C . ARG A 1 204 ? 41.288 10.036 -3.819 1.00 82.94 204 ARG A C 1
ATOM 1592 O O . ARG A 1 204 ? 42.288 9.363 -3.589 1.00 82.94 204 ARG A O 1
ATOM 1599 N N . PRO A 1 205 ? 41.139 10.744 -4.953 1.00 88.12 205 PRO A N 1
ATOM 1600 C CA . PRO A 1 205 ? 42.175 10.806 -5.969 1.00 88.12 205 PRO A CA 1
ATOM 1601 C C . PRO A 1 205 ? 43.241 11.839 -5.589 1.00 88.12 205 PRO A C 1
ATOM 1603 O O . PRO A 1 205 ? 42.910 12.941 -5.150 1.00 88.12 205 PRO A O 1
ATOM 1606 N N . VAL A 1 206 ? 44.505 11.486 -5.795 1.00 89.44 206 VAL A N 1
ATOM 1607 C CA . VAL A 1 206 ? 45.694 12.306 -5.537 1.00 89.44 206 VAL A CA 1
ATOM 1608 C C . VAL A 1 206 ? 46.492 12.422 -6.835 1.00 89.44 206 VAL A C 1
ATOM 1610 O O . VAL A 1 206 ? 46.646 11.436 -7.552 1.00 89.44 206 VAL A O 1
ATOM 1613 N N . ALA A 1 207 ? 46.953 13.628 -7.162 1.00 90.19 207 ALA A N 1
ATOM 1614 C CA . ALA A 1 207 ? 47.740 13.878 -8.367 1.00 90.19 207 ALA A CA 1
ATOM 1615 C C . ALA A 1 207 ? 49.122 13.211 -8.279 1.00 90.19 207 ALA A C 1
ATOM 1617 O O . ALA A 1 207 ? 49.739 13.205 -7.214 1.00 90.19 207 ALA A O 1
ATOM 1618 N N . THR A 1 208 ? 49.602 12.666 -9.397 1.00 91.19 208 THR A N 1
ATOM 1619 C CA . THR A 1 208 ? 50.971 12.140 -9.538 1.00 91.19 208 THR A CA 1
ATOM 1620 C C . THR A 1 208 ? 51.843 13.103 -10.349 1.00 91.19 208 THR A C 1
ATOM 1622 O O . THR A 1 208 ? 51.351 14.053 -10.951 1.00 91.19 208 THR A O 1
ATOM 1625 N N . GLU A 1 209 ? 53.150 12.870 -10.432 1.00 90.69 209 GLU A N 1
ATOM 1626 C CA . GLU A 1 209 ? 54.016 13.686 -11.301 1.00 90.69 209 GLU A CA 1
ATOM 1627 C C . GLU A 1 209 ? 53.841 13.362 -12.798 1.00 90.69 209 GLU A C 1
ATOM 1629 O O . GLU A 1 209 ? 54.307 14.109 -13.659 1.00 90.69 209 GLU A O 1
ATOM 1634 N N . GLU A 1 210 ? 53.135 12.279 -13.129 1.00 93.06 210 GLU A N 1
ATOM 1635 C CA . GLU A 1 210 ? 52.941 11.823 -14.501 1.00 93.06 210 GLU A CA 1
ATOM 1636 C C . GLU A 1 210 ? 51.827 12.601 -15.215 1.00 93.06 210 GLU A C 1
ATOM 1638 O O . GLU A 1 210 ? 50.761 12.889 -14.662 1.00 93.06 210 GLU A O 1
ATOM 1643 N N . THR A 1 211 ? 52.070 12.921 -16.487 1.00 93.12 211 THR A N 1
ATOM 1644 C CA . THR A 1 211 ? 51.103 13.581 -17.369 1.00 93.12 211 THR A CA 1
ATOM 1645 C C . THR A 1 211 ? 51.058 12.890 -18.723 1.00 93.12 211 THR A C 1
ATOM 1647 O O . THR A 1 211 ? 52.048 12.317 -19.178 1.00 93.12 211 THR A O 1
ATOM 1650 N N . CYS A 1 212 ? 49.908 12.960 -19.385 1.00 92.31 212 CYS A N 1
ATOM 1651 C CA . CYS A 1 212 ? 49.746 12.533 -20.767 1.00 92.31 212 CYS A CA 1
ATOM 1652 C C . CYS A 1 212 ? 49.112 13.648 -21.596 1.00 92.31 212 CYS A C 1
ATOM 1654 O O . CYS A 1 212 ? 48.305 14.431 -21.089 1.00 92.31 212 CYS A O 1
ATOM 1656 N N . THR A 1 213 ? 49.445 13.695 -22.883 1.00 92.38 213 THR A N 1
ATOM 1657 C CA . THR A 1 213 ? 48.871 14.655 -23.825 1.00 92.38 213 THR A CA 1
ATOM 1658 C C . THR A 1 213 ? 48.130 13.942 -24.943 1.00 92.38 213 THR A C 1
ATOM 1660 O O . THR A 1 213 ? 48.534 12.868 -25.392 1.00 92.38 213 THR A O 1
ATOM 1663 N N . LEU A 1 214 ? 47.028 14.538 -25.390 1.00 93.06 214 LEU A N 1
ATOM 1664 C CA . LEU A 1 214 ? 46.259 14.041 -26.521 1.00 93.06 214 LEU A CA 1
ATOM 1665 C C . LEU A 1 214 ? 45.588 15.189 -27.282 1.00 93.06 214 LEU A C 1
ATOM 1667 O O . LEU A 1 214 ? 45.156 16.160 -26.662 1.00 93.06 214 LEU A O 1
ATOM 1671 N N . PRO A 1 215 ? 45.476 15.088 -28.613 1.00 92.31 215 PRO A N 1
ATOM 1672 C CA . PRO A 1 215 ? 44.703 16.039 -29.395 1.00 92.31 215 PRO A CA 1
ATOM 1673 C C . PRO A 1 215 ? 43.198 15.800 -29.206 1.00 92.31 215 PRO A C 1
ATOM 1675 O O . PRO A 1 215 ? 42.732 14.662 -29.278 1.00 92.31 215 PRO A O 1
ATOM 1678 N N . VAL A 1 216 ? 42.438 16.873 -29.014 1.00 92.12 216 VAL A N 1
ATOM 1679 C CA . VAL A 1 216 ? 40.985 16.855 -28.834 1.00 92.12 216 VAL A CA 1
ATOM 1680 C C . VAL A 1 216 ? 40.340 17.973 -29.644 1.00 92.12 216 VAL A C 1
ATOM 1682 O O . VAL A 1 216 ? 40.854 19.088 -29.719 1.00 92.12 216 VAL A O 1
ATOM 1685 N N . ASP A 1 217 ? 39.199 17.670 -30.255 1.00 92.19 217 ASP A N 1
ATOM 1686 C CA . ASP A 1 217 ? 38.428 18.659 -30.995 1.00 92.19 217 ASP A CA 1
ATOM 1687 C C . ASP A 1 217 ? 37.380 19.329 -30.097 1.00 92.19 217 ASP A C 1
ATOM 1689 O O . ASP A 1 217 ? 37.259 20.553 -30.145 1.00 92.19 217 ASP A O 1
ATOM 1693 N N . THR A 1 218 ? 36.710 18.547 -29.237 1.00 92.88 218 THR A N 1
ATOM 1694 C CA . THR A 1 218 ? 35.699 19.023 -28.274 1.00 92.88 218 THR A CA 1
ATOM 1695 C C . THR A 1 218 ? 35.814 18.329 -26.913 1.00 92.88 218 THR A C 1
ATOM 1697 O O . THR A 1 218 ? 36.035 17.120 -26.834 1.00 92.88 218 THR A O 1
ATOM 1700 N N . ILE A 1 219 ? 35.605 19.077 -25.829 1.00 92.44 219 ILE A N 1
ATOM 1701 C CA . ILE A 1 219 ? 35.524 18.574 -24.455 1.00 92.44 219 ILE A CA 1
ATOM 1702 C C . ILE A 1 219 ? 34.120 18.839 -23.899 1.00 92.44 219 ILE A C 1
ATOM 1704 O O . ILE A 1 219 ? 33.665 19.983 -23.854 1.00 92.44 219 ILE A O 1
ATOM 1708 N N . ILE A 1 220 ? 33.462 17.786 -23.418 1.00 93.06 220 ILE A N 1
ATOM 1709 C CA . ILE A 1 220 ? 32.159 17.844 -22.753 1.00 93.06 220 ILE A CA 1
ATOM 1710 C C . ILE A 1 220 ? 32.356 17.681 -21.242 1.00 93.06 220 ILE A C 1
ATOM 1712 O O . ILE A 1 220 ? 32.907 16.678 -20.782 1.00 93.06 220 ILE A O 1
ATOM 1716 N N . THR A 1 221 ? 31.903 18.647 -20.443 1.00 91.06 221 THR A N 1
ATOM 1717 C CA . THR A 1 221 ? 32.058 18.623 -18.981 1.00 91.06 221 THR A CA 1
ATOM 1718 C C . THR A 1 221 ? 30.819 18.042 -18.289 1.00 91.06 221 THR A C 1
ATOM 1720 O O . THR A 1 221 ? 29.718 18.587 -18.363 1.00 91.06 221 THR A O 1
ATOM 1723 N N . ALA A 1 222 ? 31.006 16.923 -17.585 1.00 89.25 222 ALA A N 1
ATOM 1724 C CA . ALA A 1 222 ? 29.986 16.183 -16.834 1.00 89.25 222 ALA A CA 1
ATOM 1725 C C . ALA A 1 222 ? 30.460 15.921 -15.388 1.00 89.25 222 ALA A C 1
ATOM 1727 O O . ALA A 1 222 ? 30.469 14.794 -14.885 1.00 89.25 222 ALA A O 1
ATOM 1728 N N . ILE A 1 223 ? 30.911 16.984 -14.717 1.00 84.69 223 ILE A N 1
ATOM 1729 C CA . ILE A 1 223 ? 31.546 16.938 -13.387 1.00 84.69 223 ILE A CA 1
ATOM 1730 C C . ILE A 1 223 ? 30.579 17.200 -12.224 1.00 84.69 223 ILE A C 1
ATOM 1732 O O . ILE A 1 223 ? 31.008 17.482 -11.102 1.00 84.69 223 ILE A O 1
ATOM 1736 N N . GLY A 1 224 ? 29.283 17.038 -12.477 1.00 78.38 224 GLY A N 1
ATOM 1737 C CA . GLY A 1 224 ? 28.212 17.175 -11.501 1.00 78.38 224 GLY A CA 1
ATOM 1738 C C . GLY A 1 224 ? 27.644 18.587 -11.434 1.00 78.38 224 GLY A C 1
ATOM 1739 O O . GLY A 1 224 ? 28.330 19.570 -11.714 1.00 78.38 224 GLY A O 1
ATOM 1740 N N . GLU A 1 225 ? 26.392 18.647 -11.011 1.00 82.00 225 GLU A N 1
ATOM 1741 C CA . GLU A 1 225 ? 25.608 19.867 -10.879 1.00 82.00 225 GLU A CA 1
ATOM 1742 C C . GLU A 1 225 ? 25.299 20.132 -9.403 1.00 82.00 225 GLU A C 1
ATOM 1744 O O . GLU A 1 225 ? 25.440 19.251 -8.547 1.00 82.00 225 GLU A O 1
ATOM 1749 N N . GLN A 1 226 ? 24.891 21.355 -9.099 1.00 82.06 226 GLN A N 1
ATOM 1750 C CA . GLN A 1 226 ? 24.505 21.787 -7.764 1.00 82.06 226 GLN A CA 1
ATOM 1751 C C . GLN A 1 226 ? 23.187 22.556 -7.814 1.00 82.06 226 GLN A C 1
ATOM 1753 O O . GLN A 1 226 ? 22.830 23.147 -8.838 1.00 82.06 226 GLN A O 1
ATOM 1758 N N . ALA A 1 227 ? 22.461 22.555 -6.695 1.00 83.94 227 ALA A N 1
ATOM 1759 C CA . ALA A 1 227 ? 21.329 23.454 -6.537 1.00 83.94 227 ALA A CA 1
ATOM 1760 C C . ALA A 1 227 ? 21.827 24.908 -6.527 1.00 83.94 227 ALA A C 1
ATOM 1762 O O . ALA A 1 227 ? 22.892 25.215 -5.980 1.00 83.94 227 ALA A O 1
ATOM 1763 N N . ASP A 1 228 ? 21.072 25.814 -7.146 1.00 87.25 228 ASP A N 1
ATOM 1764 C CA . ASP A 1 228 ? 21.451 27.222 -7.203 1.00 87.25 228 ASP A CA 1
ATOM 1765 C C . ASP A 1 228 ? 20.944 27.976 -5.967 1.00 87.25 228 ASP A C 1
ATOM 1767 O O . ASP A 1 228 ? 19.874 28.586 -5.983 1.00 87.25 228 ASP A O 1
ATOM 1771 N N . SER A 1 229 ? 21.724 27.948 -4.882 1.00 86.06 229 SER A N 1
ATOM 1772 C CA . SER A 1 229 ? 21.382 28.642 -3.631 1.00 86.06 229 SER A CA 1
ATOM 1773 C C . SER A 1 229 ? 21.132 30.145 -3.814 1.00 86.06 229 SER A C 1
ATOM 1775 O O . SER A 1 229 ? 20.333 30.727 -3.084 1.00 86.06 229 SER A O 1
ATOM 1777 N N . GLU A 1 230 ? 21.778 30.796 -4.790 1.00 87.00 230 GLU A N 1
ATOM 1778 C CA . GLU A 1 230 ? 21.544 32.220 -5.067 1.00 87.00 230 GLU A CA 1
ATOM 1779 C C . GLU A 1 230 ? 20.162 32.457 -5.677 1.00 87.00 230 GLU A C 1
ATOM 1781 O O . GLU A 1 230 ? 19.515 33.457 -5.359 1.00 87.00 230 GLU A O 1
ATOM 1786 N N . LEU A 1 231 ? 19.721 31.554 -6.556 1.00 87.56 231 LEU A N 1
ATOM 1787 C CA . LEU A 1 231 ? 18.386 31.589 -7.139 1.00 87.56 231 LEU A CA 1
ATOM 1788 C C . LEU A 1 231 ? 17.332 31.278 -6.077 1.00 87.56 231 LEU A C 1
ATOM 1790 O O . LEU A 1 231 ? 16.399 32.057 -5.924 1.00 87.56 231 LEU A O 1
ATOM 1794 N N . LEU A 1 232 ? 17.528 30.221 -5.283 1.00 89.12 232 LEU A N 1
ATOM 1795 C CA . LEU A 1 232 ? 16.617 29.861 -4.191 1.00 89.12 232 LEU A CA 1
ATOM 1796 C C . LEU A 1 232 ? 16.431 31.020 -3.202 1.00 89.12 232 LEU A C 1
ATOM 1798 O O . LEU A 1 232 ? 15.303 31.349 -2.842 1.00 89.12 232 LEU A O 1
ATOM 1802 N N . ASN A 1 233 ? 17.517 31.706 -2.833 1.00 89.00 233 ASN A N 1
ATOM 1803 C CA . ASN A 1 233 ? 17.439 32.878 -1.963 1.00 89.00 233 ASN A CA 1
ATOM 1804 C C . ASN A 1 233 ? 16.696 34.057 -2.615 1.00 89.00 233 ASN A C 1
ATOM 1806 O O . ASN A 1 233 ? 15.951 34.759 -1.938 1.00 89.00 233 ASN A O 1
ATOM 1810 N N . LYS A 1 234 ? 16.860 34.271 -3.929 1.00 88.25 234 LYS A N 1
ATOM 1811 C CA . LYS A 1 234 ? 16.097 35.290 -4.677 1.00 88.25 234 LYS A CA 1
ATOM 1812 C C . LYS A 1 234 ? 14.611 34.953 -4.797 1.00 88.25 234 LYS A C 1
ATOM 1814 O O . LYS A 1 234 ? 13.819 35.877 -4.865 1.00 88.25 234 LYS A O 1
ATOM 1819 N N . MET A 1 235 ? 14.251 33.670 -4.798 1.00 88.94 235 MET A N 1
ATOM 1820 C CA . MET A 1 235 ? 12.861 33.196 -4.790 1.00 88.94 235 MET A CA 1
ATOM 1821 C C . MET A 1 235 ? 12.229 33.215 -3.385 1.00 88.94 235 MET A C 1
ATOM 1823 O O . MET A 1 235 ? 11.096 32.771 -3.221 1.00 88.94 235 MET A O 1
ATOM 1827 N N . GLY A 1 236 ? 12.955 33.690 -2.364 1.00 87.12 236 GLY A N 1
ATOM 1828 C CA . GLY A 1 236 ? 12.452 33.826 -0.996 1.00 87.12 236 GLY A CA 1
ATOM 1829 C C . GLY A 1 236 ? 12.732 32.633 -0.074 1.00 87.12 236 GLY A C 1
ATOM 1830 O O . GLY A 1 236 ? 12.170 32.573 1.019 1.00 87.12 236 GLY A O 1
ATOM 1831 N N . ILE A 1 237 ? 13.596 31.688 -0.466 1.00 90.12 237 ILE A N 1
ATOM 1832 C CA . ILE A 1 237 ? 13.962 30.537 0.375 1.00 90.12 237 ILE A CA 1
ATOM 1833 C C . ILE A 1 237 ? 15.155 30.884 1.281 1.00 90.12 237 ILE A C 1
ATOM 1835 O O . ILE A 1 237 ? 16.229 31.208 0.772 1.00 90.12 237 ILE A O 1
ATOM 1839 N N . PRO A 1 238 ? 15.024 30.781 2.617 1.00 87.12 238 PRO A N 1
ATOM 1840 C CA . PRO A 1 238 ? 16.109 31.105 3.533 1.00 87.12 238 PRO A CA 1
ATOM 1841 C C . PRO A 1 238 ? 17.262 30.103 3.417 1.00 87.12 238 PRO A C 1
ATOM 1843 O O . PRO A 1 238 ? 17.057 28.886 3.381 1.00 87.12 238 PRO A O 1
ATOM 1846 N N . LEU A 1 239 ? 18.488 30.625 3.414 1.00 89.00 239 LEU A N 1
ATOM 1847 C CA . LEU A 1 239 ? 19.709 29.823 3.455 1.00 89.00 239 LEU A CA 1
ATOM 1848 C C . LEU A 1 239 ? 20.155 29.565 4.903 1.00 89.00 239 LEU A C 1
ATOM 1850 O O . LEU A 1 239 ? 20.021 30.423 5.777 1.00 89.00 239 LEU A O 1
ATOM 1854 N N . GLY A 1 240 ? 20.699 28.378 5.149 1.00 82.62 240 GLY A N 1
ATOM 1855 C CA . GLY A 1 240 ? 21.364 27.984 6.381 1.00 82.62 240 GLY A CA 1
ATOM 1856 C C . GLY A 1 240 ? 22.784 28.545 6.498 1.00 82.62 240 GLY A C 1
ATOM 1857 O O . GLY A 1 240 ? 23.296 29.248 5.624 1.00 82.62 240 GLY A O 1
ATOM 1858 N N . THR A 1 241 ? 23.451 28.215 7.604 1.00 79.06 241 THR A N 1
ATOM 1859 C CA . THR A 1 241 ? 24.816 28.683 7.916 1.00 79.06 241 THR A CA 1
ATOM 1860 C C . THR A 1 241 ? 25.899 28.079 7.019 1.00 79.06 241 THR A C 1
ATOM 1862 O O . THR A 1 241 ? 27.014 28.594 6.974 1.00 79.06 241 THR A O 1
ATOM 1865 N N . ASP A 1 242 ? 25.580 27.006 6.303 1.00 79.25 242 ASP A N 1
ATOM 1866 C CA . ASP A 1 242 ? 26.425 26.309 5.334 1.00 79.25 242 ASP A CA 1
ATOM 1867 C C . ASP A 1 242 ? 26.246 26.817 3.890 1.00 79.25 242 ASP A C 1
ATOM 1869 O O . ASP A 1 242 ? 26.922 26.329 2.984 1.00 79.25 242 ASP A O 1
ATOM 1873 N N . GLY A 1 243 ? 25.372 27.809 3.672 1.00 80.94 243 GLY A N 1
ATOM 1874 C CA . GLY A 1 243 ? 25.097 28.399 2.358 1.00 80.94 243 GLY A CA 1
ATOM 1875 C C . GLY A 1 243 ? 24.106 27.612 1.491 1.00 80.94 243 GLY A C 1
ATOM 1876 O O . GLY A 1 243 ? 23.906 27.971 0.328 1.00 80.94 243 GLY A O 1
ATOM 1877 N N . TRP A 1 244 ? 23.474 26.568 2.035 1.00 85.19 244 TRP A N 1
ATOM 1878 C CA . TRP A 1 244 ? 22.421 25.785 1.373 1.00 85.19 244 TRP A CA 1
ATOM 1879 C C . TRP A 1 244 ? 21.036 26.159 1.897 1.00 85.19 244 TRP A C 1
ATOM 1881 O O . TRP A 1 244 ? 20.919 26.796 2.937 1.00 85.19 244 TRP A O 1
ATOM 1891 N N . ALA A 1 245 ? 19.968 25.794 1.188 1.00 85.44 245 ALA A N 1
ATOM 1892 C CA . ALA A 1 245 ? 18.608 26.068 1.652 1.00 85.44 245 ALA A CA 1
ATOM 1893 C C . ALA A 1 245 ? 18.320 25.376 2.998 1.00 85.44 245 ALA A C 1
ATOM 1895 O O . ALA A 1 245 ? 18.598 24.189 3.173 1.00 85.44 245 ALA A O 1
ATOM 1896 N N . ALA A 1 246 ? 17.740 26.113 3.948 1.00 85.44 246 ALA A N 1
ATOM 1897 C CA . ALA A 1 246 ? 17.350 25.576 5.247 1.00 85.44 246 ALA A CA 1
ATOM 1898 C C . ALA A 1 246 ? 16.021 24.811 5.125 1.00 85.44 246 ALA A C 1
ATOM 1900 O O . ALA A 1 246 ? 14.953 25.421 5.018 1.00 85.44 246 ALA A O 1
ATOM 1901 N N . VAL A 1 247 ? 16.103 23.476 5.129 1.00 88.06 247 VAL A N 1
ATOM 1902 C CA . VAL A 1 247 ? 14.972 22.561 4.898 1.00 88.06 247 VAL A CA 1
ATOM 1903 C C . VAL A 1 247 ? 14.925 21.475 5.970 1.00 88.06 247 VAL A C 1
ATOM 1905 O O . VAL A 1 247 ? 15.948 20.876 6.316 1.00 88.06 247 VAL A O 1
ATOM 1908 N N . ASP A 1 248 ? 13.731 21.193 6.485 1.00 88.81 248 ASP A N 1
ATOM 1909 C CA . ASP A 1 248 ? 13.491 20.062 7.371 1.00 88.81 248 ASP A CA 1
ATOM 1910 C C . ASP A 1 248 ? 13.629 18.741 6.600 1.00 88.81 248 ASP A C 1
ATOM 1912 O O . ASP A 1 248 ? 12.952 18.475 5.603 1.00 88.81 248 ASP A O 1
ATOM 1916 N N . ARG A 1 249 ? 14.520 17.870 7.076 1.00 82.69 249 ARG A N 1
ATOM 1917 C CA . ARG A 1 249 ? 14.864 16.628 6.370 1.00 82.69 249 ARG A CA 1
ATOM 1918 C C . ARG A 1 249 ? 13.732 15.608 6.339 1.00 82.69 249 ARG A C 1
ATOM 1920 O O . ARG A 1 249 ? 13.759 14.731 5.473 1.00 82.69 249 ARG A O 1
ATOM 1927 N N . HIS A 1 250 ? 12.772 15.674 7.253 1.00 81.19 250 HIS A N 1
ATOM 1928 C CA . HIS A 1 250 ? 11.646 14.752 7.304 1.00 81.19 250 HIS A CA 1
ATOM 1929 C C . HIS A 1 250 ? 10.486 15.272 6.450 1.00 81.19 250 HIS A C 1
ATOM 1931 O O . HIS A 1 250 ? 10.096 14.598 5.494 1.00 81.19 250 HIS A O 1
ATOM 1937 N N . THR A 1 251 ? 10.020 16.490 6.729 1.00 84.69 251 THR A N 1
ATOM 1938 C CA . THR A 1 251 ? 8.839 17.096 6.091 1.00 84.69 251 THR A CA 1
ATOM 1939 C C . THR A 1 251 ? 9.120 17.705 4.721 1.00 84.69 251 THR A C 1
ATOM 1941 O O . THR A 1 251 ? 8.187 17.892 3.944 1.00 84.69 251 THR A O 1
ATOM 1944 N N . LYS A 1 252 ? 10.393 18.007 4.419 1.00 92.38 252 LYS A N 1
ATOM 1945 C CA . LYS A 1 252 ? 10.852 18.784 3.249 1.00 92.38 252 LYS A CA 1
ATOM 1946 C C . LYS A 1 252 ? 10.397 20.242 3.243 1.00 92.38 252 LYS A C 1
ATOM 1948 O O . LYS A 1 252 ? 10.517 20.924 2.227 1.00 92.38 252 LYS A O 1
ATOM 1953 N N . GLU A 1 253 ? 9.872 20.732 4.360 1.00 93.38 253 GLU A N 1
ATOM 1954 C CA . GLU A 1 253 ? 9.453 22.121 4.480 1.00 93.38 253 GLU A CA 1
ATOM 1955 C C . GLU A 1 253 ? 10.664 23.033 4.681 1.00 93.38 253 GLU A C 1
ATOM 1957 O O . GLU A 1 253 ? 11.604 22.709 5.408 1.00 93.38 253 GLU A O 1
ATOM 1962 N N . THR A 1 254 ? 10.646 24.184 4.023 1.00 92.62 254 THR A N 1
ATOM 1963 C CA . THR A 1 254 ? 11.647 25.234 4.207 1.00 92.62 254 THR A CA 1
ATOM 1964 C C . THR A 1 254 ? 11.365 26.044 5.478 1.00 92.62 254 THR A C 1
ATOM 1966 O O . THR A 1 254 ? 10.339 25.876 6.135 1.00 92.62 254 THR A O 1
ATOM 1969 N N . GLY A 1 255 ? 12.232 27.006 5.806 1.00 87.06 255 GLY A N 1
ATOM 1970 C CA . GLY A 1 255 ? 11.939 27.994 6.855 1.00 87.06 255 GLY A CA 1
ATOM 1971 C C . GLY A 1 255 ? 10.717 28.893 6.580 1.00 87.06 255 GLY A C 1
ATOM 1972 O O . GLY A 1 255 ? 10.311 29.649 7.461 1.00 87.06 255 GLY A O 1
ATOM 1973 N N . VAL A 1 256 ? 10.123 28.825 5.382 1.00 90.00 256 VAL A N 1
ATOM 1974 C CA . VAL A 1 256 ? 8.874 29.507 5.030 1.00 90.00 256 VAL A CA 1
ATOM 1975 C C . VAL A 1 256 ? 7.721 28.503 5.097 1.00 90.00 256 VAL A C 1
ATOM 1977 O O . VAL A 1 256 ? 7.705 27.508 4.378 1.00 90.00 256 VAL A O 1
ATOM 1980 N N . SER A 1 257 ? 6.723 28.787 5.937 1.00 89.50 257 SER A N 1
ATOM 1981 C CA . SER A 1 257 ? 5.578 27.890 6.164 1.00 89.50 257 SER A CA 1
ATOM 1982 C C . SER A 1 257 ? 4.855 27.511 4.865 1.00 89.50 257 SER A C 1
ATOM 1984 O O . SER A 1 257 ? 4.619 28.379 4.033 1.00 89.50 257 SER A O 1
ATOM 1986 N N . ASN A 1 258 ? 4.478 26.244 4.693 1.00 91.69 258 ASN A N 1
ATOM 1987 C CA . ASN A 1 258 ? 3.813 25.673 3.511 1.00 91.69 258 ASN A CA 1
ATOM 1988 C C . ASN A 1 258 ? 4.610 25.765 2.200 1.00 91.69 258 ASN A C 1
ATOM 1990 O O . ASN A 1 258 ? 4.057 25.586 1.113 1.00 91.69 258 ASN A O 1
ATOM 1994 N N . VAL A 1 259 ? 5.911 26.025 2.297 1.00 94.38 259 VAL A N 1
ATOM 1995 C CA . VAL A 1 259 ? 6.823 26.027 1.158 1.00 94.38 259 VAL A CA 1
ATOM 1996 C C . VAL A 1 259 ? 7.772 24.856 1.321 1.00 94.38 259 VAL A C 1
ATOM 1998 O O . VAL A 1 259 ? 8.475 24.767 2.327 1.00 94.38 259 VAL A O 1
ATOM 2001 N N . PHE A 1 260 ? 7.801 23.971 0.333 1.00 94.75 260 PHE A N 1
ATOM 2002 C CA . PHE A 1 260 ? 8.585 22.741 0.347 1.00 94.75 260 PHE A CA 1
ATOM 2003 C C . PHE A 1 260 ? 9.654 22.779 -0.740 1.00 94.75 260 PHE A C 1
ATOM 2005 O O . PHE A 1 260 ? 9.385 23.229 -1.852 1.00 94.75 260 PHE A O 1
ATOM 2012 N N . LEU A 1 261 ? 10.847 22.272 -0.437 1.00 94.06 261 LEU A N 1
ATOM 2013 C CA . LEU A 1 261 ? 11.928 22.108 -1.410 1.00 94.06 261 LEU A CA 1
ATOM 2014 C C . LEU A 1 261 ? 12.141 20.615 -1.658 1.00 94.06 261 LEU A C 1
ATOM 2016 O O . LEU A 1 261 ? 12.368 19.859 -0.713 1.00 94.06 261 LEU A O 1
ATOM 2020 N N . ILE A 1 262 ? 12.034 20.188 -2.914 1.00 93.62 262 ILE A N 1
ATOM 2021 C CA . ILE A 1 262 ? 11.974 18.769 -3.281 1.00 93.62 262 ILE A CA 1
ATOM 2022 C C . ILE A 1 262 ? 12.897 18.439 -4.455 1.00 93.62 262 ILE A C 1
ATOM 2024 O O . ILE A 1 262 ? 13.199 19.286 -5.297 1.00 93.62 262 ILE A O 1
ATOM 2028 N N . GLY A 1 263 ? 13.316 17.176 -4.526 1.00 90.31 263 GLY A N 1
ATOM 2029 C CA . GLY A 1 263 ? 14.139 16.664 -5.618 1.00 90.31 263 GLY A CA 1
ATOM 2030 C C . GLY A 1 263 ? 15.550 17.249 -5.618 1.00 90.31 263 GLY A C 1
ATOM 2031 O O . GLY A 1 263 ? 16.086 17.630 -4.576 1.00 90.31 263 GLY A O 1
ATOM 2032 N N . ASP A 1 264 ? 16.159 17.339 -6.797 1.00 89.88 264 ASP A N 1
ATOM 2033 C CA . ASP A 1 264 ? 17.568 17.731 -6.923 1.00 89.88 264 ASP A CA 1
ATOM 2034 C C . ASP A 1 264 ? 17.875 19.134 -6.371 1.00 89.88 264 ASP A C 1
ATOM 2036 O O . ASP A 1 264 ? 18.999 19.391 -5.940 1.00 89.88 264 ASP A O 1
ATOM 2040 N N . ALA A 1 265 ? 16.883 20.029 -6.310 1.00 87.69 265 ALA A N 1
ATOM 2041 C CA . ALA A 1 265 ? 17.037 21.352 -5.702 1.00 87.69 265 ALA A CA 1
ATOM 2042 C C . ALA A 1 265 ? 17.321 21.289 -4.186 1.00 87.69 265 ALA A C 1
ATOM 2044 O O . ALA A 1 265 ? 17.913 22.214 -3.634 1.00 87.69 265 ALA A O 1
ATOM 2045 N N . HIS A 1 266 ? 16.921 20.205 -3.513 1.00 85.75 266 HIS A N 1
ATOM 2046 C CA . HIS A 1 266 ? 17.159 19.982 -2.087 1.00 85.75 266 HIS A CA 1
ATOM 2047 C C . HIS A 1 266 ? 18.451 19.194 -1.831 1.00 85.75 266 HIS A C 1
ATOM 2049 O O . HIS A 1 266 ? 19.271 19.609 -1.014 1.00 85.75 266 HIS A O 1
ATOM 2055 N N . THR A 1 267 ? 18.653 18.063 -2.515 1.00 75.69 267 THR A N 1
ATOM 2056 C CA . THR A 1 267 ? 19.767 17.141 -2.211 1.00 75.69 267 THR A CA 1
ATOM 2057 C C . THR A 1 267 ? 20.969 17.250 -3.145 1.00 75.69 267 THR A C 1
ATOM 2059 O O . THR A 1 267 ? 21.968 16.557 -2.932 1.00 75.69 267 THR A O 1
ATOM 2062 N N . GLY A 1 268 ? 20.880 18.075 -4.189 1.00 81.19 268 GLY A N 1
ATOM 2063 C CA . GLY A 1 268 ? 21.730 17.950 -5.370 1.00 81.19 268 GLY A CA 1
ATOM 2064 C C . GLY A 1 268 ? 21.329 16.747 -6.237 1.00 81.19 268 GLY A C 1
ATOM 2065 O O . GLY A 1 268 ? 20.406 16.012 -5.869 1.00 81.19 268 GLY A O 1
ATOM 2066 N N . PRO A 1 269 ? 22.026 16.528 -7.370 1.00 78.75 269 PRO A N 1
ATOM 2067 C CA . PRO A 1 269 ? 21.650 15.538 -8.377 1.00 78.75 269 PRO A CA 1
ATOM 2068 C C . PRO A 1 269 ? 21.457 14.132 -7.809 1.00 78.75 269 PRO A C 1
ATOM 2070 O O . PRO A 1 269 ? 22.360 13.568 -7.179 1.00 78.75 269 PRO A O 1
ATOM 2073 N N . SER A 1 270 ? 20.291 13.549 -8.064 1.00 81.38 270 SER A N 1
ATOM 2074 C CA . SER A 1 270 ? 19.925 12.216 -7.609 1.00 81.38 270 SER A CA 1
ATOM 2075 C C . SER A 1 270 ? 19.141 11.424 -8.653 1.00 81.38 270 SER A C 1
ATOM 2077 O O . SER A 1 270 ? 19.040 11.800 -9.817 1.00 81.38 270 SER A O 1
ATOM 2079 N N . THR A 1 271 ? 18.640 10.252 -8.262 1.00 85.38 271 THR A N 1
ATOM 2080 C CA . THR A 1 271 ? 17.815 9.426 -9.146 1.00 85.38 271 THR A CA 1
ATOM 2081 C C . THR A 1 271 ? 16.388 9.968 -9.217 1.00 85.38 271 THR A C 1
ATOM 2083 O O . THR A 1 271 ? 15.870 10.537 -8.251 1.00 85.38 271 THR A O 1
ATOM 2086 N N . VAL A 1 272 ? 15.717 9.723 -10.346 1.00 86.81 272 VAL A N 1
ATOM 2087 C CA . VAL A 1 272 ? 14.307 10.098 -10.558 1.00 86.81 272 VAL A CA 1
ATOM 2088 C C . VAL A 1 272 ? 13.417 9.553 -9.436 1.00 86.81 272 VAL A C 1
ATOM 2090 O O . VAL A 1 272 ? 12.618 10.287 -8.863 1.00 86.81 272 VAL A O 1
ATOM 2093 N N . VAL A 1 273 ? 13.614 8.288 -9.051 1.00 85.56 273 VAL A N 1
ATOM 2094 C CA . VAL A 1 273 ? 12.840 7.630 -7.984 1.00 85.56 273 VAL A CA 1
ATOM 2095 C C . VAL A 1 273 ? 13.020 8.328 -6.636 1.00 85.56 273 VAL A C 1
ATOM 2097 O O . VAL A 1 273 ? 12.050 8.486 -5.899 1.00 85.56 273 VAL A O 1
ATOM 2100 N N . ARG A 1 274 ? 14.231 8.795 -6.312 1.00 84.62 274 ARG A N 1
ATOM 2101 C CA . ARG A 1 274 ? 14.461 9.534 -5.066 1.00 84.62 274 ARG A CA 1
ATOM 2102 C C . ARG A 1 274 ? 13.773 10.897 -5.089 1.00 84.62 274 ARG A C 1
ATOM 2104 O O . ARG A 1 274 ? 13.184 11.284 -4.086 1.00 84.62 274 ARG A O 1
ATOM 2111 N N . CYS A 1 275 ? 13.791 11.594 -6.225 1.00 89.94 275 CYS A N 1
ATOM 2112 C CA . CYS A 1 275 ? 13.039 12.840 -6.381 1.00 89.94 275 CYS A CA 1
ATOM 2113 C C . CYS A 1 275 ? 11.531 12.615 -6.188 1.00 89.94 275 CYS A C 1
ATOM 2115 O O . CYS A 1 275 ? 10.880 13.406 -5.507 1.00 89.94 275 CYS A O 1
ATOM 2117 N N . ILE A 1 276 ? 10.992 11.514 -6.724 1.00 91.19 276 ILE A N 1
ATOM 2118 C CA . ILE A 1 276 ? 9.590 11.116 -6.536 1.00 91.19 276 ILE A CA 1
ATOM 2119 C C . ILE A 1 276 ? 9.296 10.785 -5.064 1.00 91.19 276 ILE A C 1
ATOM 2121 O O . ILE A 1 276 ? 8.265 11.222 -4.558 1.00 91.19 276 ILE A O 1
ATOM 2125 N N . ASP A 1 277 ? 10.184 10.073 -4.357 1.00 87.38 277 ASP A N 1
ATOM 2126 C CA . ASP A 1 277 ? 10.047 9.806 -2.912 1.00 87.38 277 ASP A CA 1
ATOM 2127 C C . ASP A 1 277 ? 9.999 11.108 -2.102 1.00 87.38 277 ASP A C 1
ATOM 2129 O O . ASP A 1 277 ? 9.107 11.297 -1.275 1.00 87.38 277 ASP A O 1
ATOM 2133 N N . GLU A 1 278 ? 10.905 12.054 -2.363 1.00 89.69 278 GLU A N 1
ATOM 2134 C CA . GLU A 1 278 ? 10.895 13.338 -1.657 1.00 89.69 278 GLU A CA 1
ATOM 2135 C C . GLU A 1 278 ? 9.642 14.159 -1.959 1.00 89.69 278 GLU A C 1
ATOM 2137 O O . GLU A 1 278 ? 9.017 14.685 -1.035 1.00 89.69 278 GLU A O 1
ATOM 2142 N N . ALA A 1 279 ? 9.240 14.221 -3.230 1.00 91.88 279 ALA A N 1
ATOM 2143 C CA . ALA A 1 279 ? 8.002 14.867 -3.642 1.00 91.88 279 ALA A CA 1
ATOM 2144 C C . ALA A 1 279 ? 6.784 14.215 -2.974 1.00 91.88 279 ALA A C 1
ATOM 2146 O O . ALA A 1 279 ? 5.874 14.923 -2.536 1.00 91.88 279 ALA A O 1
ATOM 2147 N N . ARG A 1 280 ? 6.778 12.881 -2.846 1.00 90.69 280 ARG A N 1
ATOM 2148 C CA . ARG A 1 280 ? 5.726 12.128 -2.161 1.00 90.69 280 ARG A CA 1
ATOM 2149 C C . ARG A 1 280 ? 5.682 12.467 -0.679 1.00 90.69 280 ARG A C 1
ATOM 2151 O O . ARG A 1 280 ? 4.611 12.797 -0.203 1.00 90.69 280 ARG A O 1
ATOM 2158 N N . ARG A 1 281 ? 6.812 12.499 0.029 1.00 86.69 281 ARG A N 1
ATOM 2159 C CA . ARG A 1 281 ? 6.862 12.871 1.459 1.00 86.69 281 ARG A CA 1
ATOM 2160 C C . ARG A 1 281 ? 6.434 14.313 1.720 1.00 86.69 281 ARG A C 1
ATOM 2162 O O . ARG A 1 281 ? 5.706 14.571 2.677 1.00 86.69 281 ARG A O 1
ATOM 2169 N N . ALA A 1 282 ? 6.868 15.248 0.876 1.00 91.44 282 ALA A N 1
ATOM 2170 C CA . ALA A 1 282 ? 6.443 16.645 0.952 1.00 91.44 282 ALA A CA 1
ATOM 2171 C C . ALA A 1 282 ? 4.932 16.764 0.719 1.00 91.44 282 ALA A C 1
ATOM 2173 O O . ALA A 1 282 ? 4.219 17.412 1.481 1.00 91.44 282 ALA A O 1
ATOM 2174 N N . THR A 1 283 ? 4.441 16.075 -0.313 1.00 90.75 283 THR A N 1
ATOM 2175 C CA . THR A 1 283 ? 3.018 15.972 -0.643 1.00 90.75 283 THR A CA 1
ATOM 2176 C C . THR A 1 283 ? 2.232 15.350 0.504 1.00 90.75 283 THR A C 1
ATOM 2178 O O . THR A 1 283 ? 1.214 15.902 0.890 1.00 90.75 283 THR A O 1
ATOM 2181 N N . ASP A 1 284 ? 2.704 14.252 1.086 1.00 86.06 284 ASP A N 1
ATOM 2182 C CA . ASP A 1 284 ? 2.067 13.580 2.216 1.00 86.06 284 ASP A CA 1
ATOM 2183 C C . ASP A 1 284 ? 2.081 14.474 3.449 1.00 86.06 284 ASP A C 1
ATOM 2185 O O . ASP A 1 284 ? 1.104 14.491 4.175 1.00 86.06 284 ASP A O 1
ATOM 2189 N N . THR A 1 285 ? 3.118 15.287 3.657 1.00 86.12 285 THR A N 1
ATOM 2190 C CA . THR A 1 285 ? 3.133 16.268 4.747 1.00 86.12 285 THR A CA 1
ATOM 2191 C C . THR A 1 285 ? 2.115 17.387 4.514 1.00 86.12 285 THR A C 1
ATOM 2193 O O . THR A 1 285 ? 1.369 17.742 5.425 1.00 86.12 285 THR A O 1
ATOM 2196 N N . ALA A 1 286 ? 2.040 17.934 3.299 1.00 87.56 286 ALA A N 1
ATOM 2197 C CA . ALA A 1 286 ? 1.065 18.964 2.941 1.00 87.56 286 ALA A CA 1
ATOM 2198 C C . ALA A 1 286 ? -0.383 18.439 2.957 1.00 87.56 286 ALA A C 1
ATOM 2200 O O . ALA A 1 286 ? -1.287 19.117 3.443 1.00 87.56 286 ALA A O 1
ATOM 2201 N N . ILE A 1 287 ? -0.605 17.212 2.478 1.00 81.00 287 ILE A N 1
ATOM 2202 C CA . ILE A 1 287 ? -1.894 16.514 2.543 1.00 81.00 287 ILE A CA 1
ATOM 2203 C C . ILE A 1 287 ? -2.208 16.141 3.983 1.00 81.00 287 ILE A C 1
ATOM 2205 O O . ILE A 1 287 ? -3.353 16.274 4.388 1.00 81.00 287 ILE A O 1
ATOM 2209 N N . ALA A 1 288 ? -1.232 15.709 4.783 1.00 76.94 288 ALA A N 1
ATOM 2210 C CA . ALA A 1 288 ? -1.473 15.326 6.167 1.00 76.94 288 ALA A CA 1
ATOM 2211 C C . ALA A 1 288 ? -1.865 16.530 7.028 1.00 76.94 288 ALA A C 1
ATOM 2213 O O . ALA A 1 288 ? -2.692 16.409 7.928 1.00 76.94 288 ALA A O 1
ATOM 2214 N N . ARG A 1 289 ? -1.363 17.724 6.692 1.00 73.38 289 ARG A N 1
ATOM 2215 C CA . ARG A 1 289 ? -1.859 18.991 7.259 1.00 73.38 289 ARG A CA 1
ATOM 2216 C C . ARG A 1 289 ? -3.331 19.263 6.945 1.00 73.38 289 ARG A C 1
ATOM 2218 O O . ARG A 1 289 ? -3.938 20.097 7.602 1.00 73.38 289 ARG A O 1
ATOM 2225 N N . ASN A 1 290 ? -3.895 18.522 5.997 1.00 64.19 290 ASN A N 1
ATOM 2226 C CA . ASN A 1 290 ? -5.291 18.540 5.578 1.00 64.19 290 ASN A CA 1
ATOM 2227 C C . ASN A 1 290 ? -5.942 17.130 5.620 1.00 64.19 290 ASN A C 1
ATOM 2229 O O . ASN A 1 290 ? -6.911 16.896 4.904 1.00 64.19 290 ASN A O 1
ATOM 2233 N N . GLN A 1 291 ? -5.377 16.193 6.408 1.00 47.00 291 GLN A N 1
ATOM 2234 C CA . GLN A 1 291 ? -5.651 14.743 6.530 1.00 47.00 291 GLN A CA 1
ATOM 2235 C C . GLN A 1 291 ? -7.075 14.275 6.135 1.00 47.00 291 GLN A C 1
ATOM 2237 O O . GLN A 1 291 ? -7.919 14.013 6.989 1.00 47.00 291 GLN A O 1
ATOM 2242 N N . ALA A 1 292 ? -7.342 14.092 4.837 1.00 39.00 292 ALA A N 1
ATOM 2243 C CA . ALA A 1 292 ? -8.608 13.501 4.385 1.00 39.00 292 ALA A CA 1
ATOM 2244 C C . ALA A 1 292 ? -8.496 12.477 3.238 1.00 39.00 292 ALA A C 1
ATOM 2246 O O . ALA A 1 292 ? -9.473 11.777 2.985 1.00 39.00 292 ALA A O 1
ATOM 2247 N N . LEU A 1 293 ? -7.369 12.342 2.519 1.00 41.78 293 LEU A N 1
ATOM 2248 C CA . LEU A 1 293 ? -7.356 11.592 1.251 1.00 41.78 293 LEU A CA 1
ATOM 2249 C C . LEU A 1 293 ? -6.046 10.791 1.021 1.00 41.78 293 LEU A C 1
ATOM 2251 O O . LEU A 1 293 ? -4.979 11.379 0.884 1.00 41.78 293 LEU A O 1
ATOM 2255 N N . VAL A 1 294 ? -6.176 9.464 0.831 1.00 43.19 294 VAL A N 1
ATOM 2256 C CA . VAL A 1 294 ? -5.303 8.551 0.034 1.00 43.19 294 VAL A CA 1
ATOM 2257 C C . VAL A 1 294 ? -4.144 7.802 0.739 1.00 43.19 294 VAL A C 1
ATOM 2259 O O . VAL A 1 294 ? -3.072 8.373 0.815 1.00 43.19 294 VAL A O 1
ATOM 2262 N N . HIS A 1 295 ? -4.271 6.499 1.084 1.00 36.97 295 HIS A N 1
ATOM 2263 C CA . HIS A 1 295 ? -3.193 5.455 1.073 1.00 36.97 295 HIS A CA 1
ATOM 2264 C C . HIS A 1 295 ? -3.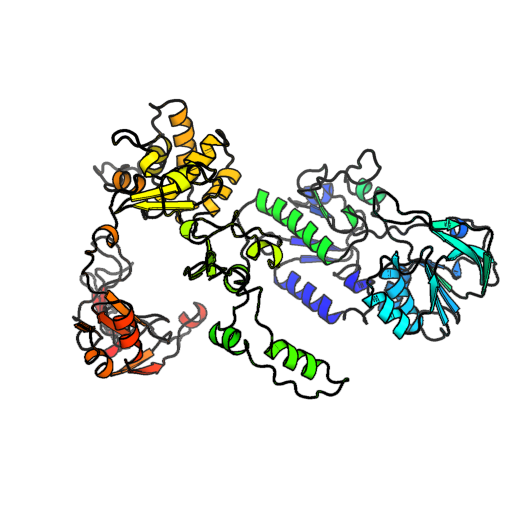781 4.007 1.122 1.00 36.97 295 HIS A C 1
ATOM 2266 O O . HIS A 1 295 ? -4.407 3.657 2.115 1.00 36.97 295 HIS A O 1
ATOM 2272 N N . GLN A 1 296 ? -3.529 3.146 0.111 1.00 42.12 296 GLN A N 1
ATOM 2273 C CA . GLN A 1 296 ? -3.630 1.658 0.165 1.00 42.12 296 GLN A CA 1
ATOM 2274 C C . GLN A 1 296 ? -2.612 0.982 -0.809 1.00 42.12 296 GLN A C 1
ATOM 2276 O O . GLN A 1 296 ? -2.378 1.516 -1.894 1.00 42.12 296 GLN A O 1
ATOM 2281 N N . ASN A 1 297 ? -2.020 -0.166 -0.407 1.00 41.91 297 ASN A N 1
ATOM 2282 C CA . ASN A 1 297 ? -0.982 -1.017 -1.064 1.00 41.91 297 ASN A CA 1
ATOM 2283 C C . ASN A 1 297 ? -1.582 -2.204 -1.875 1.00 41.91 297 ASN A C 1
ATOM 2285 O O . ASN A 1 297 ? -2.700 -2.612 -1.581 1.00 41.91 297 ASN A O 1
ATOM 2289 N N . THR A 1 298 ? -0.848 -2.821 -2.823 1.00 40.47 298 THR A N 1
ATOM 2290 C CA . THR A 1 298 ? -1.304 -3.978 -3.656 1.00 40.47 298 THR A CA 1
ATOM 2291 C C . THR A 1 298 ? -0.405 -5.232 -3.495 1.00 40.47 298 THR A C 1
ATOM 2293 O O . THR A 1 298 ? 0.816 -5.099 -3.473 1.00 40.47 298 THR A O 1
ATOM 2296 N N . GLU A 1 299 ? -0.984 -6.442 -3.383 1.00 42.34 299 GLU A N 1
ATOM 2297 C CA . GLU A 1 299 ? -0.325 -7.753 -3.126 1.00 42.34 299 GLU A CA 1
ATOM 2298 C C . GLU A 1 299 ? -0.037 -8.594 -4.405 1.00 42.34 299 GLU A C 1
ATOM 2300 O O . GLU A 1 299 ? -0.753 -8.465 -5.396 1.00 42.34 299 GLU A O 1
ATOM 2305 N N . VAL A 1 300 ? 0.969 -9.496 -4.381 1.00 49.00 300 VAL A N 1
ATOM 2306 C CA . VAL A 1 300 ? 1.275 -10.498 -5.444 1.00 49.00 300 VAL A CA 1
ATOM 2307 C C . VAL A 1 300 ? 0.806 -11.904 -5.004 1.00 49.00 300 VAL A C 1
ATOM 2309 O O . VAL A 1 300 ? 1.099 -12.275 -3.865 1.00 49.00 300 VAL A O 1
ATOM 2312 N N . PRO A 1 301 ? 0.133 -12.716 -5.851 1.00 51.00 301 PRO A N 1
ATOM 2313 C CA . PRO A 1 301 ? -0.442 -14.004 -5.436 1.00 51.00 301 PRO A CA 1
ATOM 2314 C C . PRO A 1 301 ? 0.611 -15.098 -5.184 1.00 51.00 301 PRO A C 1
ATOM 2316 O O . PRO A 1 301 ? 1.564 -15.238 -5.948 1.00 51.00 301 PRO A O 1
ATOM 2319 N N . ALA A 1 302 ? 0.412 -15.911 -4.143 1.00 54.53 302 ALA A N 1
ATOM 2320 C CA . ALA A 1 302 ? 1.261 -17.058 -3.801 1.00 54.53 302 ALA A CA 1
ATOM 2321 C C . ALA A 1 302 ? 0.990 -18.309 -4.673 1.00 54.53 302 ALA A C 1
ATOM 2323 O O . ALA A 1 302 ? -0.149 -18.537 -5.083 1.00 54.53 302 ALA A O 1
ATOM 2324 N N . ALA A 1 303 ? 2.014 -19.138 -4.932 1.00 60.56 303 ALA A N 1
ATOM 2325 C CA . ALA A 1 303 ? 1.882 -20.398 -5.678 1.00 60.56 303 ALA A CA 1
ATOM 2326 C C . ALA A 1 303 ? 1.335 -21.562 -4.817 1.00 60.56 303 ALA A C 1
ATOM 2328 O O . ALA A 1 303 ? 1.455 -21.562 -3.594 1.00 60.56 303 ALA A O 1
ATOM 2329 N N . ASP A 1 304 ? 0.754 -22.585 -5.461 1.00 70.94 304 ASP A N 1
ATOM 2330 C CA . ASP A 1 304 ? 0.218 -23.781 -4.788 1.00 70.94 304 ASP A CA 1
ATOM 2331 C C . ASP A 1 304 ? 1.338 -24.616 -4.134 1.00 70.94 304 ASP A C 1
ATOM 2333 O O . ASP A 1 304 ? 2.244 -25.142 -4.789 1.00 70.94 304 ASP A O 1
ATOM 2337 N N . GLU A 1 305 ? 1.238 -24.800 -2.820 1.00 71.38 305 GLU A N 1
ATOM 2338 C CA . GLU A 1 305 ? 2.173 -25.563 -2.001 1.00 71.38 305 GLU A CA 1
ATOM 2339 C C . GLU A 1 305 ? 2.401 -27.011 -2.472 1.00 71.38 305 GLU A C 1
ATOM 2341 O O . GLU A 1 305 ? 3.517 -27.530 -2.348 1.00 71.38 305 GLU A O 1
ATOM 2346 N N . LYS A 1 306 ? 1.382 -27.690 -3.018 1.00 74.00 306 LYS A N 1
ATOM 2347 C CA . LYS A 1 306 ? 1.548 -29.060 -3.537 1.00 74.00 306 LYS A CA 1
ATOM 2348 C C . LYS A 1 306 ? 2.537 -29.087 -4.695 1.00 74.00 306 LYS A C 1
ATOM 2350 O O . LYS A 1 306 ? 3.334 -30.020 -4.786 1.00 74.00 306 LYS A O 1
ATOM 2355 N N . VAL A 1 307 ? 2.519 -28.054 -5.535 1.00 74.69 307 VAL A N 1
ATOM 2356 C CA . VAL A 1 307 ? 3.447 -27.898 -6.659 1.00 74.69 307 VAL A CA 1
ATOM 2357 C C . VAL A 1 307 ? 4.859 -27.664 -6.133 1.00 74.69 307 VAL A C 1
ATOM 2359 O O . VAL A 1 307 ? 5.785 -28.359 -6.547 1.00 74.69 307 VAL A O 1
ATOM 2362 N N . ILE A 1 308 ? 5.017 -26.766 -5.155 1.00 73.94 308 ILE A N 1
ATOM 2363 C CA . ILE A 1 308 ? 6.311 -26.475 -4.520 1.00 73.94 308 ILE A CA 1
ATOM 2364 C C . ILE A 1 308 ? 6.909 -27.746 -3.895 1.00 73.94 308 ILE A C 1
ATOM 2366 O O . ILE A 1 308 ? 8.070 -28.078 -4.134 1.00 73.94 308 ILE A O 1
ATOM 2370 N N . ARG A 1 309 ? 6.118 -28.508 -3.127 1.00 73.31 309 ARG A N 1
ATOM 2371 C CA . ARG A 1 309 ? 6.576 -29.748 -2.479 1.00 73.31 309 ARG A CA 1
ATOM 2372 C C . ARG A 1 309 ? 6.863 -30.870 -3.479 1.00 73.31 309 ARG A C 1
ATOM 2374 O O . ARG A 1 309 ? 7.802 -31.626 -3.252 1.00 73.31 309 ARG A O 1
ATOM 2381 N N . ALA A 1 310 ? 6.120 -30.974 -4.582 1.00 72.62 310 ALA A N 1
ATOM 2382 C CA . ALA A 1 310 ? 6.361 -31.984 -5.618 1.00 72.62 310 ALA A CA 1
ATOM 2383 C C . ALA A 1 310 ? 7.711 -31.802 -6.339 1.00 72.62 310 ALA A C 1
ATOM 2385 O O . ALA A 1 310 ? 8.300 -32.781 -6.796 1.00 72.62 310 ALA A O 1
ATOM 2386 N N . ARG A 1 311 ? 8.250 -30.574 -6.382 1.00 73.56 311 ARG A N 1
ATOM 2387 C CA . ARG A 1 311 ? 9.605 -30.293 -6.895 1.00 73.56 311 ARG A CA 1
ATOM 2388 C C . ARG A 1 311 ? 10.704 -30.911 -6.010 1.00 73.56 311 ARG A C 1
ATOM 2390 O O . ARG A 1 311 ? 11.806 -31.181 -6.490 1.00 73.56 311 ARG A O 1
ATOM 2397 N N . ARG A 1 312 ? 10.422 -31.192 -4.725 1.00 63.84 312 ARG A N 1
ATOM 2398 C CA . ARG A 1 312 ? 11.366 -31.783 -3.755 1.00 63.84 312 ARG A CA 1
ATOM 2399 C C . ARG A 1 312 ? 11.646 -33.252 -4.104 1.00 63.84 312 ARG A C 1
ATOM 2401 O O . ARG A 1 312 ? 10.949 -34.153 -3.656 1.00 63.84 312 ARG A O 1
ATOM 2408 N N . GLY A 1 313 ? 12.697 -33.492 -4.887 1.00 58.75 313 GLY A N 1
ATOM 2409 C CA . GLY A 1 313 ? 13.147 -34.837 -5.285 1.00 58.75 313 GLY A CA 1
ATOM 2410 C C . GLY A 1 313 ? 13.243 -35.053 -6.796 1.00 58.75 313 GLY A C 1
ATOM 2411 O O . GLY A 1 313 ? 13.778 -36.071 -7.229 1.00 58.75 313 GLY A O 1
ATOM 2412 N N . LEU A 1 314 ? 12.794 -34.087 -7.601 1.00 60.22 314 LEU A N 1
ATOM 2413 C CA . LEU A 1 314 ? 13.014 -34.076 -9.041 1.00 60.22 314 LEU A CA 1
ATOM 2414 C C . LEU A 1 314 ? 14.380 -33.436 -9.332 1.00 60.22 314 LEU A C 1
ATOM 2416 O O . LEU A 1 314 ? 14.552 -32.227 -9.212 1.00 60.22 314 LEU A O 1
ATOM 2420 N N . ILE A 1 315 ? 15.356 -34.253 -9.740 1.00 59.56 315 ILE A N 1
ATOM 2421 C CA . ILE A 1 315 ? 16.571 -33.767 -10.416 1.00 59.56 315 ILE A CA 1
ATOM 2422 C C . ILE A 1 315 ? 16.647 -34.305 -11.862 1.00 59.56 315 ILE A C 1
ATOM 2424 O O . ILE A 1 315 ? 17.652 -34.911 -12.238 1.00 59.56 315 ILE A O 1
ATOM 2428 N N . PRO A 1 316 ? 15.607 -34.162 -12.708 1.00 58.56 316 PRO A N 1
ATOM 2429 C CA . PRO A 1 316 ? 15.790 -34.332 -14.139 1.00 58.56 316 PRO A CA 1
ATOM 2430 C C . PRO A 1 316 ? 16.457 -33.063 -14.690 1.00 58.56 316 PRO A C 1
ATOM 2432 O O . PRO A 1 316 ? 15.829 -32.016 -14.797 1.00 58.56 316 PRO A O 1
ATOM 2435 N N . MET A 1 317 ? 17.750 -33.139 -15.007 1.00 63.97 317 MET A N 1
ATOM 2436 C CA . MET A 1 317 ? 18.435 -32.083 -15.757 1.00 63.97 317 MET A CA 1
ATOM 2437 C C . MET A 1 317 ? 18.407 -32.429 -17.242 1.00 63.97 317 MET A C 1
ATOM 2439 O O . MET A 1 317 ? 18.906 -33.483 -17.641 1.00 63.97 317 MET A O 1
ATOM 2443 N N . SER A 1 318 ? 17.852 -31.531 -18.050 1.00 72.00 318 SER A N 1
ATOM 2444 C CA . SER A 1 318 ? 17.952 -31.598 -19.506 1.00 72.00 318 SER A CA 1
ATOM 2445 C C . SER A 1 318 ? 19.109 -30.710 -19.970 1.00 72.00 318 SER A C 1
ATOM 2447 O O . SER A 1 318 ? 19.399 -29.678 -19.368 1.00 72.00 318 SER A O 1
ATOM 2449 N N . SER A 1 319 ? 19.804 -31.115 -21.033 1.00 75.12 319 SER A N 1
ATOM 2450 C CA . SER A 1 319 ? 20.823 -30.273 -21.669 1.00 75.12 319 SER A CA 1
ATOM 2451 C C . SER A 1 319 ? 20.130 -29.139 -22.425 1.00 75.12 319 SER A C 1
ATOM 2453 O O . SER A 1 319 ? 19.494 -29.405 -23.443 1.00 75.12 319 SER A O 1
ATOM 2455 N N . VAL A 1 320 ? 20.275 -27.896 -21.960 1.00 82.56 320 VAL A N 1
ATOM 2456 C CA . VAL A 1 320 ? 19.820 -26.692 -22.680 1.00 82.56 320 VAL A CA 1
ATOM 2457 C C . VAL A 1 320 ? 20.991 -26.018 -23.415 1.00 82.56 320 VAL A C 1
ATOM 2459 O O . VAL A 1 320 ? 22.120 -26.069 -22.915 1.00 82.56 320 VAL A O 1
ATOM 2462 N N . PRO A 1 321 ? 20.770 -25.417 -24.601 1.00 78.06 321 PRO A N 1
ATOM 2463 C CA . PRO A 1 321 ? 21.781 -24.611 -25.289 1.00 78.06 321 PRO A CA 1
ATOM 2464 C C . PRO A 1 321 ? 22.232 -23.417 -24.435 1.00 78.06 321 PRO A C 1
ATOM 2466 O O . PRO A 1 321 ? 21.426 -22.806 -23.739 1.00 78.06 321 PRO A O 1
ATOM 2469 N N . ALA A 1 322 ? 23.523 -23.082 -24.476 1.00 73.81 322 ALA A N 1
ATOM 2470 C CA . ALA A 1 322 ? 24.112 -22.052 -23.611 1.00 73.81 322 ALA A CA 1
ATOM 2471 C C . ALA A 1 322 ? 23.656 -20.614 -23.937 1.00 73.81 322 ALA A C 1
ATOM 2473 O O . ALA A 1 322 ? 23.848 -19.710 -23.128 1.00 73.81 322 ALA A O 1
ATOM 2474 N N . ASP A 1 323 ? 23.085 -20.402 -25.118 1.00 81.88 323 ASP A N 1
ATOM 2475 C CA . ASP A 1 323 ? 22.573 -19.135 -25.638 1.00 81.88 323 ASP A CA 1
ATOM 2476 C C . ASP A 1 323 ? 21.078 -18.911 -25.351 1.00 81.88 323 ASP A C 1
ATOM 2478 O O . ASP A 1 323 ? 20.584 -17.797 -25.516 1.00 81.88 323 ASP A O 1
ATOM 2482 N N . ASP A 1 324 ? 20.368 -19.927 -24.857 1.00 79.31 324 ASP A N 1
ATOM 2483 C CA . ASP A 1 324 ? 18.946 -19.841 -24.521 1.00 79.31 324 ASP A CA 1
ATOM 2484 C C . ASP A 1 324 ? 18.751 -19.604 -23.012 1.00 79.31 324 ASP A C 1
ATOM 2486 O O . ASP A 1 324 ? 18.417 -20.500 -22.226 1.00 79.31 324 ASP A O 1
ATOM 2490 N N . ALA A 1 325 ? 19.000 -18.358 -22.597 1.00 74.81 325 ALA A N 1
ATOM 2491 C CA . ALA A 1 325 ? 18.864 -17.919 -21.206 1.00 74.81 325 ALA A CA 1
ATOM 2492 C C . ALA A 1 325 ? 17.435 -18.095 -20.671 1.00 74.81 325 ALA A C 1
ATOM 2494 O O . ALA A 1 325 ? 17.243 -18.316 -19.476 1.00 74.81 325 ALA A O 1
ATOM 2495 N N . GLU A 1 326 ? 16.438 -18.035 -21.550 1.00 76.88 326 GLU A N 1
ATOM 2496 C CA . GLU A 1 326 ? 15.037 -18.196 -21.190 1.00 76.88 326 GLU A CA 1
ATOM 2497 C C . GLU A 1 326 ? 14.699 -19.668 -20.937 1.00 76.88 326 GLU A C 1
ATOM 2499 O O . GLU A 1 326 ? 14.023 -19.984 -19.958 1.00 76.88 326 GLU A O 1
ATOM 2504 N N . ALA A 1 327 ? 15.244 -20.595 -21.733 1.00 79.38 327 ALA A N 1
ATOM 2505 C CA . ALA A 1 327 ? 15.149 -22.024 -21.450 1.00 79.38 327 ALA A CA 1
ATOM 2506 C C . ALA A 1 327 ? 15.871 -22.414 -20.153 1.00 79.38 327 ALA A C 1
ATOM 2508 O O . ALA A 1 327 ? 15.325 -23.203 -19.379 1.00 79.38 327 ALA A O 1
ATOM 2509 N N . PHE A 1 328 ? 17.049 -21.843 -19.878 1.00 80.88 328 PHE A N 1
ATOM 2510 C CA . PHE A 1 328 ? 17.755 -22.064 -18.612 1.00 80.88 328 PHE A CA 1
ATOM 2511 C C . PHE A 1 328 ? 16.979 -21.501 -17.412 1.00 80.88 328 PHE A C 1
ATOM 2513 O O . PHE A 1 328 ? 16.762 -22.214 -16.433 1.00 80.88 328 PHE A O 1
ATOM 2520 N N . ALA A 1 329 ? 16.508 -20.251 -17.497 1.00 77.19 329 ALA A N 1
ATOM 2521 C CA . ALA A 1 329 ? 15.729 -19.612 -16.438 1.00 77.19 329 ALA A CA 1
ATOM 2522 C C . ALA A 1 329 ? 14.409 -20.349 -16.175 1.00 77.19 329 ALA A C 1
ATOM 2524 O O . ALA A 1 329 ? 14.029 -20.534 -15.020 1.00 77.19 329 ALA A O 1
ATOM 2525 N N . ARG A 1 330 ? 13.742 -20.834 -17.230 1.00 79.88 330 ARG A N 1
ATOM 2526 C CA . ARG A 1 330 ? 12.545 -21.674 -17.119 1.00 79.88 330 ARG A CA 1
ATOM 2527 C C . ARG A 1 330 ? 12.855 -22.999 -16.415 1.00 79.88 330 ARG A C 1
ATOM 2529 O O . ARG A 1 330 ? 12.153 -23.336 -15.468 1.00 79.88 330 ARG A O 1
ATOM 2536 N N . GLN A 1 331 ? 13.934 -23.695 -16.791 1.00 79.69 331 GLN A N 1
ATOM 2537 C CA . GLN A 1 331 ? 14.338 -24.956 -16.151 1.00 79.69 331 GLN A CA 1
ATOM 2538 C C . GLN A 1 331 ? 14.726 -24.779 -14.670 1.00 79.69 331 GLN A C 1
ATOM 2540 O O . GLN A 1 331 ? 14.343 -25.589 -13.828 1.00 79.69 331 GLN A O 1
ATOM 2545 N N . GLU A 1 332 ? 15.481 -23.734 -14.317 1.00 77.31 332 GLU A N 1
ATOM 2546 C CA . GLU A 1 332 ? 15.834 -23.477 -12.913 1.00 77.31 332 GLU A CA 1
ATOM 2547 C C . GLU A 1 332 ? 14.628 -22.980 -12.100 1.00 77.31 332 GLU A C 1
ATOM 2549 O O . GLU A 1 332 ? 14.454 -23.377 -10.945 1.00 77.31 332 GLU A O 1
ATOM 2554 N N . GLY A 1 333 ? 13.736 -22.197 -12.714 1.00 76.69 333 GLY A N 1
ATOM 2555 C CA . GLY A 1 333 ? 12.458 -21.797 -12.125 1.00 76.69 333 GLY A CA 1
ATOM 2556 C C . GLY A 1 333 ? 11.570 -22.994 -11.772 1.00 76.69 333 GLY A C 1
ATOM 2557 O O . GLY A 1 333 ? 10.978 -23.022 -10.693 1.00 76.69 333 GLY A O 1
ATOM 2558 N N . GLU A 1 334 ? 11.553 -24.034 -12.612 1.00 76.19 334 GLU A N 1
ATOM 2559 C CA . GLU A 1 334 ? 10.826 -25.287 -12.355 1.00 76.19 334 GLU A CA 1
ATOM 2560 C C . GLU A 1 334 ? 11.330 -26.049 -11.117 1.00 76.19 334 GLU A C 1
ATOM 2562 O O . GLU A 1 334 ? 10.585 -26.841 -10.540 1.00 76.19 334 GLU A O 1
ATOM 2567 N N . ARG A 1 335 ? 12.566 -25.795 -10.667 1.00 71.81 335 ARG A N 1
ATOM 2568 C CA . ARG A 1 335 ? 13.178 -26.419 -9.479 1.00 71.81 335 ARG A CA 1
ATOM 2569 C C . ARG A 1 335 ? 13.064 -25.560 -8.220 1.00 71.81 335 ARG A C 1
ATOM 2571 O O . ARG A 1 335 ? 13.402 -26.030 -7.131 1.00 71.81 335 ARG A O 1
ATOM 2578 N N . CYS A 1 336 ? 12.615 -24.312 -8.348 1.00 75.75 336 CYS A N 1
ATOM 2579 C CA . CYS A 1 336 ? 12.507 -23.384 -7.231 1.00 75.75 336 CYS A CA 1
ATOM 2580 C C . CYS A 1 336 ? 11.534 -23.916 -6.169 1.00 75.75 336 CYS A C 1
ATOM 2582 O O . CYS A 1 336 ? 10.392 -24.268 -6.464 1.00 75.75 336 CYS A O 1
ATOM 2584 N N . LEU A 1 337 ? 11.985 -23.946 -4.915 1.00 72.12 337 LEU A N 1
ATOM 2585 C CA . LEU A 1 337 ? 11.168 -24.347 -3.765 1.00 72.12 337 LEU A CA 1
ATOM 2586 C C . LEU A 1 337 ? 10.527 -23.152 -3.041 1.00 72.12 337 LEU A C 1
ATO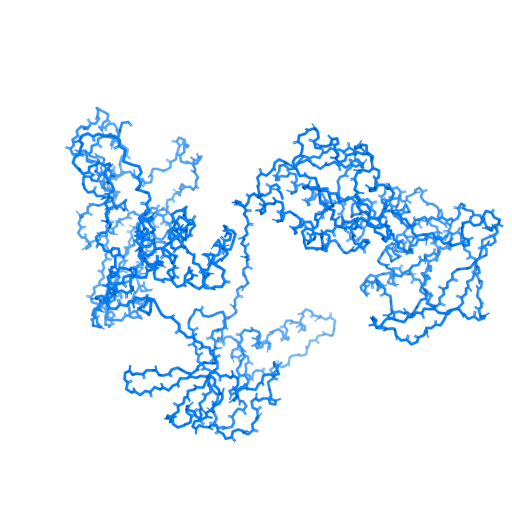M 2588 O O . LEU A 1 337 ? 9.984 -23.339 -1.959 1.00 72.12 337 LEU A O 1
ATOM 2592 N N . GLU A 1 338 ? 10.629 -21.944 -3.610 1.00 74.44 338 GLU A N 1
ATOM 2593 C CA . GLU A 1 338 ? 9.980 -20.718 -3.116 1.00 74.44 338 GLU A CA 1
ATOM 2594 C C . GLU A 1 338 ? 10.181 -20.518 -1.605 1.00 74.44 338 GLU A C 1
ATOM 2596 O O . GLU A 1 338 ? 9.243 -20.447 -0.814 1.00 74.44 338 GLU A O 1
ATOM 2601 N N . CYS A 1 339 ? 11.444 -20.454 -1.170 1.00 66.44 339 CYS A N 1
ATOM 2602 C CA . CYS A 1 339 ? 11.797 -20.345 0.250 1.00 66.44 339 CYS A CA 1
ATOM 2603 C C . CYS A 1 339 ? 11.336 -19.031 0.912 1.00 66.44 339 CYS A C 1
ATOM 2605 O O . CYS A 1 339 ? 11.307 -18.949 2.140 1.00 66.44 339 CYS A O 1
ATOM 2607 N N . ASN A 1 340 ? 10.965 -18.028 0.110 1.00 65.44 340 ASN A N 1
ATOM 2608 C CA . ASN A 1 340 ? 10.271 -16.809 0.530 1.00 65.44 340 ASN A CA 1
ATOM 2609 C C . ASN A 1 340 ? 8.790 -17.051 0.871 1.00 65.44 340 ASN A C 1
ATOM 2611 O O . ASN A 1 340 ? 8.188 -16.221 1.542 1.00 65.44 340 ASN A O 1
ATOM 2615 N N . HIS A 1 341 ? 8.217 -18.163 0.408 1.00 69.50 341 HIS A N 1
ATOM 2616 C CA . HIS A 1 341 ? 6.849 -18.581 0.687 1.00 69.50 341 HIS A CA 1
ATOM 2617 C C . HIS A 1 341 ? 6.786 -19.685 1.763 1.00 69.50 341 HIS A C 1
ATOM 2619 O O . HIS A 1 341 ? 5.938 -19.619 2.651 1.00 69.50 341 HIS A O 1
ATOM 2625 N N . ILE A 1 342 ? 7.706 -20.667 1.752 1.00 72.31 342 ILE A N 1
ATOM 2626 C CA . ILE A 1 342 ? 7.764 -21.755 2.754 1.00 72.31 342 ILE A CA 1
ATOM 2627 C C . ILE A 1 342 ? 9.202 -21.960 3.266 1.00 72.31 342 ILE A C 1
ATOM 2629 O O . ILE A 1 342 ? 10.062 -22.482 2.556 1.00 72.31 342 ILE A O 1
ATOM 2633 N N . CYS A 1 343 ? 9.472 -21.635 4.538 1.00 74.62 343 CYS A N 1
ATOM 2634 C CA . CYS A 1 343 ? 10.778 -21.858 5.175 1.00 74.62 343 CYS A CA 1
ATOM 2635 C C . CYS A 1 343 ? 10.683 -22.748 6.431 1.00 74.62 343 CYS A C 1
ATOM 2637 O O . CYS A 1 343 ? 10.484 -22.252 7.536 1.00 74.62 343 CYS A O 1
ATOM 2639 N N . ASN A 1 344 ? 10.951 -24.055 6.277 1.00 82.50 344 ASN A N 1
ATOM 2640 C CA . ASN A 1 344 ? 10.888 -25.059 7.361 1.00 82.50 344 ASN A CA 1
ATOM 2641 C C . ASN A 1 344 ? 12.229 -25.763 7.645 1.00 82.50 344 ASN A C 1
ATOM 2643 O O . ASN A 1 344 ? 12.273 -26.838 8.242 1.00 82.50 344 ASN A O 1
ATOM 2647 N N . LYS A 1 345 ? 13.357 -25.168 7.242 1.00 83.75 345 LYS A N 1
ATOM 2648 C CA . LYS A 1 345 ? 14.676 -25.819 7.331 1.00 83.75 345 LYS A CA 1
ATOM 2649 C C . LYS A 1 345 ? 15.054 -26.248 8.752 1.00 83.75 345 LYS A C 1
ATOM 2651 O O . LYS A 1 345 ? 15.670 -27.290 8.934 1.00 83.75 345 LYS A O 1
ATOM 2656 N N . CYS A 1 346 ? 14.648 -25.480 9.762 1.00 85.94 346 CYS A N 1
ATOM 2657 C CA . CYS A 1 346 ? 14.863 -25.806 11.173 1.00 85.94 346 CYS A CA 1
ATOM 2658 C C . CYS A 1 346 ? 14.137 -27.079 11.638 1.00 85.94 346 CYS A C 1
ATOM 2660 O O . CYS A 1 346 ? 14.585 -27.691 12.608 1.00 85.94 346 CYS A O 1
ATOM 2662 N N . VAL A 1 347 ? 13.055 -27.469 10.957 1.00 88.56 347 VAL A N 1
ATOM 2663 C CA . VAL A 1 347 ? 12.318 -28.722 11.165 1.00 88.56 347 VAL A CA 1
ATOM 2664 C C . VAL A 1 347 ? 13.067 -29.870 10.494 1.00 88.56 347 VAL A C 1
ATOM 2666 O O . VAL A 1 347 ? 13.371 -30.862 11.149 1.00 88.56 347 VAL A O 1
ATOM 2669 N N . ASP A 1 348 ? 13.451 -29.700 9.224 1.00 85.44 348 ASP A N 1
ATOM 2670 C CA . ASP A 1 348 ? 14.135 -30.735 8.432 1.00 85.44 348 ASP A CA 1
ATOM 2671 C C . ASP A 1 348 ? 15.481 -31.170 9.038 1.00 85.44 348 ASP A C 1
ATOM 2673 O O . ASP A 1 348 ? 15.841 -32.344 8.995 1.00 85.44 348 ASP A O 1
ATOM 2677 N N . VAL A 1 349 ? 16.242 -30.225 9.598 1.00 88.06 349 VAL A N 1
ATOM 2678 C CA . VAL A 1 349 ? 17.588 -30.484 10.144 1.00 88.06 349 VAL A CA 1
ATOM 2679 C C . VAL A 1 349 ? 17.586 -30.872 11.624 1.00 88.06 349 VAL A C 1
ATOM 2681 O O . VAL A 1 349 ? 18.651 -31.147 12.181 1.00 88.06 349 VAL A O 1
ATOM 2684 N N . CYS A 1 350 ? 16.428 -30.847 12.295 1.00 89.12 350 CYS A N 1
ATOM 2685 C CA . CYS A 1 350 ? 16.345 -31.165 13.716 1.00 89.12 350 CYS A CA 1
ATOM 2686 C C . CYS A 1 350 ? 16.346 -32.690 13.921 1.00 89.12 350 CYS A C 1
ATOM 2688 O O . CYS A 1 350 ? 15.346 -33.340 13.608 1.00 89.12 350 CYS A O 1
ATOM 2690 N N . PRO A 1 351 ? 17.410 -33.280 14.501 1.00 88.31 351 PRO A N 1
ATOM 2691 C CA . PRO A 1 351 ? 17.488 -34.732 14.659 1.00 88.31 351 PRO A CA 1
ATOM 2692 C C . PRO A 1 351 ? 16.441 -35.265 15.644 1.00 88.31 351 PRO A C 1
ATOM 2694 O O . PRO A 1 351 ? 15.932 -36.367 15.464 1.00 88.31 351 PRO A O 1
ATOM 2697 N N . ASN A 1 352 ? 16.076 -34.461 16.647 1.00 91.62 352 ASN A N 1
ATOM 2698 C CA . ASN A 1 352 ? 15.122 -34.851 17.683 1.00 91.62 352 ASN A CA 1
ATOM 2699 C C . ASN A 1 352 ? 13.679 -34.442 17.367 1.00 91.62 352 ASN A C 1
ATOM 2701 O O . ASN A 1 352 ? 12.793 -34.697 18.173 1.00 91.62 352 ASN A O 1
ATOM 2705 N N . ARG A 1 353 ? 13.439 -33.778 16.225 1.00 91.56 353 ARG A N 1
ATOM 2706 C CA . ARG A 1 353 ? 12.124 -33.222 15.852 1.00 91.56 353 ARG A CA 1
ATOM 2707 C C . ARG A 1 353 ? 11.536 -32.254 16.891 1.00 91.56 353 ARG A C 1
ATOM 2709 O O . ARG A 1 353 ? 10.326 -32.142 17.031 1.00 91.56 353 ARG A O 1
ATOM 2716 N N . ALA A 1 354 ? 12.409 -31.521 17.579 1.00 95.00 354 ALA A N 1
ATOM 2717 C CA . ALA A 1 354 ? 12.035 -30.498 18.552 1.00 95.00 354 ALA A CA 1
ATOM 2718 C C . ALA A 1 354 ? 11.493 -29.210 17.912 1.00 95.00 354 ALA A C 1
ATOM 2720 O O . ALA A 1 354 ? 10.898 -28.402 18.605 1.00 95.00 354 ALA A O 1
ATOM 2721 N N . ASN A 1 355 ? 11.683 -28.994 16.607 1.00 93.50 355 ASN A N 1
ATOM 2722 C CA . ASN A 1 355 ? 11.000 -27.924 15.878 1.00 93.50 355 ASN A CA 1
ATOM 2723 C C . ASN A 1 355 ? 9.901 -28.537 15.020 1.00 93.50 355 ASN A C 1
ATOM 2725 O O . ASN A 1 355 ? 10.168 -29.483 14.278 1.00 93.50 355 ASN A O 1
ATOM 2729 N N . VAL A 1 356 ? 8.706 -27.958 15.067 1.00 92.12 356 VAL A N 1
ATOM 2730 C CA . VAL A 1 356 ? 7.542 -28.414 14.306 1.00 92.12 356 VAL A CA 1
ATOM 2731 C C . VAL A 1 356 ? 6.967 -27.235 13.541 1.00 92.12 356 VAL A C 1
ATOM 2733 O O . VAL A 1 356 ? 6.836 -26.143 14.087 1.00 92.12 356 VAL A O 1
ATOM 2736 N N . ALA A 1 357 ? 6.640 -27.447 12.270 1.00 89.12 357 ALA A N 1
ATOM 2737 C CA . ALA A 1 357 ? 5.890 -26.473 11.493 1.00 89.12 357 ALA A CA 1
ATOM 2738 C C . ALA A 1 357 ? 4.397 -26.704 11.733 1.00 89.12 357 ALA A C 1
ATOM 2740 O O . ALA A 1 357 ? 3.905 -27.813 11.524 1.00 89.12 357 ALA A O 1
ATOM 2741 N N . VAL A 1 358 ? 3.698 -25.661 12.162 1.00 87.00 358 VAL A N 1
ATOM 2742 C CA . VAL A 1 358 ? 2.250 -25.644 12.351 1.00 87.00 358 VAL A CA 1
ATOM 2743 C C . VAL A 1 358 ? 1.655 -24.696 11.326 1.00 87.00 358 VAL A C 1
ATOM 2745 O O . VAL A 1 358 ? 2.111 -23.565 11.168 1.00 87.00 358 VAL A O 1
ATOM 2748 N N . GLU A 1 359 ? 0.660 -25.184 10.602 1.00 84.19 359 GLU A N 1
ATOM 2749 C CA . GLU A 1 359 ? -0.128 -24.378 9.683 1.00 84.19 359 GLU A CA 1
ATOM 2750 C C . GLU A 1 359 ? -1.079 -23.490 10.488 1.00 84.19 359 GLU A C 1
ATOM 2752 O O . GLU A 1 359 ? -1.862 -23.998 11.289 1.00 84.19 359 GLU A O 1
ATOM 2757 N N . ILE A 1 360 ? -0.996 -22.173 10.296 1.00 77.56 360 ILE A N 1
ATOM 2758 C CA . ILE A 1 360 ? -1.888 -21.206 10.938 1.00 77.56 360 ILE A CA 1
ATOM 2759 C C . ILE A 1 360 ? -2.645 -20.440 9.847 1.00 77.56 360 ILE A C 1
ATOM 2761 O O . ILE A 1 360 ? -2.058 -19.583 9.177 1.00 77.56 360 ILE A O 1
ATOM 2765 N N . PRO A 1 361 ? -3.941 -20.741 9.642 1.00 69.38 361 PRO A N 1
ATOM 2766 C CA . PRO A 1 361 ? -4.778 -20.019 8.691 1.00 69.38 361 PRO A CA 1
ATOM 2767 C C . PRO A 1 361 ? -4.791 -18.508 8.965 1.00 69.38 361 PRO A C 1
ATOM 2769 O O . PRO A 1 361 ? -4.814 -18.075 10.115 1.00 69.38 361 PRO A O 1
ATOM 2772 N N . GLY A 1 362 ? -4.776 -17.698 7.903 1.00 60.47 362 GLY A N 1
ATOM 2773 C CA . GLY A 1 362 ? -4.874 -16.233 7.993 1.00 60.47 362 GLY A CA 1
ATOM 2774 C C . GLY A 1 362 ? -3.555 -15.483 8.220 1.00 60.47 362 GLY A C 1
ATOM 2775 O O . GLY A 1 362 ? -3.539 -14.259 8.128 1.00 60.47 362 GLY A O 1
ATOM 2776 N N . PHE A 1 363 ? -2.438 -16.176 8.460 1.00 55.69 363 PHE A N 1
ATOM 2777 C CA . PHE A 1 363 ? -1.116 -15.545 8.507 1.00 55.69 363 PHE A CA 1
ATOM 2778 C C . PHE A 1 363 ? -0.512 -15.438 7.103 1.00 55.69 363 PHE A C 1
ATOM 2780 O O . PHE A 1 363 ? -0.617 -16.369 6.302 1.00 55.69 363 PHE A O 1
ATOM 2787 N N . LYS A 1 364 ? 0.173 -14.318 6.824 1.00 60.28 364 LYS A N 1
ATOM 2788 C CA . LYS A 1 364 ? 0.922 -14.109 5.573 1.00 60.28 364 LYS A CA 1
ATOM 2789 C C . LYS A 1 364 ? 1.936 -15.236 5.347 1.00 60.28 364 LYS A C 1
ATOM 2791 O O . LYS A 1 364 ? 2.018 -15.800 4.259 1.00 60.28 364 LYS A O 1
ATOM 2796 N N . GLU A 1 365 ? 2.660 -15.609 6.400 1.00 68.62 365 GLU A N 1
ATOM 2797 C CA . GLU A 1 365 ? 3.467 -16.821 6.464 1.00 68.62 365 GLU A CA 1
ATOM 2798 C C . GLU A 1 365 ? 2.630 -17.954 7.064 1.00 68.62 365 GLU A C 1
ATOM 2800 O O . GLU A 1 365 ? 2.491 -18.094 8.280 1.00 68.62 365 GLU A O 1
ATOM 2805 N N . LYS A 1 366 ? 2.077 -18.787 6.186 1.00 72.06 366 LYS A N 1
ATOM 2806 C CA . LYS A 1 366 ? 1.164 -19.882 6.529 1.00 72.06 366 LYS A CA 1
ATOM 2807 C C . LYS A 1 366 ? 1.711 -20.861 7.582 1.00 72.06 366 LYS A C 1
ATOM 2809 O O . LYS A 1 366 ? 0.938 -21.431 8.346 1.00 72.06 366 LYS A O 1
ATOM 2814 N N . TYR A 1 367 ? 3.029 -21.066 7.631 1.00 81.06 367 TYR A N 1
ATOM 2815 C CA . TYR A 1 367 ? 3.680 -21.980 8.573 1.00 81.06 367 TYR A CA 1
ATOM 2816 C C . TYR A 1 367 ? 4.424 -21.227 9.668 1.00 81.06 367 TYR A C 1
ATOM 2818 O O . TYR A 1 367 ? 5.397 -20.521 9.406 1.00 81.06 367 TYR A O 1
ATOM 2826 N N . GLN A 1 368 ? 4.013 -21.456 10.909 1.00 86.19 368 GLN A N 1
ATOM 2827 C CA . GLN A 1 368 ? 4.718 -20.987 12.092 1.00 86.19 368 GLN A CA 1
ATOM 2828 C C . GLN A 1 368 ? 5.517 -22.134 12.707 1.00 86.19 368 GLN A C 1
ATOM 2830 O O . GLN A 1 368 ? 5.090 -23.286 12.704 1.00 86.19 368 GLN A O 1
ATOM 2835 N N . ILE A 1 369 ? 6.705 -21.830 13.226 1.00 89.25 369 ILE A N 1
ATOM 2836 C CA . ILE A 1 369 ? 7.564 -22.837 13.855 1.00 89.25 369 ILE A CA 1
ATOM 2837 C C . ILE A 1 369 ? 7.345 -22.809 15.363 1.00 89.25 369 ILE A C 1
ATOM 2839 O O . ILE A 1 369 ? 7.621 -21.789 15.998 1.00 89.25 369 ILE A O 1
ATOM 2843 N N . LEU A 1 370 ? 6.916 -23.940 15.919 1.00 92.06 370 LEU A N 1
ATOM 2844 C CA . LEU A 1 370 ? 6.905 -24.195 17.355 1.00 92.06 370 LEU A CA 1
ATOM 2845 C C . LEU A 1 370 ? 8.130 -25.008 17.758 1.00 92.06 370 LEU A C 1
ATOM 2847 O O . LEU A 1 370 ? 8.547 -25.927 17.052 1.00 92.06 370 LEU A O 1
ATOM 2851 N N . HIS A 1 371 ? 8.682 -24.669 18.914 1.00 94.75 371 HIS A N 1
ATOM 2852 C CA . HIS A 1 371 ? 9.742 -25.417 19.568 1.00 94.75 371 HIS A CA 1
ATOM 2853 C C . HIS A 1 371 ? 9.143 -26.245 20.714 1.00 94.75 371 HIS A C 1
ATOM 2855 O O . HIS A 1 371 ? 8.414 -25.710 21.540 1.00 94.75 371 HIS A O 1
ATOM 2861 N N . LEU A 1 372 ? 9.423 -27.543 20.770 1.00 94.88 372 LEU A N 1
ATOM 2862 C CA . LEU A 1 372 ? 8.977 -28.447 21.831 1.00 94.88 372 LEU A CA 1
ATOM 2863 C C . LEU A 1 372 ? 10.149 -28.717 22.771 1.00 94.88 372 LEU A C 1
ATOM 2865 O O . LEU A 1 372 ? 11.136 -29.342 22.367 1.00 94.88 372 LEU A O 1
ATOM 2869 N N . ASP A 1 373 ? 10.035 -28.261 24.014 1.00 93.94 373 ASP A N 1
ATOM 2870 C CA . ASP A 1 373 ? 11.107 -28.367 25.007 1.00 93.94 373 ASP A CA 1
ATOM 2871 C C . ASP A 1 373 ? 11.508 -29.823 25.290 1.00 93.94 373 ASP A C 1
ATOM 2873 O O . ASP A 1 373 ? 12.691 -30.151 25.235 1.00 93.94 373 ASP A O 1
ATOM 2877 N N . ALA A 1 374 ? 10.534 -30.719 25.454 1.00 93.19 374 ALA A N 1
ATOM 2878 C CA . ALA A 1 374 ? 10.745 -32.114 25.838 1.00 93.19 374 ALA A CA 1
ATOM 2879 C C . ALA A 1 374 ? 11.577 -32.927 24.836 1.00 93.19 374 ALA A C 1
ATOM 2881 O O . ALA A 1 374 ? 12.152 -33.954 25.194 1.00 93.19 374 ALA A O 1
ATOM 2882 N N . TYR A 1 375 ? 11.646 -32.490 23.576 1.00 94.56 375 TYR A N 1
ATOM 2883 C CA . TYR A 1 375 ? 12.431 -33.154 22.534 1.00 94.56 375 TYR A CA 1
ATOM 2884 C C . TYR A 1 375 ? 13.781 -32.465 22.292 1.00 94.56 375 TYR A C 1
ATOM 2886 O O . TYR A 1 375 ? 14.660 -33.013 21.616 1.00 94.56 375 TYR A O 1
ATOM 2894 N N . CYS A 1 376 ? 13.979 -31.253 22.805 1.00 93.88 376 CYS A N 1
ATOM 2895 C CA . CYS A 1 376 ? 15.189 -30.494 22.554 1.00 93.88 376 CYS A CA 1
ATOM 2896 C C . CYS A 1 376 ? 16.312 -30.911 23.507 1.00 93.88 376 CYS A C 1
ATOM 2898 O O . CYS A 1 376 ? 16.146 -30.957 24.716 1.00 93.88 376 CYS A O 1
ATOM 2900 N N . ASN A 1 377 ? 17.495 -31.169 22.952 1.00 91.94 377 ASN A N 1
ATOM 2901 C CA . ASN A 1 377 ? 18.734 -31.338 23.720 1.00 91.94 377 ASN A CA 1
ATOM 2902 C C . ASN A 1 377 ? 19.737 -30.206 23.454 1.00 91.94 377 ASN A C 1
ATOM 2904 O O . ASN A 1 377 ? 20.931 -30.367 23.692 1.00 91.94 377 ASN A O 1
ATOM 2908 N N . GLU A 1 378 ? 19.263 -29.110 22.858 1.00 91.25 378 GLU A N 1
ATOM 2909 C CA . GLU A 1 378 ? 20.051 -27.926 22.510 1.00 91.25 378 GLU A CA 1
ATOM 2910 C C . GLU A 1 378 ? 21.296 -28.187 21.633 1.00 91.25 378 GLU A C 1
ATOM 2912 O O . GLU A 1 378 ? 22.250 -27.413 21.651 1.00 91.25 378 GLU A O 1
ATOM 2917 N N . CYS A 1 379 ? 21.294 -29.224 20.782 1.00 92.12 379 CYS A N 1
ATOM 2918 C CA . CYS A 1 379 ? 22.434 -29.532 19.898 1.00 92.12 379 CYS A CA 1
ATOM 2919 C C . CYS A 1 379 ? 22.804 -28.431 18.878 1.00 92.12 379 CYS A C 1
ATOM 2921 O O . CYS A 1 379 ? 23.867 -28.496 18.267 1.00 92.12 379 CYS A O 1
ATOM 2923 N N . GLY A 1 380 ? 21.936 -27.437 18.651 1.00 90.50 380 GLY A N 1
ATOM 2924 C CA . GLY A 1 380 ? 22.240 -26.256 17.833 1.00 90.50 380 GLY A CA 1
ATOM 2925 C C . GLY A 1 380 ? 22.117 -26.422 16.311 1.00 90.50 380 GLY A C 1
ATOM 2926 O O . GLY A 1 380 ? 22.219 -25.425 15.596 1.00 90.50 380 GLY A O 1
ATOM 2927 N N . ASN A 1 381 ? 21.809 -27.617 15.790 1.00 90.25 381 ASN A N 1
ATOM 2928 C CA . ASN A 1 381 ? 21.688 -27.854 14.338 1.00 90.25 381 ASN A CA 1
ATOM 2929 C C . ASN A 1 381 ? 20.726 -26.876 13.644 1.00 90.25 381 ASN A C 1
ATOM 2931 O O . ASN A 1 381 ? 21.029 -26.330 12.586 1.00 90.25 381 ASN A O 1
ATOM 2935 N N . CYS A 1 382 ? 19.569 -26.613 14.254 1.00 90.56 382 CYS A N 1
ATOM 2936 C CA . CYS A 1 382 ? 18.579 -25.699 13.687 1.00 90.56 382 CYS A CA 1
ATOM 2937 C C . CYS A 1 382 ? 19.074 -24.250 13.558 1.00 90.56 382 CYS A C 1
ATOM 2939 O O . CYS A 1 382 ? 18.569 -23.534 12.699 1.00 90.56 382 CYS A O 1
ATOM 2941 N N . ALA A 1 383 ? 20.054 -23.836 14.366 1.00 90.94 383 ALA A N 1
ATOM 2942 C CA . ALA A 1 383 ? 20.705 -22.538 14.239 1.00 90.94 383 ALA A CA 1
ATOM 2943 C C . ALA A 1 383 ? 21.759 -22.560 13.125 1.00 90.94 383 ALA A C 1
ATOM 2945 O O . ALA A 1 383 ? 21.765 -21.694 12.259 1.00 90.94 383 ALA A O 1
ATOM 2946 N N . GLN A 1 384 ? 22.604 -23.595 13.093 1.00 90.75 384 GLN A N 1
ATOM 2947 C CA . GLN A 1 384 ? 23.693 -23.705 12.118 1.00 90.75 384 GLN A CA 1
ATOM 2948 C C . GLN A 1 384 ? 23.205 -23.773 10.664 1.00 90.75 384 GLN A C 1
ATOM 2950 O O . GLN A 1 384 ? 23.864 -23.265 9.761 1.00 90.75 384 GLN A O 1
ATOM 2955 N N . PHE A 1 385 ? 22.051 -24.395 10.427 1.00 83.81 385 PHE A N 1
ATOM 2956 C CA . PHE A 1 385 ? 21.475 -24.536 9.090 1.00 83.81 385 PHE A CA 1
ATOM 2957 C C . PHE A 1 385 ? 20.412 -23.472 8.765 1.00 83.81 385 PHE A C 1
ATOM 2959 O O . PHE A 1 385 ? 19.748 -23.582 7.731 1.00 83.81 385 PHE A O 1
ATOM 2966 N N . CYS A 1 386 ? 20.217 -22.462 9.618 1.00 82.38 386 CYS A N 1
ATOM 2967 C CA . CYS A 1 386 ? 19.249 -21.398 9.372 1.00 82.38 386 CYS A CA 1
ATOM 2968 C C . CYS A 1 386 ? 19.771 -20.406 8.321 1.00 82.38 386 CYS A C 1
ATOM 2970 O O . CYS A 1 386 ? 20.828 -19.812 8.497 1.00 82.38 386 CYS A O 1
ATOM 2972 N N . ASN A 1 387 ? 18.997 -20.168 7.258 1.00 77.00 387 ASN A N 1
ATOM 2973 C CA . ASN A 1 387 ? 19.344 -19.183 6.223 1.00 77.00 387 ASN A CA 1
ATOM 2974 C C . ASN A 1 387 ? 19.072 -17.722 6.659 1.00 77.00 387 ASN A C 1
ATOM 2976 O O . ASN A 1 387 ? 19.386 -16.804 5.911 1.00 77.00 387 ASN A O 1
ATOM 2980 N N . TRP A 1 388 ? 18.466 -17.520 7.835 1.00 77.19 388 TRP A N 1
ATOM 2981 C CA . TRP A 1 388 ? 18.048 -16.219 8.379 1.00 77.19 388 TRP A CA 1
ATOM 2982 C C . TRP A 1 388 ? 18.802 -15.837 9.664 1.00 77.19 388 TRP A C 1
ATOM 2984 O O . TRP A 1 388 ? 18.335 -14.986 10.411 1.00 77.19 388 TRP A O 1
ATOM 2994 N N . GLU A 1 389 ? 19.906 -16.527 9.978 1.00 76.38 389 GLU A N 1
ATOM 2995 C CA . GLU A 1 389 ? 20.723 -16.320 11.193 1.00 76.38 389 GLU A CA 1
ATOM 2996 C C . GLU A 1 389 ? 19.980 -16.457 12.544 1.00 76.38 389 GLU A C 1
ATOM 2998 O O . GLU A 1 389 ? 20.506 -16.092 13.593 1.00 76.38 389 GLU A O 1
ATOM 3003 N N . SER A 1 390 ? 18.779 -17.043 12.552 1.00 81.38 390 SER A N 1
ATOM 3004 C CA . SER A 1 390 ? 18.010 -17.305 13.776 1.00 81.38 390 SER A CA 1
ATOM 3005 C C . SER A 1 390 ? 18.571 -18.494 14.569 1.00 81.38 390 SER A C 1
ATOM 3007 O O . SER A 1 390 ? 19.201 -19.401 14.015 1.00 81.38 390 SER A O 1
ATOM 3009 N N . LYS A 1 391 ? 18.266 -18.544 15.873 1.00 90.69 391 LYS A N 1
ATOM 3010 C CA . LYS A 1 391 ? 18.442 -19.711 16.755 1.00 90.69 391 LYS A CA 1
ATOM 3011 C C . LYS A 1 391 ? 17.081 -20.316 17.123 1.00 90.69 391 LYS A C 1
ATOM 3013 O O . LYS A 1 391 ? 16.576 -20.041 18.212 1.00 90.69 391 LYS A O 1
ATOM 3018 N N . PRO A 1 392 ? 16.485 -21.181 16.276 1.00 89.94 392 PRO A N 1
ATOM 3019 C CA . PRO A 1 392 ? 15.110 -21.637 16.462 1.00 89.94 392 PRO A CA 1
ATOM 3020 C C . PRO A 1 392 ? 14.803 -22.241 17.836 1.00 89.94 392 PRO A C 1
ATOM 3022 O O . PRO A 1 392 ? 13.772 -21.920 18.409 1.00 89.94 392 PRO A O 1
ATOM 3025 N N . TYR A 1 393 ? 15.727 -23.018 18.407 1.00 90.81 393 TYR A N 1
ATOM 3026 C CA . TYR A 1 393 ? 15.562 -23.632 19.733 1.00 90.81 393 TYR A CA 1
ATOM 3027 C C . TYR A 1 393 ? 15.500 -22.638 20.915 1.00 90.81 393 TYR A C 1
ATOM 3029 O O . TYR A 1 393 ? 15.131 -23.022 22.022 1.00 90.81 393 TYR A O 1
ATOM 3037 N N . LYS A 1 394 ? 15.863 -21.364 20.703 1.00 89.31 394 LYS A N 1
ATOM 3038 C CA . LYS A 1 394 ? 15.770 -20.284 21.708 1.00 89.31 394 LYS A CA 1
ATOM 3039 C C . LYS A 1 394 ? 14.756 -19.207 21.347 1.00 89.31 394 LYS A C 1
ATOM 3041 O O . LYS A 1 394 ? 14.130 -18.616 22.217 1.00 89.31 394 LYS A O 1
ATOM 3046 N N . GLU A 1 395 ? 14.642 -18.908 20.059 1.00 88.00 395 GLU A N 1
ATOM 3047 C CA . GLU A 1 395 ? 13.915 -17.734 19.576 1.00 88.00 395 GLU A CA 1
ATOM 3048 C C . GLU A 1 395 ? 12.491 -18.056 19.125 1.00 88.00 395 GLU A C 1
ATOM 3050 O O . GLU A 1 395 ? 11.654 -17.155 19.069 1.00 88.00 395 GLU A O 1
ATOM 3055 N N . LYS A 1 396 ? 12.191 -19.319 18.788 1.00 89.75 396 LYS A N 1
ATOM 3056 C CA . LYS A 1 396 ? 10.828 -19.721 18.426 1.00 89.75 396 LYS A CA 1
ATOM 3057 C C . LYS A 1 396 ? 9.993 -19.999 19.672 1.00 89.75 396 LYS A C 1
ATOM 3059 O O . LYS A 1 396 ? 10.507 -20.385 20.722 1.00 89.75 396 LYS A O 1
ATOM 3064 N N . PHE A 1 397 ? 8.688 -19.773 19.532 1.00 90.25 397 PHE A N 1
ATOM 3065 C CA . PHE A 1 397 ? 7.728 -19.955 20.615 1.00 90.25 397 PHE A CA 1
ATOM 3066 C C . PHE A 1 397 ? 7.788 -21.398 21.119 1.00 90.25 397 PHE A C 1
ATOM 3068 O O . PHE A 1 397 ? 7.703 -22.337 20.326 1.00 90.25 397 PHE A O 1
ATOM 3075 N N . THR A 1 398 ? 7.992 -21.561 22.424 1.00 93.19 398 THR A N 1
ATOM 3076 C CA . THR A 1 398 ? 8.199 -22.867 23.051 1.00 93.19 398 THR A CA 1
ATOM 3077 C C . THR A 1 398 ? 6.902 -23.386 23.660 1.00 93.19 398 THR A C 1
ATOM 3079 O O . THR A 1 398 ? 6.225 -22.672 24.395 1.00 93.19 398 THR A O 1
ATOM 3082 N N . VAL A 1 399 ? 6.552 -24.630 23.357 1.00 93.88 399 VAL A N 1
ATOM 3083 C CA . VAL A 1 399 ? 5.545 -25.376 24.112 1.00 93.88 399 VAL A CA 1
ATOM 3084 C C . VAL A 1 399 ? 6.285 -26.072 25.235 1.00 93.88 399 VAL A C 1
ATOM 3086 O O . VAL A 1 399 ? 7.185 -26.869 24.964 1.00 93.88 399 VAL A O 1
ATOM 3089 N N . PHE A 1 400 ? 5.937 -25.716 26.466 1.00 94.38 400 PHE A N 1
ATOM 3090 C CA . PHE A 1 400 ? 6.559 -26.282 27.650 1.00 94.38 400 PHE A CA 1
ATOM 3091 C C . PHE A 1 400 ? 5.785 -27.500 28.127 1.00 94.38 400 PHE A C 1
ATOM 3093 O O . PHE A 1 400 ? 4.559 -27.457 28.234 1.00 94.38 400 PHE A O 1
ATOM 3100 N N . SER A 1 401 ? 6.508 -28.572 28.425 1.00 92.81 401 SER A N 1
ATOM 3101 C CA . SER A 1 401 ? 5.916 -29.835 28.868 1.00 92.81 401 SER A CA 1
ATOM 3102 C C . SER A 1 401 ? 5.799 -29.911 30.389 1.00 92.81 401 SER A C 1
ATOM 3104 O O . SER A 1 401 ? 4.920 -30.602 30.902 1.00 92.81 401 SER A O 1
ATOM 3106 N N . LEU A 1 402 ? 6.661 -29.191 31.114 1.00 93.31 402 LEU A N 1
ATOM 3107 C CA . LEU A 1 402 ? 6.673 -29.119 32.574 1.00 93.31 402 LEU A CA 1
ATOM 3108 C C . LEU A 1 402 ? 6.628 -27.661 33.040 1.00 93.31 402 LEU A C 1
ATOM 3110 O O . LEU A 1 402 ? 7.281 -26.792 32.461 1.00 93.31 402 LEU A O 1
ATOM 3114 N N . MET A 1 403 ? 5.901 -27.401 34.132 1.00 89.81 403 MET A N 1
ATOM 3115 C CA . MET A 1 403 ? 5.843 -26.064 34.739 1.00 89.81 403 MET A CA 1
ATOM 3116 C C . MET A 1 403 ? 7.230 -25.592 35.203 1.00 89.81 403 MET A C 1
ATOM 3118 O O . MET A 1 403 ? 7.558 -24.420 35.072 1.00 89.81 403 MET A O 1
ATOM 3122 N N . GLU A 1 404 ? 8.079 -26.503 35.680 1.00 92.25 404 GLU A N 1
ATOM 3123 C CA . GLU A 1 404 ? 9.448 -26.169 36.092 1.00 92.25 404 GLU A CA 1
ATOM 3124 C C . GLU A 1 404 ? 10.301 -25.667 34.913 1.00 92.25 404 GLU A C 1
ATOM 3126 O O . GLU A 1 404 ? 11.014 -24.670 35.042 1.00 92.25 404 GLU A O 1
ATOM 3131 N N . ASP A 1 405 ? 10.190 -26.301 33.742 1.00 91.88 405 ASP A N 1
ATOM 3132 C CA . ASP A 1 405 ? 10.879 -25.859 32.524 1.00 91.88 405 ASP A CA 1
ATOM 3133 C C . ASP A 1 405 ? 10.318 -24.517 32.035 1.00 91.88 405 ASP A C 1
ATOM 3135 O O . ASP A 1 405 ? 11.073 -23.622 31.643 1.00 91.88 405 ASP A O 1
ATOM 3139 N N . PHE A 1 406 ? 8.998 -24.332 32.130 1.00 91.75 406 PHE A N 1
ATOM 3140 C CA . PHE A 1 406 ? 8.332 -23.061 31.849 1.00 91.75 406 PHE A CA 1
ATOM 3141 C C . PHE A 1 406 ? 8.836 -21.935 32.762 1.00 91.75 406 PHE A C 1
ATOM 3143 O O . PHE A 1 406 ? 9.150 -20.846 32.283 1.00 91.75 406 PHE A O 1
ATOM 3150 N N . GLU A 1 407 ? 8.952 -22.162 34.068 1.00 87.88 407 GLU A N 1
ATOM 3151 C CA . GLU A 1 407 ? 9.398 -21.148 35.027 1.00 87.88 407 GLU A CA 1
ATOM 3152 C C . GLU A 1 407 ? 10.876 -20.788 34.830 1.00 87.88 407 GLU A C 1
ATOM 3154 O O . GLU A 1 407 ? 11.220 -19.603 34.812 1.00 87.88 407 GLU A O 1
ATOM 3159 N N . ASN A 1 408 ? 11.732 -21.786 34.595 1.00 89.19 408 ASN A N 1
ATOM 3160 C CA . ASN A 1 408 ? 13.186 -21.613 34.543 1.00 89.19 408 ASN A CA 1
ATOM 3161 C C . ASN A 1 408 ? 13.742 -21.232 33.163 1.00 89.19 408 ASN A C 1
ATOM 3163 O O . ASN A 1 408 ? 14.889 -20.791 33.059 1.00 89.19 408 ASN A O 1
ATOM 3167 N N . SER A 1 409 ? 12.965 -21.388 32.090 1.00 88.06 409 SER A N 1
ATOM 3168 C CA . SER A 1 409 ? 13.428 -21.055 30.741 1.00 88.06 409 SER A CA 1
ATOM 3169 C C . SER A 1 409 ? 13.648 -19.547 30.551 1.00 88.06 409 SER A C 1
ATOM 3171 O O . SER A 1 409 ? 13.278 -18.706 31.369 1.00 88.06 409 SER A O 1
ATOM 3173 N N . THR A 1 410 ? 14.219 -19.155 29.415 1.00 87.69 410 THR A N 1
ATOM 3174 C CA . THR A 1 410 ? 14.229 -17.758 28.926 1.00 87.69 410 THR A CA 1
ATOM 3175 C C . THR A 1 410 ? 13.416 -17.584 27.644 1.00 87.69 410 THR A C 1
ATOM 3177 O O . THR A 1 410 ? 13.195 -16.458 27.201 1.00 87.69 410 THR A O 1
ATOM 3180 N N . ASN A 1 411 ? 12.912 -18.681 27.076 1.00 89.81 411 ASN A N 1
ATOM 3181 C CA . ASN A 1 411 ? 12.137 -18.653 25.847 1.00 89.81 411 ASN A CA 1
ATOM 3182 C C . ASN A 1 411 ? 10.744 -18.063 26.113 1.00 89.81 411 ASN A C 1
ATOM 3184 O O . ASN A 1 411 ? 10.203 -18.194 27.213 1.00 89.81 411 ASN A O 1
ATOM 3188 N N . SER A 1 412 ? 10.150 -17.429 25.100 1.00 90.94 412 SER A N 1
ATOM 3189 C CA . SER A 1 412 ? 8.708 -17.140 25.103 1.00 90.94 412 SER A CA 1
ATOM 3190 C C . SER A 1 412 ? 7.943 -18.406 24.730 1.00 90.94 412 SER A C 1
ATOM 3192 O O . SER A 1 412 ? 8.420 -19.184 23.904 1.00 90.94 412 SER A O 1
ATOM 3194 N N . GLY A 1 413 ? 6.778 -18.629 25.323 1.00 91.12 413 GLY A N 1
ATOM 3195 C CA . GLY A 1 413 ? 6.075 -19.892 25.179 1.00 91.12 413 GLY A CA 1
ATOM 3196 C C . GLY A 1 413 ? 4.787 -19.988 25.974 1.00 91.12 413 GLY A C 1
ATOM 3197 O O . GLY A 1 413 ? 4.383 -19.035 26.642 1.00 91.12 413 GLY A O 1
ATOM 3198 N N . PHE A 1 414 ? 4.156 -21.150 25.907 1.00 89.88 414 PHE A N 1
ATOM 3199 C CA . PHE A 1 414 ? 2.999 -21.471 26.727 1.00 89.88 414 PHE A CA 1
ATOM 3200 C C . PHE A 1 414 ? 3.136 -22.859 27.350 1.00 89.88 414 PHE A C 1
ATOM 3202 O O . PHE A 1 414 ? 3.726 -23.765 26.761 1.00 89.88 414 PHE A O 1
ATOM 3209 N N . PHE A 1 415 ? 2.601 -23.000 28.555 1.00 91.31 415 PHE A N 1
ATOM 3210 C CA . PHE A 1 415 ? 2.372 -24.269 29.231 1.00 91.31 415 PHE A CA 1
ATOM 3211 C C . PHE A 1 415 ? 0.860 -24.499 29.253 1.00 91.31 415 PHE A C 1
ATOM 3213 O O . PHE A 1 415 ? 0.104 -23.563 29.516 1.00 91.31 415 PHE A O 1
ATOM 3220 N N . VAL A 1 416 ? 0.415 -25.711 28.931 1.00 85.19 416 VAL A N 1
ATOM 3221 C CA . VAL A 1 416 ? -1.009 -26.074 28.927 1.00 85.19 416 VAL A CA 1
ATOM 3222 C C . VAL A 1 416 ? -1.217 -27.207 29.913 1.00 85.19 416 VAL A C 1
ATOM 3224 O O . VAL A 1 416 ? -0.523 -28.221 29.850 1.00 85.19 416 VAL A O 1
ATOM 3227 N N . GLN A 1 417 ? -2.191 -27.045 30.798 1.00 85.31 417 GLN A N 1
ATOM 3228 C CA . GLN A 1 417 ? -2.621 -28.080 31.728 1.00 85.31 417 GLN A CA 1
ATOM 3229 C C . GLN A 1 417 ? -4.135 -27.988 31.887 1.00 85.31 417 GLN A C 1
ATOM 3231 O O . GLN A 1 417 ? -4.655 -26.964 32.331 1.00 85.31 417 GLN A O 1
ATOM 3236 N N . GLU A 1 418 ? -4.817 -29.080 31.536 1.00 84.44 418 GLU A N 1
ATOM 3237 C CA . GLU A 1 418 ? -6.283 -29.150 31.501 1.00 84.44 418 GLU A CA 1
ATOM 3238 C C . GLU A 1 418 ? -6.860 -28.007 30.643 1.00 84.44 418 GLU A C 1
ATOM 3240 O O . GLU A 1 418 ? -6.434 -27.842 29.500 1.00 84.44 418 GLU A O 1
ATOM 3245 N N . ASP A 1 419 ? -7.774 -27.209 31.196 1.00 80.06 419 ASP A N 1
ATOM 3246 C CA . ASP A 1 419 ? -8.437 -26.092 30.511 1.00 80.06 419 ASP A CA 1
ATOM 3247 C C . ASP A 1 419 ? -7.679 -24.757 30.652 1.00 80.06 419 ASP A C 1
ATOM 3249 O O . ASP A 1 419 ? -8.173 -23.702 30.256 1.00 80.06 419 ASP A O 1
ATOM 3253 N N . ASN A 1 420 ? -6.476 -24.775 31.237 1.00 68.12 420 ASN A N 1
ATOM 3254 C CA . ASN A 1 420 ? -5.700 -23.573 31.526 1.00 68.12 420 ASN A CA 1
ATOM 3255 C C . ASN A 1 420 ? -4.471 -23.460 30.613 1.00 68.12 420 ASN A C 1
ATOM 3257 O O . ASN A 1 420 ? -3.739 -24.427 30.378 1.00 68.12 420 ASN A O 1
ATOM 3261 N N . VAL A 1 421 ? -4.213 -22.237 30.142 1.00 81.44 421 VAL A N 1
ATOM 3262 C CA . VAL A 1 421 ? -3.042 -21.889 29.329 1.00 81.44 421 VAL A CA 1
ATOM 3263 C C . VAL A 1 421 ? -2.248 -20.801 30.043 1.00 81.44 421 VAL A C 1
ATOM 3265 O O . VAL A 1 421 ? -2.715 -19.676 30.210 1.00 81.44 421 VAL A O 1
ATOM 3268 N N . TRP A 1 422 ? -1.020 -21.121 30.437 1.00 82.56 422 TRP A N 1
ATOM 3269 C CA . TRP A 1 422 ? -0.079 -20.169 31.016 1.00 82.56 422 TRP A CA 1
ATOM 3270 C C . TRP A 1 422 ? 0.828 -19.653 29.916 1.00 82.56 422 TRP A C 1
ATOM 3272 O O . TRP A 1 422 ? 1.490 -20.430 29.234 1.00 82.56 422 TRP A O 1
ATOM 3282 N N . LEU A 1 423 ? 0.880 -18.336 29.749 1.00 85.50 423 LEU A N 1
ATOM 3283 C CA . LEU A 1 423 ? 1.720 -17.689 28.753 1.00 85.50 423 LEU A CA 1
ATOM 3284 C C . LEU A 1 423 ? 2.940 -17.069 29.431 1.00 85.50 423 LEU A C 1
ATOM 3286 O O . LEU A 1 423 ? 2.808 -16.275 30.360 1.00 85.50 423 LEU A O 1
ATOM 3290 N N . ARG A 1 424 ? 4.131 -17.357 28.905 1.00 82.56 424 ARG A N 1
ATOM 3291 C CA . ARG A 1 424 ? 5.339 -16.588 29.196 1.00 82.56 424 ARG A CA 1
ATOM 3292 C C . ARG A 1 424 ? 5.741 -15.838 27.945 1.00 82.56 424 ARG A C 1
ATOM 3294 O O . ARG A 1 424 ? 6.058 -16.396 26.897 1.00 82.56 424 ARG A O 1
ATOM 3301 N N . LYS A 1 425 ? 5.733 -14.527 28.061 1.00 69.94 425 LYS A N 1
ATOM 3302 C CA . LYS A 1 425 ? 6.243 -13.607 27.058 1.00 69.94 425 LYS A CA 1
ATOM 3303 C C . LYS A 1 425 ? 7.050 -12.603 27.854 1.00 69.94 425 LYS A C 1
ATOM 3305 O O . LYS A 1 425 ? 6.635 -12.232 28.946 1.00 69.94 425 LYS A O 1
ATOM 3310 N N . GLY A 1 426 ? 8.189 -12.146 27.349 1.00 62.88 426 GLY A N 1
ATOM 3311 C CA . GLY A 1 426 ? 8.961 -11.086 28.017 1.00 62.88 426 GLY A CA 1
ATOM 3312 C C . GLY A 1 426 ? 8.247 -9.720 28.041 1.00 62.88 426 GLY A C 1
ATOM 3313 O O . GLY A 1 426 ? 8.919 -8.698 27.951 1.00 62.88 426 GLY A O 1
ATOM 3314 N N . ARG A 1 427 ? 6.904 -9.692 28.029 1.00 59.09 427 ARG A N 1
ATOM 3315 C CA . ARG A 1 427 ? 6.011 -8.536 27.914 1.00 59.09 427 ARG A CA 1
ATOM 3316 C C . ARG A 1 427 ? 4.693 -8.812 28.649 1.00 59.09 427 ARG A C 1
ATOM 3318 O O . ARG A 1 427 ? 4.241 -9.952 28.684 1.00 59.09 427 ARG A O 1
ATOM 3325 N N . GLU A 1 428 ? 4.087 -7.753 29.175 1.00 68.50 428 GLU A N 1
ATOM 3326 C CA . GLU A 1 428 ? 2.747 -7.741 29.776 1.00 68.50 428 GLU A CA 1
ATOM 3327 C C . GLU A 1 428 ? 1.661 -7.989 28.711 1.00 68.50 428 GLU A C 1
ATOM 3329 O O . GLU A 1 428 ? 1.796 -7.541 27.568 1.00 68.50 428 GLU A O 1
ATOM 3334 N N . VAL A 1 429 ? 0.596 -8.711 29.075 1.00 73.56 429 VAL A N 1
ATOM 3335 C CA . VAL A 1 429 ? -0.601 -8.914 28.244 1.00 73.56 429 VAL A CA 1
ATOM 3336 C C . VAL A 1 429 ? -1.797 -8.349 29.000 1.00 73.56 429 VAL A C 1
ATOM 3338 O O . VAL A 1 429 ? -2.034 -8.730 30.142 1.00 73.56 429 VAL A O 1
ATOM 3341 N N . VAL A 1 430 ? -2.533 -7.443 28.359 1.00 79.06 430 VAL A N 1
ATOM 3342 C CA . VAL A 1 430 ? -3.703 -6.758 28.922 1.00 79.06 430 VAL A CA 1
ATOM 3343 C C . VAL A 1 430 ? -4.927 -7.163 28.105 1.00 79.06 430 VAL A C 1
ATOM 3345 O O . VAL A 1 430 ? -4.881 -7.105 26.877 1.00 79.06 430 VAL A O 1
ATOM 3348 N N . THR A 1 431 ? -6.006 -7.572 28.772 1.00 86.50 431 THR A N 1
ATOM 3349 C CA . THR A 1 431 ? -7.276 -7.964 28.131 1.00 86.50 431 THR A CA 1
ATOM 3350 C C . THR A 1 431 ? -8.379 -6.946 28.440 1.00 86.50 431 THR A C 1
ATOM 3352 O O . THR A 1 431 ? -8.246 -6.204 29.420 1.00 86.50 431 THR A O 1
ATOM 3355 N N . PRO A 1 432 ? -9.456 -6.840 27.642 1.00 85.69 432 PRO A N 1
ATOM 3356 C CA . PRO A 1 432 ? -10.511 -5.859 27.906 1.00 85.69 432 PRO A CA 1
ATOM 3357 C C . PRO A 1 432 ? -11.176 -6.038 29.279 1.00 85.69 432 PRO A C 1
ATOM 3359 O O . PRO A 1 432 ? -11.523 -5.057 29.939 1.00 85.69 432 PRO A O 1
ATOM 3362 N N . GLU A 1 433 ? -11.280 -7.279 29.755 1.00 85.50 433 GLU A N 1
ATOM 3363 C CA . GLU A 1 433 ? -11.816 -7.629 31.072 1.00 85.50 433 GLU A CA 1
ATOM 3364 C C . GLU A 1 433 ? -10.939 -7.073 32.200 1.00 85.50 433 GLU A C 1
ATOM 3366 O O . GLU A 1 433 ? -11.444 -6.694 33.251 1.00 85.50 433 GLU A O 1
ATOM 3371 N N . SER A 1 434 ? -9.626 -6.951 31.976 1.00 87.06 434 SER A N 1
ATOM 3372 C CA . SER A 1 434 ? -8.698 -6.392 32.968 1.00 87.06 434 SER A CA 1
ATOM 3373 C C . SER A 1 434 ? -8.833 -4.875 33.156 1.00 87.06 434 SER A C 1
ATOM 3375 O O . SER A 1 434 ? -8.276 -4.323 34.103 1.00 87.06 434 SER A O 1
ATOM 3377 N N . LEU A 1 435 ? -9.560 -4.181 32.269 1.00 89.00 435 LEU A N 1
ATOM 3378 C CA . LEU A 1 435 ? -9.781 -2.737 32.384 1.00 89.00 435 LEU A CA 1
ATOM 3379 C C . LEU A 1 435 ? -10.827 -2.378 33.445 1.00 89.00 435 LEU A C 1
ATOM 3381 O O . LEU A 1 435 ? -10.847 -1.236 33.904 1.00 89.00 435 LEU A O 1
ATOM 3385 N N . ASN A 1 436 ? -11.702 -3.317 33.809 1.00 83.50 436 ASN A N 1
ATOM 3386 C CA . ASN A 1 436 ? -12.779 -3.085 34.765 1.00 83.50 436 ASN A CA 1
ATOM 3387 C C . ASN A 1 436 ? -12.426 -3.618 36.163 1.00 83.50 436 ASN A C 1
ATOM 3389 O O . ASN A 1 436 ? -11.647 -4.555 36.314 1.00 83.50 436 ASN A O 1
ATOM 3393 N N . GLU A 1 437 ? -13.007 -3.013 37.203 1.00 77.94 437 GLU A N 1
ATOM 3394 C CA . GLU A 1 437 ? -12.790 -3.420 38.597 1.00 77.94 437 GLU A CA 1
ATOM 3395 C C . GLU A 1 437 ? -14.143 -3.648 39.284 1.00 77.94 437 GLU A C 1
ATOM 3397 O O . GLU A 1 437 ? -14.969 -2.737 39.371 1.00 77.94 437 GLU A O 1
ATOM 3402 N N . TYR A 1 438 ? -14.404 -4.874 39.756 1.00 71.12 438 TYR A N 1
ATOM 3403 C CA . TYR A 1 438 ? -15.647 -5.253 40.453 1.00 71.12 438 TYR A CA 1
ATOM 3404 C C . TYR A 1 438 ? -16.940 -4.818 39.727 1.00 71.12 438 TYR A C 1
ATOM 3406 O O . TYR A 1 438 ? -17.877 -4.311 40.347 1.00 71.12 438 TYR A O 1
ATOM 3414 N N . GLY A 1 439 ? -16.990 -4.986 38.399 1.00 67.81 439 GLY A N 1
ATOM 3415 C CA . GLY A 1 439 ? -18.156 -4.642 37.575 1.00 67.81 439 GLY A CA 1
ATOM 3416 C C . GLY A 1 439 ? -18.317 -3.149 37.267 1.00 67.81 439 GLY A C 1
ATOM 3417 O O . GLY A 1 439 ? -19.295 -2.770 36.620 1.00 67.81 439 GLY A O 1
ATOM 3418 N N . LYS A 1 440 ? -17.374 -2.296 37.690 1.00 84.88 440 LYS A N 1
ATOM 3419 C CA . LYS A 1 440 ? -17.324 -0.881 37.303 1.00 84.88 440 LYS A CA 1
ATOM 3420 C C . LYS A 1 440 ? -16.495 -0.699 36.040 1.00 84.88 440 LYS A C 1
ATOM 3422 O O . LYS A 1 440 ? -15.381 -1.208 35.942 1.00 84.88 440 LYS A O 1
ATOM 3427 N N . LEU A 1 441 ? -17.039 0.069 35.102 1.00 90.69 441 LEU A N 1
ATOM 3428 C CA . LEU A 1 441 ? -16.352 0.448 33.873 1.00 90.69 441 LEU A CA 1
ATOM 3429 C C . LEU A 1 441 ? -15.143 1.335 34.172 1.00 90.69 441 LEU A C 1
ATOM 3431 O O . LEU A 1 441 ? -15.195 2.195 35.054 1.00 90.69 441 LEU A O 1
ATOM 3435 N N . SER A 1 442 ? -14.084 1.169 33.385 1.00 93.44 442 SER A N 1
ATOM 3436 C CA . SER A 1 442 ? -12.940 2.077 33.411 1.00 93.44 442 SER A CA 1
ATOM 3437 C C . SER A 1 442 ? -13.325 3.493 32.933 1.00 93.44 442 SER A C 1
ATOM 3439 O O . SER A 1 442 ? -14.343 3.671 32.244 1.00 93.44 442 SER A O 1
ATOM 3441 N N . PRO A 1 443 ? -12.506 4.525 33.221 1.00 93.81 443 PRO A N 1
ATOM 3442 C CA . PRO A 1 443 ? -12.686 5.861 32.648 1.00 93.81 443 PRO A CA 1
ATOM 3443 C C . PRO A 1 443 ? -12.796 5.858 31.118 1.00 93.81 443 PRO A C 1
ATOM 3445 O O . PRO A 1 443 ? -13.597 6.599 30.560 1.00 93.81 443 PRO A O 1
ATOM 3448 N N . VAL A 1 444 ? -12.040 4.983 30.445 1.00 94.38 444 VAL A N 1
ATOM 3449 C CA . VAL A 1 444 ? -12.072 4.832 28.983 1.00 94.38 444 VAL A CA 1
ATOM 3450 C C . VAL A 1 444 ? -13.351 4.131 28.529 1.00 94.38 444 VAL A C 1
ATOM 3452 O O . VAL A 1 444 ? -14.022 4.612 27.623 1.00 94.38 444 VAL A O 1
ATOM 3455 N N . GLN A 1 445 ? -13.728 3.025 29.176 1.00 93.38 445 GLN A N 1
ATOM 3456 C CA . GLN A 1 445 ? -14.929 2.270 28.804 1.00 93.38 445 GLN A CA 1
ATOM 3457 C C . GLN A 1 445 ? -16.202 3.107 28.985 1.00 93.38 445 GLN A C 1
ATOM 3459 O O . GLN A 1 445 ? -17.046 3.148 28.097 1.00 93.38 445 GLN A O 1
ATOM 3464 N N . SER A 1 446 ? -16.326 3.823 30.106 1.00 91.88 446 SER A N 1
ATOM 3465 C CA . SER A 1 446 ? -17.462 4.725 30.340 1.00 91.88 446 SER A CA 1
ATOM 3466 C C . SER A 1 446 ? -17.497 5.891 29.347 1.00 91.88 446 SER A C 1
ATOM 3468 O O . SER A 1 446 ? -18.571 6.284 28.901 1.00 91.88 446 SER A O 1
ATOM 3470 N N . ALA A 1 447 ? -16.337 6.435 28.966 1.00 92.56 447 ALA A N 1
ATOM 3471 C CA . ALA A 1 447 ? -16.261 7.520 27.994 1.00 92.56 447 ALA A CA 1
ATOM 3472 C C . ALA A 1 447 ? -16.715 7.091 26.591 1.00 92.56 447 ALA A C 1
ATOM 3474 O O . ALA A 1 447 ? -17.405 7.851 25.917 1.00 92.56 447 ALA A O 1
ATOM 3475 N N . LEU A 1 448 ? -16.382 5.864 26.175 1.00 91.44 448 LEU A N 1
ATOM 3476 C CA . LEU A 1 448 ? -16.838 5.291 24.904 1.00 91.44 448 LEU A CA 1
ATOM 3477 C C . LEU A 1 448 ? -18.368 5.142 24.856 1.00 91.44 448 LEU A C 1
ATOM 3479 O O . LEU A 1 448 ? -18.981 5.435 23.829 1.00 91.44 448 LEU A O 1
ATOM 3483 N N . ILE A 1 449 ? -18.997 4.758 25.973 1.00 89.94 449 ILE A N 1
ATOM 3484 C CA . ILE A 1 449 ? -20.464 4.715 26.084 1.00 89.94 449 ILE A CA 1
ATOM 3485 C C . ILE A 1 449 ? -21.059 6.118 25.958 1.00 89.94 449 ILE A C 1
ATOM 3487 O O . ILE A 1 449 ? -21.951 6.331 25.139 1.00 89.94 449 ILE A O 1
ATOM 3491 N N . ASP A 1 450 ? -20.564 7.075 26.741 1.00 87.50 450 ASP A N 1
ATOM 3492 C CA . ASP A 1 450 ? -21.168 8.410 26.819 1.00 87.50 450 ASP A CA 1
ATOM 3493 C C . ASP A 1 450 ? -20.976 9.237 25.547 1.00 87.50 450 ASP A C 1
ATOM 3495 O O . ASP A 1 450 ? -21.826 10.059 25.206 1.00 87.50 450 ASP A O 1
ATOM 3499 N N . ALA A 1 451 ? -19.892 8.990 24.811 1.00 88.06 451 ALA A N 1
ATOM 3500 C CA . ALA A 1 451 ? -19.684 9.571 23.492 1.00 88.06 451 ALA A CA 1
ATOM 3501 C C . ALA A 1 451 ? -20.540 8.904 22.397 1.00 88.06 451 ALA A C 1
ATOM 3503 O O . ALA A 1 451 ? -20.566 9.383 21.267 1.00 88.06 451 ALA A O 1
ATOM 3504 N N . GLY A 1 452 ? -21.247 7.808 22.699 1.00 85.06 452 GLY A N 1
ATOM 3505 C CA . GLY A 1 452 ? -22.065 7.082 21.726 1.00 85.06 452 GLY A CA 1
ATOM 3506 C C . GLY A 1 452 ? -21.247 6.283 20.707 1.00 85.06 452 GLY A C 1
ATOM 3507 O O . GLY A 1 452 ? -21.710 6.069 19.585 1.00 85.06 452 GLY A O 1
ATOM 3508 N N . VAL A 1 453 ? -20.035 5.849 21.076 1.00 87.12 453 VAL A N 1
ATOM 3509 C CA . VAL A 1 453 ? -19.159 5.056 20.194 1.00 87.12 453 VAL A CA 1
ATOM 3510 C C . VAL A 1 453 ? -19.702 3.646 19.972 1.00 87.12 453 VAL A C 1
ATOM 3512 O O . VAL A 1 453 ? -19.511 3.098 18.895 1.00 87.12 453 VAL A O 1
ATOM 3515 N N . ILE A 1 454 ? -20.435 3.099 20.945 1.00 85.88 454 ILE A N 1
ATOM 3516 C CA . ILE A 1 454 ? -20.909 1.709 20.937 1.00 85.88 454 ILE A CA 1
ATOM 3517 C C . ILE A 1 454 ? -21.992 1.481 19.866 1.00 85.88 454 ILE A C 1
ATOM 3519 O O . ILE A 1 454 ? -23.194 1.527 20.157 1.00 85.88 454 ILE A O 1
ATOM 3523 N N . GLN A 1 455 ? -21.590 1.203 18.624 1.00 78.19 455 GLN A N 1
ATOM 3524 C CA . GLN A 1 455 ? -22.507 0.890 17.522 1.00 78.19 455 GLN A CA 1
ATOM 3525 C C . GLN A 1 455 ? -22.608 -0.622 17.321 1.00 78.19 455 GLN A C 1
ATOM 3527 O O . GLN A 1 455 ? -23.609 -1.215 17.728 1.00 78.19 455 GLN A O 1
ATOM 3532 N N . SER A 1 456 ? -21.586 -1.248 16.730 1.00 75.00 456 SER A N 1
ATOM 3533 C CA . SER A 1 456 ? -21.618 -2.677 16.401 1.00 75.00 456 SER A CA 1
ATOM 3534 C C . SER A 1 456 ? -21.343 -3.579 17.605 1.00 75.00 456 SER A C 1
ATOM 3536 O O . SER A 1 456 ? -21.848 -4.696 17.649 1.00 75.00 456 SER A O 1
ATOM 3538 N N . GLY A 1 457 ? -20.566 -3.097 18.580 1.00 76.38 457 GLY A N 1
ATOM 3539 C CA . GLY A 1 457 ? -20.126 -3.876 19.733 1.00 76.38 457 GLY A CA 1
ATOM 3540 C C . GLY A 1 457 ? -18.820 -4.645 19.521 1.00 76.38 457 GLY A C 1
ATOM 3541 O O . GLY A 1 457 ? -18.102 -4.903 20.487 1.00 76.38 457 GLY A O 1
ATOM 3542 N N . TYR A 1 458 ? -18.501 -5.032 18.279 1.00 80.81 458 TYR A N 1
ATOM 3543 C CA . TYR A 1 458 ? -17.446 -6.013 17.983 1.00 80.81 458 TYR A CA 1
ATOM 3544 C C . TYR A 1 458 ? -16.031 -5.490 18.258 1.00 80.81 458 TYR A C 1
ATOM 3546 O O . TYR A 1 458 ? -15.142 -6.240 18.656 1.00 80.81 458 TYR A O 1
ATOM 3554 N N . ASN A 1 459 ? -15.798 -4.202 18.030 1.00 86.06 459 ASN A N 1
ATOM 3555 C CA . ASN A 1 459 ? -14.492 -3.559 18.187 1.00 86.06 459 ASN A CA 1
ATOM 3556 C C . ASN A 1 459 ? -14.348 -2.760 19.479 1.00 86.06 459 ASN A C 1
ATOM 3558 O O . ASN A 1 459 ? -13.238 -2.351 19.818 1.00 86.06 459 ASN A O 1
ATOM 3562 N N . ASP A 1 460 ? -15.450 -2.524 20.178 1.00 88.12 460 ASP A N 1
ATOM 3563 C CA . ASP A 1 460 ? -15.512 -1.695 21.372 1.00 88.12 460 ASP A CA 1
ATOM 3564 C C . ASP A 1 460 ? -14.485 -2.133 22.442 1.00 88.12 460 ASP A C 1
ATOM 3566 O O . ASP A 1 460 ? -13.731 -1.281 22.932 1.00 88.12 460 ASP A O 1
ATOM 3570 N N . PRO A 1 461 ? -14.324 -3.438 22.755 1.00 90.12 461 PRO A N 1
ATOM 3571 C CA . PRO A 1 461 ? -13.279 -3.893 23.675 1.00 90.12 461 PRO A CA 1
ATOM 3572 C C . PRO A 1 461 ? -11.850 -3.579 23.202 1.00 90.12 461 PRO A C 1
ATOM 3574 O O . PRO A 1 461 ? -10.987 -3.208 24.003 1.00 90.12 461 PRO A O 1
ATOM 3577 N N . ALA A 1 462 ? -11.591 -3.694 21.896 1.00 90.44 462 ALA A N 1
ATOM 3578 C CA . ALA A 1 462 ? -10.289 -3.383 21.310 1.00 90.44 462 ALA A CA 1
ATOM 3579 C C . ALA A 1 462 ? -10.008 -1.872 21.339 1.00 90.44 462 ALA A C 1
ATOM 3581 O O . ALA A 1 462 ? -8.896 -1.462 21.679 1.00 90.44 462 ALA A O 1
ATOM 3582 N N . LEU A 1 463 ? -11.021 -1.042 21.068 1.00 91.38 463 LEU A N 1
ATOM 3583 C CA . LEU A 1 463 ? -10.947 0.413 21.220 1.00 91.38 463 LEU A CA 1
ATOM 3584 C C . LEU A 1 463 ? -10.569 0.795 22.655 1.00 91.38 463 LEU A C 1
ATOM 3586 O O . LEU A 1 463 ? -9.665 1.606 22.859 1.00 91.38 463 LEU A O 1
ATOM 3590 N N . ALA A 1 464 ? -11.205 0.174 23.652 1.00 93.38 464 ALA A N 1
ATOM 3591 C CA . ALA A 1 464 ? -10.917 0.437 25.058 1.00 93.38 464 ALA A CA 1
ATOM 3592 C C . ALA A 1 464 ? -9.458 0.126 25.429 1.00 93.38 464 ALA A C 1
ATOM 3594 O O . ALA A 1 464 ? -8.818 0.922 26.121 1.00 93.38 464 ALA A O 1
ATOM 3595 N N . LEU A 1 465 ? -8.910 -0.995 24.946 1.00 93.56 465 LEU A N 1
ATOM 3596 C CA . LEU A 1 465 ? -7.505 -1.361 25.148 1.00 93.56 465 LEU A CA 1
ATOM 3597 C C . LEU A 1 465 ? -6.552 -0.356 24.506 1.00 93.56 465 LEU A C 1
ATOM 3599 O O . LEU A 1 465 ? -5.641 0.148 25.164 1.00 93.56 465 LEU A O 1
ATOM 3603 N N . LEU A 1 466 ? -6.782 -0.046 23.233 1.00 93.25 466 LEU A N 1
ATOM 3604 C CA . LEU A 1 466 ? -5.930 0.838 22.449 1.00 93.25 466 LEU A CA 1
ATOM 3605 C C . LEU A 1 466 ? -5.913 2.267 22.997 1.00 93.25 466 LEU A C 1
ATOM 3607 O O . LEU A 1 466 ? -4.846 2.867 23.119 1.00 93.25 466 LEU A O 1
ATOM 3611 N N . ILE A 1 467 ? -7.074 2.803 23.380 1.00 94.31 467 ILE A N 1
ATOM 3612 C CA . ILE A 1 467 ? -7.175 4.135 23.987 1.00 94.31 467 ILE A CA 1
ATOM 3613 C C . ILE A 1 467 ? -6.528 4.139 25.373 1.00 94.31 467 ILE A C 1
ATOM 3615 O O . ILE A 1 467 ? -5.828 5.089 25.719 1.00 94.31 467 ILE A O 1
ATOM 3619 N N . THR A 1 468 ? -6.704 3.073 26.158 1.00 94.88 468 THR A N 1
ATOM 3620 C CA . THR A 1 468 ? -6.041 2.951 27.464 1.00 94.88 468 THR A CA 1
ATOM 3621 C C . THR A 1 468 ? -4.520 2.958 27.311 1.00 94.88 468 THR A C 1
ATOM 3623 O O . THR A 1 468 ? -3.837 3.679 28.037 1.00 94.88 468 THR A O 1
ATOM 3626 N N . ASP A 1 469 ? -3.973 2.194 26.363 1.00 93.62 469 ASP A N 1
ATOM 3627 C CA . ASP A 1 469 ? -2.537 2.177 26.072 1.00 93.62 469 ASP A CA 1
ATOM 3628 C C . ASP A 1 469 ? -2.036 3.536 25.550 1.00 93.62 469 ASP A C 1
ATOM 3630 O O . ASP A 1 469 ? -1.019 4.048 26.028 1.00 93.62 469 ASP A O 1
ATOM 3634 N N . LEU A 1 470 ? -2.782 4.171 24.640 1.00 94.94 470 LEU A N 1
ATOM 3635 C CA . LEU A 1 470 ? -2.476 5.513 24.146 1.00 94.94 470 LEU A CA 1
ATOM 3636 C C . LEU A 1 470 ? -2.385 6.521 25.293 1.00 94.94 470 LEU A C 1
ATOM 3638 O O . LEU A 1 470 ? -1.385 7.225 25.398 1.00 94.94 470 LEU A O 1
ATOM 3642 N N . LEU A 1 471 ? -3.385 6.563 26.176 1.00 95.62 471 LEU A N 1
ATOM 3643 C CA . LEU A 1 471 ? -3.430 7.511 27.291 1.00 95.62 471 LEU A CA 1
ATOM 3644 C C . LEU A 1 471 ? -2.367 7.233 28.359 1.00 95.62 471 LEU A C 1
ATOM 3646 O O . LEU A 1 471 ? -1.890 8.171 28.999 1.00 95.62 471 LEU A O 1
ATOM 3650 N N . LYS A 1 472 ? -1.938 5.974 28.519 1.00 91.62 472 LYS A N 1
ATOM 3651 C CA . LYS A 1 472 ? -0.780 5.620 29.355 1.00 91.62 472 LYS A CA 1
ATOM 3652 C C . LYS A 1 472 ? 0.531 6.155 28.771 1.00 91.62 472 LYS A C 1
ATOM 3654 O O . LYS A 1 472 ? 1.361 6.667 29.520 1.00 91.62 472 LYS A O 1
ATOM 3659 N N . ARG A 1 473 ? 0.735 6.036 27.453 1.00 92.06 473 ARG A N 1
ATOM 3660 C CA . ARG A 1 473 ? 1.963 6.487 26.766 1.00 92.06 473 ARG A CA 1
ATOM 3661 C C . ARG A 1 473 ? 2.006 7.999 26.552 1.00 92.06 473 ARG A C 1
ATOM 3663 O O . ARG A 1 473 ? 3.076 8.599 26.619 1.00 92.06 473 ARG A O 1
ATOM 3670 N N . ASN A 1 474 ? 0.855 8.601 26.286 1.00 94.38 474 ASN A N 1
ATOM 3671 C CA . ASN A 1 474 ? 0.684 10.022 26.044 1.00 94.38 474 ASN A CA 1
ATOM 3672 C C . ASN A 1 474 ? -0.633 10.502 26.687 1.00 94.38 474 ASN A C 1
ATOM 3674 O O . ASN A 1 474 ? -1.693 10.356 26.081 1.00 94.38 474 ASN A O 1
ATOM 3678 N N . PRO A 1 475 ? -0.588 11.127 27.880 1.00 92.75 475 PRO A N 1
ATOM 3679 C CA . PRO A 1 475 ? -1.781 11.648 28.56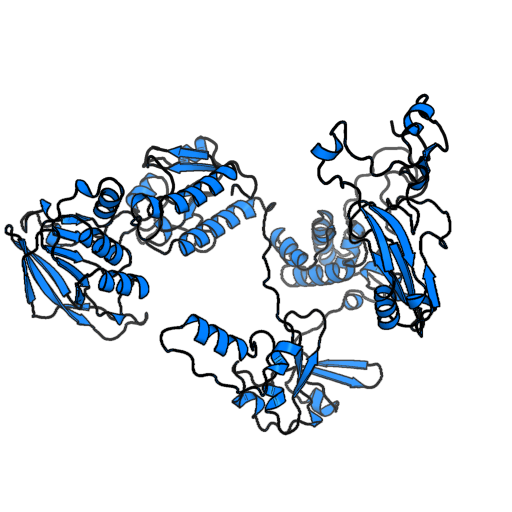0 1.00 92.75 475 PRO A CA 1
ATOM 3680 C C . PRO A 1 475 ? -2.500 12.790 27.818 1.00 92.75 475 PRO A C 1
ATOM 3682 O O . PRO A 1 475 ? -3.592 13.207 28.216 1.00 92.75 475 PRO A O 1
ATOM 3685 N N . ASN A 1 476 ? -1.879 13.348 26.774 1.00 93.88 476 ASN A N 1
ATOM 3686 C CA . ASN A 1 476 ? -2.411 14.446 25.972 1.00 93.88 476 ASN A CA 1
ATOM 3687 C C . ASN A 1 476 ? -2.187 14.172 24.470 1.00 93.88 476 ASN A C 1
ATOM 3689 O O . ASN A 1 476 ? -1.420 14.889 23.823 1.00 93.88 476 ASN A O 1
ATOM 3693 N N . PRO A 1 477 ? -2.797 13.099 23.929 1.00 94.38 477 PRO A N 1
ATOM 3694 C CA . PRO A 1 477 ? -2.585 12.687 22.552 1.00 94.38 477 PRO A CA 1
ATOM 3695 C C . PRO A 1 477 ? -3.195 13.697 21.586 1.00 94.38 477 PRO A C 1
ATOM 3697 O O . PRO A 1 477 ? -4.284 14.228 21.809 1.00 94.38 477 PRO A O 1
ATOM 3700 N N . SER A 1 478 ? -2.485 13.962 20.494 1.00 93.25 478 SER A N 1
ATOM 3701 C CA . SER A 1 478 ? -3.025 14.736 19.386 1.00 93.25 478 SER A CA 1
ATOM 3702 C C . SER A 1 478 ? -4.072 13.922 18.624 1.00 93.25 478 SER A C 1
ATOM 3704 O O . SER A 1 478 ? -4.125 12.693 18.702 1.00 93.25 478 SER A O 1
ATOM 3706 N N . LYS A 1 479 ? -4.878 14.599 17.801 1.00 88.56 479 LYS A N 1
ATOM 3707 C CA . LYS A 1 479 ? -5.809 13.924 16.887 1.00 88.56 479 LYS A CA 1
ATOM 3708 C C . LYS A 1 479 ? -5.094 12.917 15.973 1.00 88.56 479 LYS A C 1
ATOM 3710 O O . LYS A 1 479 ? -5.649 11.859 15.686 1.00 88.56 479 LYS A O 1
ATOM 3715 N N . ALA A 1 480 ? -3.867 13.225 15.544 1.00 88.19 480 ALA A N 1
ATOM 3716 C CA . ALA A 1 480 ? -3.058 12.329 14.723 1.00 88.19 480 ALA A CA 1
ATOM 3717 C C . ALA A 1 480 ? -2.648 11.066 15.496 1.00 88.19 480 ALA A C 1
ATOM 3719 O O . ALA A 1 480 ? -2.769 9.976 14.950 1.00 88.19 480 ALA A O 1
ATOM 3720 N N . ASP A 1 481 ? -2.268 11.198 16.772 1.00 88.50 481 ASP A N 1
ATOM 3721 C CA . ASP A 1 481 ? -1.921 10.052 17.626 1.00 88.50 481 ASP A CA 1
ATOM 3722 C C . ASP A 1 481 ? -3.128 9.129 17.846 1.00 88.50 481 ASP A C 1
ATOM 3724 O O . ASP A 1 481 ? -3.006 7.910 17.767 1.00 88.50 481 ASP A O 1
ATOM 3728 N N . ILE A 1 482 ? -4.312 9.709 18.083 1.00 90.19 482 ILE A N 1
ATOM 3729 C CA . ILE A 1 482 ? -5.559 8.939 18.202 1.00 90.19 482 ILE A CA 1
ATOM 3730 C C . ILE A 1 482 ? -5.834 8.206 16.883 1.00 90.19 482 ILE A C 1
ATOM 3732 O O . ILE A 1 482 ? -6.072 7.005 16.886 1.00 90.19 482 ILE A O 1
ATOM 3736 N N . THR A 1 483 ? -5.736 8.903 15.749 1.00 85.94 483 THR A N 1
ATOM 3737 C CA . THR A 1 483 ? -6.005 8.330 14.418 1.00 85.94 483 THR A CA 1
ATOM 3738 C C . THR A 1 483 ? -5.045 7.192 14.067 1.00 85.94 483 THR A C 1
ATOM 3740 O O . THR A 1 483 ? -5.483 6.165 13.554 1.00 85.94 483 THR A O 1
ATOM 3743 N N . ASP A 1 484 ? -3.754 7.346 14.369 1.00 87.12 484 ASP A N 1
ATOM 3744 C CA . ASP A 1 484 ? -2.737 6.313 14.156 1.00 87.12 484 ASP A CA 1
ATOM 3745 C C . ASP A 1 484 ? -3.070 5.039 14.939 1.00 87.12 484 ASP A C 1
ATOM 3747 O O . ASP A 1 484 ? -3.134 3.951 14.369 1.00 87.12 484 ASP A O 1
ATOM 3751 N N . VAL A 1 485 ? -3.408 5.173 16.223 1.00 86.00 485 VAL A N 1
ATOM 3752 C CA . VAL A 1 485 ? -3.790 4.029 17.057 1.00 86.00 485 VAL A CA 1
ATOM 3753 C C . VAL A 1 485 ? -5.076 3.367 16.544 1.00 86.00 485 VAL A C 1
ATOM 3755 O O . VAL A 1 485 ? -5.140 2.138 16.443 1.00 86.00 485 VAL A O 1
ATOM 3758 N N . MET A 1 486 ? -6.087 4.156 16.171 1.00 82.62 486 MET A N 1
ATOM 3759 C CA . MET A 1 486 ? -7.356 3.641 15.640 1.00 82.62 486 MET A CA 1
ATOM 3760 C C . MET A 1 486 ? -7.213 2.979 14.264 1.00 82.62 486 MET A C 1
ATOM 3762 O O . MET A 1 486 ? -8.031 2.126 13.927 1.00 82.62 486 MET A O 1
ATOM 3766 N N . SER A 1 487 ? -6.159 3.291 13.497 1.00 82.56 487 SER A N 1
ATOM 3767 C CA . SER A 1 487 ? -5.901 2.675 12.183 1.00 82.56 487 SER A CA 1
ATOM 3768 C C . SER A 1 487 ? -5.715 1.154 12.244 1.00 82.56 487 SER A C 1
ATOM 3770 O O . SER A 1 487 ? -5.907 0.463 11.244 1.00 82.56 487 SER A O 1
ATOM 3772 N N . SER A 1 488 ? -5.397 0.622 13.429 1.00 77.44 488 SER A N 1
ATOM 3773 C CA . SER A 1 488 ? -5.314 -0.818 13.685 1.00 77.44 488 SER A CA 1
ATOM 3774 C C . SER A 1 488 ? -6.677 -1.525 13.714 1.00 77.44 488 SER A C 1
ATOM 3776 O O . SER A 1 488 ? -6.728 -2.748 13.594 1.00 77.44 488 SER A O 1
ATOM 3778 N N . ILE A 1 489 ? -7.782 -0.777 13.824 1.00 81.19 489 ILE A N 1
ATOM 3779 C CA . ILE A 1 489 ? -9.147 -1.299 13.756 1.00 81.19 489 ILE A CA 1
ATOM 3780 C C . ILE A 1 489 ? -9.754 -0.945 12.400 1.00 81.19 489 ILE A C 1
ATOM 3782 O O . ILE A 1 489 ? -10.158 0.192 12.151 1.00 81.19 489 ILE A O 1
ATOM 3786 N N . PHE A 1 490 ? -9.883 -1.955 11.541 1.00 79.62 490 PHE A N 1
ATOM 3787 C CA . PHE A 1 490 ? -10.449 -1.820 10.199 1.00 79.62 490 PHE A CA 1
ATOM 3788 C C . PHE A 1 490 ? -11.988 -1.867 10.201 1.00 79.62 490 PHE A C 1
ATOM 3790 O O . PHE A 1 490 ? -12.606 -2.730 9.582 1.00 79.62 490 PHE A O 1
ATOM 3797 N N . LEU A 1 491 ? -12.616 -0.938 10.924 1.00 73.06 491 LEU A N 1
ATOM 3798 C CA . LEU A 1 491 ? -14.069 -0.770 10.985 1.00 73.06 491 LEU A CA 1
ATOM 3799 C C . LEU A 1 491 ? -14.431 0.702 10.857 1.00 73.06 491 LEU A C 1
ATOM 3801 O O . LEU A 1 491 ? -13.713 1.579 11.318 1.00 73.06 491 LEU A O 1
ATOM 3805 N N . ARG A 1 492 ? -15.572 0.992 10.231 1.00 73.88 492 ARG A N 1
ATOM 3806 C CA . ARG A 1 492 ? -15.966 2.373 9.922 1.00 73.88 492 ARG A CA 1
ATOM 3807 C C . ARG A 1 492 ? -16.140 3.241 11.175 1.00 73.88 492 ARG A C 1
ATOM 3809 O O . ARG A 1 492 ? -15.877 4.438 11.117 1.00 73.88 492 ARG A O 1
ATOM 3816 N N . GLU A 1 493 ? -16.582 2.641 12.278 1.00 71.69 493 GLU A N 1
ATOM 3817 C CA . GLU A 1 493 ? -16.879 3.344 13.531 1.00 71.69 493 GLU A CA 1
ATOM 3818 C C . GLU A 1 493 ? -15.625 3.839 14.271 1.00 71.69 493 GLU A C 1
ATOM 3820 O O . GLU A 1 493 ? -15.703 4.832 14.991 1.00 71.69 493 GLU A O 1
ATOM 3825 N N . SER A 1 494 ? -14.448 3.242 14.029 1.00 74.19 494 SER A N 1
ATOM 3826 C CA . SER A 1 494 ? -13.185 3.671 14.656 1.00 74.19 494 SER A CA 1
ATOM 3827 C C . SER A 1 494 ? -12.699 5.047 14.174 1.00 74.19 494 SER A C 1
ATOM 3829 O O . SER A 1 494 ? -11.843 5.655 14.814 1.00 74.19 494 SER A O 1
ATOM 3831 N N . ALA A 1 495 ? -13.264 5.564 13.077 1.00 76.94 495 ALA A N 1
ATOM 3832 C CA . ALA A 1 495 ? -12.936 6.869 12.499 1.00 76.94 495 ALA A CA 1
ATOM 3833 C C . ALA A 1 495 ? -13.961 7.974 12.833 1.00 76.94 495 ALA A C 1
ATOM 3835 O O . ALA A 1 495 ? -13.876 9.083 12.300 1.00 76.94 495 ALA A O 1
ATOM 3836 N N . TYR A 1 496 ? -14.964 7.686 13.665 1.00 83.69 496 TYR A N 1
ATOM 3837 C CA . TYR A 1 496 ? -16.017 8.643 14.003 1.00 83.69 496 TYR A CA 1
ATOM 3838 C C . TYR A 1 496 ? -15.546 9.715 14.991 1.00 83.69 496 TYR A C 1
ATOM 3840 O O . TYR A 1 496 ? -14.680 9.476 15.830 1.00 83.69 496 TYR A O 1
ATOM 3848 N N . GLN A 1 497 ? -16.149 10.910 14.914 1.00 88.31 497 GLN A N 1
ATOM 3849 C CA . GLN A 1 497 ? -15.824 12.033 15.804 1.00 88.31 497 GLN A CA 1
ATOM 3850 C C . GLN A 1 497 ? -15.988 11.645 17.284 1.00 88.31 497 GLN A C 1
ATOM 3852 O O . GLN A 1 497 ? -15.156 11.991 18.117 1.00 88.31 497 GLN A O 1
ATOM 3857 N N . GLN A 1 498 ? -16.992 10.817 17.562 1.00 88.56 498 GLN A N 1
ATOM 3858 C CA . GLN A 1 498 ? -17.311 10.253 18.866 1.00 88.56 498 GLN A CA 1
ATOM 3859 C C . GLN A 1 498 ? -16.121 9.531 19.519 1.00 88.56 498 GLN A C 1
ATOM 3861 O O . GLN A 1 498 ? -16.003 9.539 20.739 1.00 88.56 498 GLN A O 1
ATOM 3866 N N . VAL A 1 499 ? -15.208 8.934 18.744 1.00 89.69 499 VAL A N 1
ATOM 3867 C CA . VAL A 1 499 ? -14.012 8.274 19.295 1.00 89.69 499 VAL A CA 1
ATOM 3868 C C . VAL A 1 499 ? -13.042 9.302 19.877 1.00 89.69 499 VAL A C 1
ATOM 3870 O O . VAL A 1 499 ? -12.495 9.093 20.957 1.00 89.69 499 VAL A O 1
ATOM 3873 N N . TYR A 1 500 ? -12.858 10.440 19.209 1.00 92.31 500 TYR A N 1
ATOM 3874 C CA . TYR A 1 500 ? -12.030 11.533 19.724 1.00 92.31 500 TYR A CA 1
ATOM 3875 C C . TYR A 1 500 ? -12.675 12.170 20.958 1.00 92.31 500 TYR A C 1
ATOM 3877 O O . TYR A 1 500 ? -11.991 12.400 21.955 1.00 92.31 500 TYR A O 1
ATOM 3885 N N . ASP A 1 501 ? -13.996 12.361 20.924 1.00 91.31 501 ASP A N 1
ATOM 3886 C CA . ASP A 1 501 ? -14.759 12.872 22.062 1.00 91.31 501 ASP A CA 1
ATOM 3887 C C . ASP A 1 501 ? -14.637 11.918 23.266 1.00 91.31 501 ASP A C 1
ATOM 3889 O O . ASP A 1 501 ? -14.429 12.360 24.396 1.00 91.31 501 ASP A O 1
ATOM 3893 N N . ALA A 1 502 ? -14.668 10.600 23.031 1.00 92.88 502 ALA A N 1
ATOM 3894 C CA . ALA A 1 502 ? -14.439 9.591 24.061 1.00 92.88 502 ALA A CA 1
ATOM 3895 C C . ALA A 1 502 ? -13.029 9.680 24.660 1.00 92.88 502 ALA A C 1
ATOM 3897 O O . ALA A 1 502 ? -12.877 9.567 25.875 1.00 92.88 502 ALA A O 1
ATOM 3898 N N . VAL A 1 503 ? -11.991 9.919 23.850 1.00 95.00 503 VAL A N 1
ATOM 3899 C CA . VAL A 1 503 ? -10.628 10.129 24.365 1.00 95.00 503 VAL A CA 1
ATOM 3900 C C . VAL A 1 503 ? -10.580 11.371 25.259 1.00 95.00 503 VAL A C 1
ATOM 3902 O O . VAL A 1 503 ? -10.018 11.309 26.352 1.00 95.00 503 VAL A O 1
ATOM 3905 N N . ASP A 1 504 ? -11.210 12.476 24.862 1.00 93.12 504 ASP A N 1
ATOM 3906 C CA . ASP A 1 504 ? -11.232 13.706 25.661 1.00 93.12 504 ASP A CA 1
ATOM 3907 C C . ASP A 1 504 ? -12.041 13.569 26.959 1.00 93.12 504 ASP A C 1
ATOM 3909 O O . ASP A 1 504 ? -11.624 14.082 28.006 1.00 93.12 504 ASP A O 1
ATOM 3913 N N . ILE A 1 505 ? -13.161 12.843 26.932 1.00 93.56 505 ILE A N 1
ATOM 3914 C CA . ILE A 1 505 ? -13.931 12.500 28.136 1.00 93.56 505 ILE A CA 1
ATOM 3915 C C . ILE A 1 505 ? -13.098 11.590 29.046 1.00 93.56 505 ILE A C 1
ATOM 3917 O O . ILE A 1 505 ? -13.002 11.846 30.247 1.00 93.56 505 ILE A O 1
ATOM 3921 N N . ALA A 1 506 ? -12.446 10.562 28.493 1.00 95.06 506 ALA A N 1
ATOM 3922 C CA . ALA A 1 506 ? -11.611 9.636 29.254 1.00 95.06 506 ALA A CA 1
ATOM 3923 C C . ALA A 1 506 ? -10.450 10.361 29.945 1.00 95.06 506 ALA A C 1
ATOM 3925 O O . ALA A 1 506 ? -10.185 10.123 31.121 1.00 95.06 506 ALA A O 1
ATOM 3926 N N . ARG A 1 507 ? -9.793 11.296 29.250 1.00 94.88 507 ARG A N 1
ATOM 3927 C CA . ARG A 1 507 ? -8.721 12.131 29.812 1.00 94.88 507 ARG A CA 1
ATOM 3928 C C . ARG A 1 507 ? -9.185 12.950 31.004 1.00 94.88 507 ARG A C 1
ATOM 3930 O O . ARG A 1 507 ? -8.483 13.006 32.010 1.00 94.88 507 ARG A O 1
ATOM 3937 N N . GLN A 1 508 ? -10.360 13.564 30.898 1.00 93.81 508 GLN A N 1
ATOM 3938 C CA . GLN A 1 508 ? -10.945 14.329 31.995 1.00 93.81 508 GLN A CA 1
ATOM 3939 C C . GLN A 1 508 ? -11.295 13.415 33.168 1.00 93.81 508 GLN A C 1
ATOM 3941 O O . GLN A 1 508 ? -10.936 13.737 34.293 1.00 93.81 508 GLN A O 1
ATOM 3946 N N . ARG A 1 509 ? -11.858 12.229 32.910 1.00 93.31 509 ARG A N 1
ATOM 3947 C CA . ARG A 1 509 ? -12.203 11.242 33.949 1.00 93.31 509 ARG A CA 1
ATOM 3948 C C . ARG A 1 509 ? -11.017 10.605 34.656 1.00 93.31 509 ARG A C 1
ATOM 3950 O O . ARG A 1 509 ? -11.122 10.238 35.820 1.00 93.31 509 ARG A O 1
ATOM 3957 N N . ILE A 1 510 ? -9.885 10.467 33.970 1.00 92.12 510 ILE A N 1
ATOM 3958 C CA . ILE A 1 510 ? -8.639 10.000 34.589 1.00 92.12 510 ILE A CA 1
ATOM 3959 C C . ILE A 1 510 ? -8.142 11.012 35.637 1.00 92.12 510 ILE A C 1
ATOM 3961 O O . ILE A 1 510 ? -7.535 10.608 36.627 1.00 92.12 510 ILE A O 1
ATOM 3965 N N . VAL A 1 511 ? -8.401 12.310 35.439 1.00 91.31 511 VAL A N 1
ATOM 3966 C CA . VAL A 1 511 ? -8.012 13.385 36.371 1.00 91.31 511 VAL A CA 1
ATOM 3967 C C . VAL A 1 511 ? -9.091 13.645 37.427 1.00 91.31 511 VAL A C 1
ATOM 3969 O O . VAL A 1 511 ? -8.771 13.807 38.603 1.00 91.31 511 VAL A O 1
ATOM 3972 N N . ASP A 1 512 ? -10.354 13.675 37.010 1.00 91.75 512 ASP A N 1
ATOM 3973 C CA . ASP A 1 512 ? -11.541 13.896 37.832 1.00 91.75 512 ASP A CA 1
ATOM 3974 C C . ASP A 1 512 ? -12.568 12.779 37.575 1.00 91.75 512 ASP A C 1
ATOM 3976 O O . ASP A 1 512 ? -13.357 12.869 36.631 1.00 91.75 512 ASP A O 1
ATOM 3980 N N . PRO A 1 513 ? -12.579 11.714 38.397 1.00 85.38 513 PRO A N 1
ATOM 3981 C CA . PRO A 1 513 ? -13.492 10.583 38.225 1.00 85.38 513 PRO A CA 1
ATOM 3982 C C . PRO A 1 513 ? -14.984 10.946 38.243 1.00 85.38 513 PRO A C 1
ATOM 3984 O O . PRO A 1 513 ? -15.791 10.177 37.725 1.00 85.38 513 PRO A O 1
ATOM 3987 N N . GLU A 1 514 ? -15.356 12.103 38.802 1.00 85.69 514 GLU A N 1
ATOM 3988 C CA . GLU A 1 514 ? -16.740 12.591 38.860 1.00 85.69 514 GLU A CA 1
ATOM 3989 C C . GLU A 1 514 ? -17.114 13.456 37.639 1.00 85.69 514 GLU A C 1
ATOM 3991 O O . GLU A 1 514 ? -18.213 14.010 37.574 1.00 85.69 514 GLU A O 1
ATOM 3996 N N . PHE A 1 515 ? -16.224 13.576 36.646 1.00 88.06 515 PHE A N 1
ATOM 3997 C CA . PHE A 1 515 ? -16.476 14.360 35.442 1.00 88.06 515 PHE A CA 1
ATOM 3998 C C . PHE A 1 515 ? -17.654 13.806 34.618 1.00 88.06 515 PHE A C 1
ATOM 4000 O O . PHE A 1 515 ? -17.628 12.686 34.082 1.00 88.06 515 PHE A O 1
ATOM 4007 N N . ILE A 1 516 ? -18.669 14.655 34.448 1.00 79.56 516 ILE A N 1
ATOM 4008 C CA . ILE A 1 516 ? -19.843 14.411 33.607 1.00 79.56 516 ILE A CA 1
ATOM 4009 C C . ILE A 1 516 ? -19.660 15.162 32.286 1.00 79.56 516 ILE A C 1
ATOM 4011 O O . ILE A 1 516 ? -19.575 16.390 32.264 1.00 79.56 516 ILE A O 1
ATOM 4015 N N . ALA A 1 517 ? -19.635 14.424 31.176 1.00 78.06 517 ALA A N 1
ATOM 4016 C CA . ALA A 1 517 ? -19.565 15.012 29.845 1.00 78.06 517 ALA A CA 1
ATOM 4017 C C . ALA A 1 517 ? -20.826 15.844 29.538 1.00 78.06 517 ALA A C 1
ATOM 4019 O O . ALA A 1 517 ? -21.941 15.476 29.911 1.00 78.06 517 ALA A O 1
ATOM 4020 N N . SER A 1 518 ? -20.652 16.970 28.838 1.00 63.28 518 SER A N 1
ATOM 4021 C CA . SER A 1 518 ? -21.764 17.797 28.354 1.00 63.28 518 SER A CA 1
ATOM 4022 C C . SER A 1 518 ? -22.677 16.962 27.452 1.00 63.28 518 SER A C 1
ATOM 4024 O O . SER A 1 518 ? -22.235 16.472 26.417 1.00 63.28 518 SER A O 1
ATOM 4026 N N . SER A 1 519 ? -23.948 16.818 27.832 1.00 57.88 519 SER A N 1
ATOM 4027 C CA . SER A 1 519 ? -24.946 16.018 27.115 1.00 57.88 519 SER A CA 1
ATOM 4028 C C . SER A 1 519 ? -25.037 16.372 25.626 1.00 57.88 519 SER A C 1
ATOM 4030 O O . SER A 1 519 ? -25.027 17.555 25.277 1.00 57.88 519 SER A O 1
ATOM 4032 N N . VAL A 1 520 ? -25.233 15.360 24.772 1.00 62.09 520 VAL A N 1
ATOM 4033 C CA . VAL A 1 520 ? -25.648 15.526 23.368 1.00 62.09 520 VAL A CA 1
ATOM 4034 C C . VAL A 1 520 ? -26.845 16.491 23.316 1.00 62.09 520 VAL A C 1
ATOM 4036 O O . VAL A 1 520 ? -27.781 16.323 24.107 1.00 62.09 520 VAL A O 1
ATOM 4039 N N . PRO A 1 521 ? -26.842 17.519 22.446 1.00 59.22 521 PRO A N 1
ATOM 4040 C CA . PRO A 1 521 ? -27.923 18.498 22.404 1.00 59.22 521 PRO A CA 1
ATOM 4041 C C . PRO A 1 521 ? -29.275 17.809 22.164 1.00 59.22 521 PRO A C 1
ATOM 4043 O O . PRO A 1 521 ? -29.442 17.059 21.204 1.00 59.22 521 PRO A O 1
ATOM 4046 N N . SER A 1 522 ? -30.255 18.063 23.040 1.00 61.78 522 SER A N 1
ATOM 4047 C CA . SER A 1 522 ? -31.634 17.615 22.822 1.00 61.78 522 SER A CA 1
ATOM 4048 C C . SER A 1 522 ? -32.228 18.418 21.669 1.00 61.78 522 SER A C 1
ATOM 4050 O O . SER A 1 522 ? -32.309 19.647 21.732 1.00 61.78 522 SER A O 1
ATOM 4052 N N . PHE A 1 523 ? -32.645 17.731 20.609 1.00 61.59 523 PHE A N 1
ATOM 4053 C CA . PHE A 1 523 ? -33.371 18.362 19.513 1.00 61.59 523 PHE A CA 1
ATOM 4054 C C . PHE A 1 523 ? -34.824 18.608 19.954 1.00 61.59 523 PHE A C 1
ATOM 4056 O O . PHE A 1 523 ? -35.458 17.766 20.588 1.00 61.59 523 PHE A O 1
ATOM 4063 N N . VAL A 1 524 ? -35.302 19.826 19.696 1.00 52.19 524 VAL A N 1
ATOM 4064 C CA . VAL A 1 524 ? -36.420 20.489 20.386 1.00 52.19 524 VAL A CA 1
ATOM 4065 C C . VAL A 1 524 ? -37.782 19.815 20.148 1.00 52.19 524 VAL A C 1
ATOM 4067 O O . VAL A 1 524 ? -38.190 19.610 19.009 1.00 52.19 524 VAL A O 1
ATOM 4070 N N . GLY A 1 525 ? -38.508 19.562 21.245 1.00 64.75 525 GLY A N 1
ATOM 4071 C CA . GLY A 1 525 ? -39.930 19.197 21.317 1.00 64.75 525 GLY A CA 1
ATOM 4072 C C . GLY A 1 525 ? -40.346 18.792 22.746 1.00 64.75 525 GLY A C 1
ATOM 4073 O O . GLY A 1 525 ? -39.499 18.353 23.528 1.00 64.75 525 GLY A O 1
ATOM 4074 N N . ASP A 1 526 ? -41.641 18.888 23.080 1.00 73.38 526 ASP A N 1
ATOM 4075 C CA . ASP A 1 526 ? -42.240 18.418 24.357 1.00 73.38 526 ASP A CA 1
ATOM 4076 C C . ASP A 1 526 ? -42.400 16.881 24.418 1.00 73.38 526 ASP A C 1
ATOM 4078 O O . ASP A 1 526 ? -43.135 16.325 25.238 1.00 73.38 526 ASP A O 1
ATOM 4082 N N . ASN A 1 527 ? -41.709 16.161 23.534 1.00 73.38 527 ASN A N 1
ATOM 4083 C CA . ASN A 1 527 ? -41.750 14.709 23.490 1.00 73.38 527 ASN A CA 1
ATOM 4084 C C . ASN A 1 527 ? -41.012 14.120 24.698 1.00 73.38 527 ASN A C 1
ATOM 4086 O O . ASN A 1 527 ? -39.914 14.554 25.053 1.00 73.38 527 ASN A O 1
ATOM 4090 N N . ARG A 1 528 ? -41.612 13.089 25.303 1.00 75.75 528 ARG A N 1
ATOM 4091 C CA . ARG A 1 528 ? -41.054 12.384 26.465 1.00 75.75 528 ARG A CA 1
ATOM 4092 C C . ARG A 1 528 ? -39.742 11.656 26.142 1.00 75.75 528 ARG A C 1
ATOM 4094 O O . ARG A 1 528 ? -38.817 11.733 26.935 1.00 75.75 528 ARG A O 1
ATOM 4101 N N . GLU A 1 529 ? -39.679 10.980 24.993 1.00 75.00 529 GLU A N 1
ATOM 4102 C CA . GLU A 1 529 ? -38.563 10.086 24.621 1.00 75.00 529 GLU A CA 1
ATOM 4103 C C . GLU A 1 529 ? -37.846 10.534 23.327 1.00 75.00 529 GLU A C 1
ATOM 4105 O O . GLU A 1 529 ? -36.630 10.427 23.201 1.00 75.00 529 GLU A O 1
ATOM 4110 N N . VAL A 1 530 ? -38.580 11.080 22.349 1.00 72.12 530 VAL A N 1
ATOM 4111 C CA . VAL A 1 530 ? -38.019 11.467 21.040 1.00 72.12 530 VAL A CA 1
ATOM 4112 C C . VAL A 1 530 ? -37.176 12.738 21.164 1.00 72.12 530 VAL A C 1
ATOM 4114 O O . VAL A 1 530 ? -37.658 13.757 21.657 1.00 72.12 530 VAL A O 1
ATOM 4117 N N . GLY A 1 531 ? -35.930 12.689 20.678 1.00 69.88 531 GLY A N 1
ATOM 4118 C CA . GLY A 1 531 ? -34.984 13.810 20.751 1.00 69.88 531 GLY A CA 1
ATOM 4119 C C . GLY A 1 531 ? -34.320 13.979 22.124 1.00 69.88 531 GLY A C 1
ATOM 4120 O O . GLY A 1 531 ? -33.712 15.024 22.381 1.00 69.88 531 GLY A O 1
ATOM 4121 N N . LYS A 1 532 ? -34.440 12.980 23.014 1.00 72.50 532 LYS A N 1
ATOM 4122 C CA . LYS A 1 532 ? -33.755 12.922 24.314 1.00 72.50 532 LYS A CA 1
ATOM 4123 C C . LYS A 1 532 ? -32.554 11.963 24.248 1.00 72.50 532 LYS A C 1
ATOM 4125 O O . LYS A 1 532 ? -32.671 10.919 23.609 1.00 72.50 532 LYS A O 1
ATOM 4130 N N . PRO A 1 533 ? -31.412 12.284 24.887 1.00 70.88 533 PRO A N 1
ATOM 4131 C CA . PRO A 1 533 ? -30.301 11.343 25.015 1.00 70.88 533 PRO A CA 1
ATOM 4132 C C . PRO A 1 533 ? -30.740 10.103 25.805 1.00 70.88 533 PRO A C 1
ATOM 4134 O O . PRO A 1 533 ? -31.313 10.234 26.886 1.00 70.88 533 PRO A O 1
ATOM 4137 N N . GLY A 1 534 ? -30.459 8.914 25.278 1.00 73.06 534 GLY A N 1
ATOM 4138 C CA . GLY A 1 534 ? -30.716 7.637 25.939 1.00 73.06 534 GLY A CA 1
ATOM 4139 C C . GLY A 1 534 ? -29.492 6.734 25.838 1.00 73.06 534 GLY A C 1
ATOM 4140 O O . GLY A 1 534 ? -28.807 6.733 24.817 1.00 73.06 534 GLY A O 1
ATOM 4141 N N . GLY A 1 535 ? -29.205 5.984 26.902 1.00 74.31 535 GLY A N 1
ATOM 4142 C CA . GLY A 1 535 ? -28.138 4.986 26.894 1.00 74.31 535 GLY A CA 1
ATOM 4143 C C . GLY A 1 535 ? -28.552 3.749 26.099 1.00 74.31 535 GLY A C 1
ATOM 4144 O O . GLY A 1 535 ? -29.682 3.272 26.225 1.00 74.31 535 GLY A O 1
ATOM 4145 N N . LYS A 1 536 ? -27.634 3.210 25.298 1.00 80.25 536 LYS A N 1
ATOM 4146 C CA . LYS A 1 536 ? -27.823 1.925 24.621 1.00 80.25 536 LYS A CA 1
ATOM 4147 C C . LYS A 1 536 ? -27.814 0.791 25.664 1.00 80.25 536 LYS A C 1
ATOM 4149 O O . LYS A 1 536 ? -26.920 0.732 26.506 1.00 80.25 536 LYS A O 1
ATOM 4154 N N . VAL A 1 537 ? -28.827 -0.079 25.624 1.00 82.25 537 VAL A N 1
ATOM 4155 C CA . VAL A 1 537 ? -29.138 -1.061 26.688 1.00 82.25 537 VAL A CA 1
ATOM 4156 C C . VAL A 1 537 ? -28.000 -2.062 26.923 1.00 82.25 537 VAL A C 1
ATOM 4158 O O . VAL A 1 537 ? -27.688 -2.391 28.062 1.00 82.25 537 VAL A O 1
ATOM 4161 N N . ASP A 1 538 ? -27.364 -2.512 25.850 1.00 83.25 538 ASP A N 1
ATOM 4162 C CA . ASP A 1 538 ? -26.305 -3.525 25.799 1.00 83.25 538 ASP A CA 1
ATOM 4163 C C . ASP A 1 538 ? -24.885 -2.931 25.845 1.00 83.25 538 ASP A C 1
ATOM 4165 O O . ASP A 1 538 ? -23.900 -3.669 25.852 1.00 83.25 538 ASP A O 1
ATOM 4169 N N . ALA A 1 539 ? -24.746 -1.602 25.930 1.00 87.56 539 ALA A N 1
ATOM 4170 C CA . ALA A 1 539 ? -23.448 -0.941 25.795 1.00 87.56 539 ALA A CA 1
ATOM 4171 C C . ALA A 1 539 ? -22.425 -1.355 26.856 1.00 87.56 539 ALA A C 1
ATOM 4173 O O . ALA A 1 539 ? -21.263 -1.594 26.537 1.00 87.56 539 ALA A O 1
ATOM 4174 N N . ALA A 1 540 ? -22.859 -1.476 28.113 1.00 88.56 540 ALA A N 1
ATOM 4175 C CA . ALA A 1 540 ? -21.980 -1.875 29.207 1.00 88.56 540 ALA A CA 1
ATOM 4176 C C . ALA A 1 540 ? -21.502 -3.327 29.070 1.00 88.56 540 ALA A C 1
ATOM 4178 O O . ALA A 1 540 ? -20.351 -3.614 29.383 1.00 88.56 540 ALA A O 1
ATOM 4179 N N . GLN A 1 541 ? -22.368 -4.232 28.615 1.00 87.81 541 GLN A N 1
ATOM 4180 C CA . GLN A 1 541 ? -22.030 -5.642 28.411 1.00 87.81 541 GLN A CA 1
ATOM 4181 C C . GLN A 1 541 ? -21.014 -5.779 27.271 1.00 87.81 541 GLN A C 1
ATOM 4183 O O . GLN A 1 541 ? -19.937 -6.343 27.461 1.00 87.81 541 GLN A O 1
ATOM 4188 N N . SER A 1 542 ? -21.298 -5.133 26.137 1.00 87.12 542 SER A N 1
ATOM 4189 C CA . SER A 1 542 ? -20.440 -5.162 24.952 1.00 87.12 542 SER A CA 1
ATOM 4190 C C . SER A 1 542 ? -19.036 -4.610 25.216 1.00 87.12 542 SER A C 1
ATOM 4192 O O . SER A 1 542 ? -18.047 -5.258 24.889 1.00 87.12 542 SER A O 1
ATOM 4194 N N . ILE A 1 543 ? -18.911 -3.441 25.860 1.00 90.31 543 ILE A N 1
ATOM 4195 C CA . ILE A 1 543 ? -17.599 -2.800 26.087 1.00 90.31 543 ILE A CA 1
ATOM 4196 C C . ILE A 1 543 ? -16.714 -3.563 27.089 1.00 90.31 543 ILE A C 1
ATOM 4198 O O . ILE A 1 543 ? -15.494 -3.373 27.129 1.00 90.31 543 ILE A O 1
ATOM 4202 N N . LYS A 1 544 ? -17.318 -4.411 27.930 1.00 88.31 544 LYS A N 1
ATOM 4203 C CA . LYS A 1 544 ? -16.609 -5.275 28.884 1.00 88.31 544 LYS A CA 1
ATOM 4204 C C . LYS A 1 544 ? -16.124 -6.585 28.261 1.00 88.31 544 LYS A C 1
ATOM 4206 O O . LYS A 1 544 ? -15.467 -7.337 28.971 1.00 88.31 544 LYS A O 1
ATOM 4211 N N . ALA A 1 545 ? -16.422 -6.831 26.981 1.00 86.44 545 ALA A N 1
ATOM 4212 C CA . ALA A 1 545 ? -16.247 -8.129 26.328 1.00 86.44 545 ALA A CA 1
ATOM 4213 C C . ALA A 1 545 ? -17.029 -9.261 27.024 1.00 86.44 545 ALA A C 1
ATOM 4215 O O . ALA A 1 545 ? -16.604 -10.412 27.039 1.00 86.44 545 ALA A O 1
ATOM 4216 N N . GLU A 1 546 ? -18.179 -8.941 27.625 1.00 85.88 546 GLU A N 1
ATOM 4217 C CA . GLU A 1 546 ? -19.088 -9.974 28.122 1.00 85.88 546 GLU A CA 1
ATOM 4218 C C . GLU A 1 546 ? -19.876 -10.578 26.949 1.00 85.88 546 GLU A C 1
ATOM 4220 O O . GLU A 1 546 ? -20.229 -9.830 26.036 1.00 85.88 546 GLU A O 1
ATOM 4225 N N . PRO A 1 547 ? -20.214 -11.883 26.988 1.00 82.75 547 PRO A N 1
ATOM 4226 C CA . PRO A 1 547 ? -20.996 -12.550 25.946 1.00 82.75 547 PRO A CA 1
ATOM 4227 C C . PRO A 1 547 ? -22.243 -11.756 25.547 1.00 82.75 547 PRO A C 1
ATOM 4229 O O . PRO A 1 547 ? -23.139 -11.585 26.376 1.00 82.75 547 PRO A O 1
ATOM 4232 N N . CYS A 1 548 ? -22.316 -11.259 24.314 1.00 81.50 548 CYS A N 1
ATOM 4233 C CA . CYS A 1 548 ? -23.441 -10.454 23.819 1.00 81.50 548 CYS A CA 1
ATOM 4234 C C . CYS A 1 548 ? -23.749 -10.652 22.328 1.00 81.50 548 CYS A C 1
ATOM 4236 O O . CYS A 1 548 ? -24.766 -10.140 21.854 1.00 81.50 548 CYS A O 1
ATOM 4238 N N . PHE A 1 549 ? -22.930 -11.418 21.606 1.00 82.31 549 PHE A N 1
ATOM 4239 C CA . PHE A 1 549 ? -23.141 -11.750 20.202 1.00 82.31 549 PHE A CA 1
ATOM 4240 C C . PHE A 1 549 ? -23.795 -13.117 20.055 1.00 82.31 549 PHE A C 1
ATOM 4242 O O . PHE A 1 549 ? -23.717 -13.961 20.944 1.00 82.31 549 PHE A O 1
ATOM 4249 N N . VAL A 1 550 ? -24.450 -13.351 18.917 1.00 81.31 550 VAL A N 1
ATOM 4250 C CA . VAL A 1 550 ? -25.132 -14.626 18.646 1.00 81.31 550 VAL A CA 1
ATOM 4251 C C . VAL A 1 550 ? -24.147 -15.789 18.743 1.00 81.31 550 VAL A C 1
ATOM 4253 O O . VAL A 1 550 ? -24.488 -16.828 19.301 1.00 81.31 550 VAL A O 1
ATOM 4256 N N . GLU A 1 551 ? -22.927 -15.580 18.252 1.00 79.69 551 GLU A N 1
ATOM 4257 C CA . GLU A 1 551 ? -21.823 -16.535 18.266 1.00 79.69 551 GLU A CA 1
ATOM 4258 C C . GLU A 1 551 ? -21.449 -16.989 19.683 1.00 79.69 551 GLU A C 1
ATOM 4260 O O . GLU A 1 551 ? -21.122 -18.159 19.871 1.00 79.69 551 GLU A O 1
ATOM 4265 N N . ASP A 1 552 ? -21.585 -16.117 20.687 1.00 81.75 552 ASP A N 1
ATOM 4266 C CA . ASP A 1 552 ? -21.291 -16.449 22.086 1.00 81.75 552 ASP A CA 1
ATOM 4267 C C . ASP A 1 552 ? -22.302 -17.444 22.685 1.00 81.75 552 ASP A C 1
ATOM 4269 O O . ASP A 1 552 ? -22.049 -18.057 23.724 1.00 81.75 552 ASP A O 1
ATOM 4273 N N . PHE A 1 553 ? -23.462 -17.607 22.039 1.00 84.00 553 PHE A N 1
ATOM 4274 C CA . PHE A 1 553 ? -24.550 -18.484 22.476 1.00 84.00 553 PHE A CA 1
ATOM 4275 C C . PHE A 1 553 ? -24.754 -19.694 21.553 1.00 84.00 553 PHE A C 1
ATOM 4277 O O . PHE A 1 553 ? -25.729 -20.434 21.718 1.00 84.00 553 PHE A O 1
ATOM 4284 N N . VAL A 1 554 ? -23.857 -19.918 20.586 1.00 85.56 554 VAL A N 1
ATOM 4285 C CA . VAL A 1 554 ? -23.910 -21.097 19.714 1.00 85.56 554 VAL A CA 1
ATOM 4286 C C . VAL A 1 554 ? -23.448 -22.323 20.499 1.00 85.56 554 VAL A C 1
ATOM 4288 O O . VAL A 1 554 ? -22.330 -22.379 21.007 1.00 85.56 554 VAL A O 1
ATOM 4291 N N . ALA A 1 555 ? -24.321 -23.325 20.603 1.00 87.25 555 ALA A N 1
ATOM 4292 C CA . ALA A 1 555 ? -23.980 -24.582 21.255 1.00 87.25 555 ALA A CA 1
ATOM 4293 C C . ALA A 1 555 ? -22.918 -25.353 20.439 1.00 87.25 555 ALA A C 1
ATOM 4295 O O . ALA A 1 555 ? -22.965 -25.317 19.207 1.00 87.25 555 ALA A O 1
ATOM 4296 N N . PRO A 1 556 ? -21.994 -26.093 21.084 1.00 81.81 556 PRO A N 1
ATOM 4297 C CA . PRO A 1 556 ? -20.958 -26.856 20.380 1.00 81.81 556 PRO A CA 1
ATOM 4298 C C . PRO A 1 556 ? -21.481 -27.904 19.384 1.00 81.81 556 PRO A C 1
ATOM 4300 O O . PRO A 1 556 ? -20.734 -28.344 18.518 1.00 81.81 556 PRO A O 1
ATOM 4303 N N . ASP A 1 557 ? -22.738 -28.327 19.522 1.00 87.56 557 ASP A N 1
ATOM 4304 C CA . ASP A 1 557 ? -23.423 -29.307 18.674 1.00 87.56 557 ASP A CA 1
ATOM 4305 C C . ASP A 1 557 ? -24.360 -28.670 17.628 1.00 87.56 557 ASP A C 1
ATOM 4307 O O . ASP A 1 557 ? -25.146 -29.369 16.985 1.00 87.56 557 ASP A O 1
ATOM 4311 N N . ALA A 1 558 ? -24.296 -27.349 17.436 1.00 93.00 558 ALA A N 1
ATOM 4312 C CA . ALA A 1 558 ? -25.081 -26.663 16.417 1.00 93.00 558 ALA A CA 1
ATOM 4313 C C . ALA A 1 558 ? -24.673 -27.095 14.995 1.00 93.00 558 ALA A C 1
ATOM 4315 O O . ALA A 1 558 ? -23.493 -27.164 14.658 1.00 93.00 558 ALA A O 1
ATOM 4316 N N . CYS A 1 559 ? -25.664 -27.334 14.130 1.00 95.31 559 CYS A N 1
ATOM 4317 C CA . CYS A 1 559 ? -25.422 -27.589 12.708 1.00 95.31 559 CYS A CA 1
ATOM 4318 C C . CYS A 1 559 ? -24.903 -26.332 11.990 1.00 95.31 559 CYS A C 1
ATOM 4320 O O . CYS A 1 559 ? -25.282 -25.205 12.316 1.00 95.31 559 CYS A O 1
ATOM 4322 N N . VAL A 1 560 ? -24.110 -26.533 10.940 1.00 95.19 560 VAL A N 1
ATOM 4323 C CA . VAL A 1 560 ? -23.541 -25.467 10.111 1.00 95.19 560 VAL A CA 1
ATOM 4324 C C . VAL A 1 560 ? -24.420 -25.215 8.891 1.00 95.19 560 VAL A C 1
ATOM 4326 O O . VAL A 1 560 ? -24.743 -26.142 8.152 1.00 95.19 560 VAL A O 1
ATOM 4329 N N . LEU A 1 561 ? -24.766 -23.949 8.640 1.00 95.81 561 LEU A N 1
ATOM 4330 C CA . LEU A 1 561 ? -25.449 -23.508 7.421 1.00 95.81 561 LEU A CA 1
ATOM 4331 C C . LEU A 1 561 ? -24.465 -22.777 6.500 1.00 95.81 561 LEU A C 1
ATOM 4333 O O . LEU A 1 561 ? -23.871 -21.771 6.886 1.00 95.81 561 LEU A O 1
ATOM 4337 N N . LYS A 1 562 ? -24.337 -23.233 5.250 1.00 97.44 562 LYS A N 1
ATOM 4338 C CA . LYS A 1 562 ? -23.569 -22.551 4.195 1.00 97.44 562 LYS A CA 1
ATOM 4339 C C . LYS A 1 562 ? -24.449 -22.238 2.993 1.00 97.44 562 LYS A C 1
ATOM 4341 O O . LYS A 1 562 ? -25.367 -22.984 2.675 1.00 97.44 562 LYS A O 1
ATOM 4346 N N . MET A 1 563 ? -24.168 -21.127 2.313 1.00 96.81 563 MET A N 1
ATOM 4347 C CA . MET A 1 563 ? -24.965 -20.650 1.176 1.00 96.81 563 MET A CA 1
ATOM 4348 C C . MET A 1 563 ? -24.231 -20.842 -0.152 1.00 96.81 563 MET A C 1
ATOM 4350 O O . MET A 1 563 ? -23.074 -20.442 -0.284 1.00 96.81 563 MET A O 1
ATOM 4354 N N . LEU A 1 564 ? -24.940 -21.364 -1.155 1.00 97.75 564 LEU A N 1
ATOM 4355 C CA . LEU A 1 564 ? -24.545 -21.280 -2.556 1.00 97.75 564 LEU A CA 1
ATOM 4356 C C . LEU A 1 564 ? -24.873 -19.878 -3.066 1.00 97.75 564 LEU A C 1
ATOM 4358 O O . LEU A 1 564 ? -26.000 -19.394 -2.910 1.00 97.75 564 LEU A O 1
ATOM 4362 N N . ARG A 1 565 ? -23.888 -19.229 -3.683 1.00 97.75 565 ARG A N 1
ATOM 4363 C CA . ARG A 1 565 ? -24.000 -17.854 -4.164 1.00 97.75 565 ARG A CA 1
ATOM 4364 C C . ARG A 1 565 ? -23.917 -17.781 -5.683 1.00 97.75 565 ARG A C 1
ATOM 4366 O O . ARG A 1 565 ? -23.161 -18.525 -6.302 1.00 97.75 565 ARG A O 1
ATOM 4373 N N . SER A 1 566 ? -24.674 -16.856 -6.262 1.00 97.12 566 SER A N 1
ATOM 4374 C CA . SER A 1 566 ? -24.729 -16.629 -7.703 1.00 97.12 566 SER A CA 1
ATOM 4375 C C . SER A 1 566 ? -23.378 -16.150 -8.249 1.00 97.12 566 SER A C 1
ATOM 4377 O O . SER A 1 566 ? -22.836 -15.169 -7.727 1.00 97.12 566 SER A O 1
ATOM 4379 N N . PRO A 1 567 ? -22.871 -16.752 -9.341 1.00 96.69 567 PRO A N 1
ATOM 4380 C CA . PRO A 1 567 ? -21.732 -16.227 -10.089 1.00 96.69 567 PRO A CA 1
ATOM 4381 C C . PRO A 1 567 ? -22.128 -15.108 -11.075 1.00 96.69 567 PRO A C 1
ATOM 4383 O O . PRO A 1 567 ? -21.267 -14.552 -11.754 1.00 96.69 567 PRO A O 1
ATOM 4386 N N . HIS A 1 568 ? -23.417 -14.767 -11.181 1.00 96.94 568 HIS A N 1
ATOM 4387 C CA . HIS A 1 568 ? -23.942 -13.785 -12.130 1.00 96.94 568 HIS A CA 1
ATOM 4388 C C . HIS A 1 568 ? -24.548 -12.572 -11.425 1.00 96.94 568 HIS A C 1
ATOM 4390 O O . HIS A 1 568 ? -25.220 -12.701 -10.402 1.00 96.94 568 HIS A O 1
ATOM 4396 N N . ALA A 1 569 ? -24.346 -11.391 -12.014 1.00 94.00 569 ALA A N 1
ATOM 4397 C CA . ALA A 1 569 ? -24.889 -10.133 -11.510 1.00 94.00 569 ALA A CA 1
ATOM 4398 C C . ALA A 1 569 ? -26.389 -9.957 -11.784 1.00 94.00 569 ALA A C 1
ATOM 4400 O O . ALA A 1 569 ? -27.051 -9.219 -11.066 1.00 94.00 569 ALA A O 1
ATOM 4401 N N . HIS A 1 570 ? -26.926 -10.621 -12.807 1.00 95.81 570 HIS A N 1
ATOM 4402 C CA . HIS A 1 570 ? -28.344 -10.575 -13.142 1.00 95.81 570 HIS A CA 1
ATOM 4403 C C . HIS A 1 570 ? -28.706 -11.833 -13.937 1.00 95.81 570 HIS A C 1
ATOM 4405 O O . HIS A 1 570 ? -28.171 -12.043 -15.024 1.00 95.81 570 HIS A O 1
ATOM 4411 N N . ALA A 1 571 ? -29.560 -12.698 -13.393 1.00 96.31 571 ALA A N 1
ATOM 4412 C CA . ALA A 1 571 ? -30.009 -13.910 -14.079 1.00 96.31 571 ALA A CA 1
ATOM 4413 C C . ALA A 1 571 ? -31.305 -14.457 -13.468 1.00 96.31 571 ALA A C 1
ATOM 4415 O O . ALA A 1 571 ? -31.625 -14.163 -12.313 1.00 96.31 571 ALA A O 1
ATOM 4416 N N . TYR A 1 572 ? -32.008 -15.295 -14.224 1.00 96.06 572 TYR A N 1
ATOM 4417 C CA . TYR A 1 572 ? -32.971 -16.242 -13.662 1.00 96.06 572 TYR A CA 1
ATOM 4418 C C . TYR A 1 572 ? -32.323 -17.618 -13.503 1.00 96.06 572 TYR A C 1
ATOM 4420 O O . TYR A 1 572 ? -31.500 -18.018 -14.324 1.00 96.06 572 TYR A O 1
ATOM 4428 N N . ILE A 1 573 ? -32.699 -18.344 -12.455 1.00 96.56 573 ILE A N 1
ATOM 4429 C CA . ILE A 1 573 ? -32.382 -19.760 -12.283 1.00 96.56 573 ILE A CA 1
ATOM 4430 C C . ILE A 1 573 ? -33.333 -20.541 -13.193 1.00 96.56 573 ILE A C 1
ATOM 4432 O O . ILE A 1 573 ? -34.535 -20.587 -12.941 1.00 96.56 573 ILE A O 1
ATOM 4436 N N . ALA A 1 574 ? -32.796 -21.127 -14.261 1.00 95.69 574 ALA A N 1
ATOM 4437 C CA . ALA A 1 574 ? -33.564 -21.938 -15.201 1.00 95.69 574 ALA A CA 1
ATOM 4438 C C . ALA A 1 574 ? -33.852 -23.331 -14.618 1.00 95.69 574 ALA A C 1
ATOM 4440 O O . ALA A 1 574 ? -34.971 -23.840 -14.708 1.00 95.69 574 ALA A O 1
ATOM 4441 N N . SER A 1 575 ? -32.846 -23.926 -13.973 1.00 97.06 575 SER A N 1
ATOM 4442 C CA . SER A 1 575 ? -32.955 -25.190 -13.242 1.00 97.06 575 SER A CA 1
ATOM 4443 C C . SER A 1 575 ? -31.941 -25.267 -12.107 1.00 97.06 575 SER A C 1
ATOM 4445 O O . SER A 1 575 ? -30.849 -24.706 -12.185 1.00 97.06 575 SER A O 1
ATOM 4447 N N . ILE A 1 576 ? -32.303 -25.997 -11.052 1.00 97.88 576 ILE A N 1
ATOM 4448 C CA . ILE A 1 576 ? -31.420 -26.335 -9.936 1.00 97.88 576 ILE A CA 1
ATOM 4449 C C . ILE A 1 576 ? -31.603 -27.806 -9.547 1.00 97.88 576 ILE A C 1
ATOM 4451 O O . ILE A 1 576 ? -32.727 -28.282 -9.358 1.00 97.88 576 ILE A O 1
ATOM 4455 N N . ASP A 1 577 ? -30.489 -28.524 -9.435 1.00 98.00 577 ASP A N 1
ATOM 4456 C CA . ASP A 1 577 ? -30.423 -29.915 -8.994 1.00 98.00 577 ASP A CA 1
ATOM 4457 C C . ASP A 1 577 ? -29.597 -30.023 -7.706 1.00 98.00 577 ASP A C 1
ATOM 4459 O O . ASP A 1 577 ? -28.407 -29.697 -7.674 1.00 98.00 577 ASP A O 1
ATOM 4463 N N . THR A 1 578 ? -30.266 -30.469 -6.643 1.00 98.31 578 THR A N 1
ATOM 4464 C CA . THR A 1 578 ? -29.739 -30.615 -5.282 1.00 98.31 578 THR A CA 1
ATOM 4465 C C . THR A 1 578 ? -29.583 -32.077 -4.868 1.00 98.31 578 THR A C 1
ATOM 4467 O O . THR A 1 578 ? -29.105 -32.330 -3.762 1.00 98.31 578 THR A O 1
ATOM 4470 N N . SER A 1 579 ? -29.943 -33.050 -5.719 1.00 98.06 579 SER A N 1
ATOM 4471 C CA . SER A 1 579 ? -30.072 -34.452 -5.295 1.00 98.06 579 SER A CA 1
ATOM 4472 C C . SER A 1 579 ? -28.760 -35.050 -4.790 1.00 98.06 579 SER A C 1
ATOM 4474 O O . SER A 1 579 ? -28.749 -35.808 -3.823 1.00 98.06 579 SER A O 1
ATOM 4476 N N . ASP A 1 580 ? -27.644 -34.690 -5.431 1.00 98.00 580 ASP A N 1
ATOM 4477 C CA . ASP A 1 580 ? -26.315 -35.157 -5.032 1.00 98.00 580 ASP A CA 1
ATOM 4478 C C . ASP A 1 580 ? -25.917 -34.586 -3.662 1.00 98.00 580 ASP A C 1
ATOM 4480 O O . ASP A 1 580 ? -25.310 -35.296 -2.868 1.00 98.00 580 ASP A O 1
ATOM 4484 N N . ALA A 1 581 ? -26.275 -33.331 -3.365 1.00 97.94 581 ALA A N 1
ATOM 4485 C CA . ALA A 1 581 ? -25.992 -32.680 -2.086 1.00 97.94 581 ALA A CA 1
ATOM 4486 C C . ALA A 1 581 ? -26.841 -33.272 -0.952 1.00 97.94 581 ALA A C 1
ATOM 4488 O O . ALA A 1 581 ? -26.321 -33.572 0.118 1.00 97.94 581 ALA A O 1
ATOM 4489 N N . GLU A 1 582 ? -28.133 -33.492 -1.200 1.00 98.06 582 GLU A N 1
ATOM 4490 C CA . GLU A 1 582 ? -29.072 -34.081 -0.235 1.00 98.06 582 GLU A CA 1
ATOM 4491 C C . GLU A 1 582 ? -28.700 -35.518 0.159 1.00 98.06 582 GLU A C 1
ATOM 4493 O O . GLU A 1 582 ? -28.976 -35.946 1.276 1.00 98.06 582 GLU A O 1
ATOM 4498 N N . ALA A 1 583 ? -28.060 -36.268 -0.742 1.00 98.00 583 ALA A N 1
ATOM 4499 C CA . ALA A 1 583 ? -27.629 -37.639 -0.486 1.00 98.00 583 ALA A CA 1
ATOM 4500 C C . ALA A 1 583 ? -26.302 -37.745 0.296 1.00 98.00 583 ALA A C 1
ATOM 4502 O O . ALA A 1 583 ? -25.883 -38.857 0.635 1.00 98.00 583 ALA A O 1
ATOM 4503 N N . MET A 1 584 ? -25.606 -36.630 0.556 1.00 98.00 584 MET A N 1
ATOM 4504 C CA . MET A 1 584 ? -24.290 -36.662 1.195 1.00 98.00 584 MET A CA 1
ATOM 4505 C C . MET A 1 584 ? -24.370 -36.939 2.705 1.00 98.00 584 MET A C 1
ATOM 4507 O O . MET A 1 584 ? -25.216 -36.376 3.399 1.00 98.00 584 MET A O 1
ATOM 4511 N N . PRO A 1 585 ? -23.460 -37.766 3.256 1.00 97.19 585 PRO A N 1
ATOM 4512 C CA . PRO A 1 585 ? -23.399 -38.008 4.695 1.00 97.19 585 PRO A CA 1
ATOM 4513 C C . PRO A 1 585 ? -23.205 -36.715 5.495 1.00 97.19 585 PRO A C 1
ATOM 4515 O O . PRO A 1 585 ? -22.354 -35.895 5.150 1.00 97.19 585 PRO A O 1
ATOM 4518 N N . GLY A 1 586 ? -23.971 -36.567 6.578 1.00 96.50 586 GLY A N 1
ATOM 4519 C CA . GLY A 1 586 ? -23.925 -35.401 7.464 1.00 96.50 586 GLY A CA 1
ATOM 4520 C C . GLY A 1 586 ? -24.686 -34.176 6.951 1.00 96.50 586 GLY A C 1
ATOM 4521 O O . GLY A 1 586 ? -24.829 -33.209 7.692 1.00 96.50 586 GLY A O 1
ATOM 4522 N N . VAL A 1 587 ? -25.226 -34.203 5.725 1.00 98.25 587 VAL A N 1
ATOM 4523 C CA . VAL A 1 587 ? -26.166 -33.176 5.254 1.00 98.25 587 VAL A CA 1
ATOM 4524 C C . VAL A 1 587 ? -27.541 -33.432 5.864 1.00 98.25 587 VAL A C 1
ATOM 4526 O O . VAL A 1 587 ? -28.110 -34.512 5.730 1.00 98.25 587 VAL A O 1
ATOM 4529 N N . ILE A 1 588 ? -28.075 -32.416 6.537 1.00 97.94 588 ILE A N 1
ATOM 4530 C CA . ILE A 1 588 ? -29.366 -32.461 7.228 1.00 97.94 588 ILE A CA 1
ATOM 4531 C C . ILE A 1 588 ? -30.485 -31.927 6.332 1.00 97.94 588 ILE A C 1
ATOM 4533 O O . ILE A 1 588 ? -31.581 -32.486 6.308 1.00 97.94 588 ILE A O 1
ATOM 4537 N N . ALA A 1 589 ? -30.228 -30.836 5.603 1.00 97.69 589 ALA A N 1
ATOM 4538 C CA . ALA A 1 589 ? -31.206 -30.222 4.709 1.00 97.69 589 ALA A CA 1
ATOM 4539 C C . ALA A 1 589 ? -30.541 -29.362 3.628 1.00 97.69 589 ALA A C 1
ATOM 4541 O O . ALA A 1 589 ? -29.497 -28.751 3.862 1.00 97.69 589 ALA A O 1
ATOM 4542 N N . VAL A 1 590 ? -31.197 -29.256 2.470 1.00 98.06 590 VAL A N 1
ATOM 4543 C CA . VAL A 1 590 ? -30.855 -28.301 1.408 1.00 98.06 590 VAL A CA 1
ATOM 4544 C C . VAL A 1 590 ? -32.079 -27.435 1.115 1.00 98.06 590 VAL A C 1
ATOM 4546 O O . VAL A 1 590 ? -33.183 -27.950 0.937 1.00 98.06 590 VAL A O 1
ATOM 4549 N N . PHE A 1 591 ? -31.898 -26.116 1.091 1.00 97.62 591 PHE A N 1
ATOM 4550 C CA . PHE A 1 591 ? -32.957 -25.137 0.846 1.00 97.62 591 PHE A CA 1
ATOM 4551 C C . PHE A 1 591 ? -32.688 -24.334 -0.423 1.00 97.62 591 PHE A C 1
ATOM 4553 O O . PHE A 1 591 ? -31.572 -23.868 -0.628 1.00 97.62 591 PHE A O 1
ATOM 4560 N N . ASP A 1 592 ? -33.717 -24.120 -1.236 1.00 96.31 592 ASP A N 1
ATOM 4561 C CA . ASP A 1 592 ? -33.693 -23.265 -2.424 1.00 96.31 592 ASP A CA 1
ATOM 4562 C C . ASP A 1 592 ? -35.071 -22.613 -2.659 1.00 96.31 592 ASP A C 1
ATOM 4564 O O . ASP A 1 592 ? -35.960 -22.656 -1.804 1.00 96.31 592 ASP A O 1
ATOM 4568 N N . HIS A 1 593 ? -35.270 -21.975 -3.815 1.00 93.56 593 HIS A N 1
ATOM 4569 C CA . HIS A 1 593 ? -36.521 -21.280 -4.135 1.00 93.56 593 HIS A CA 1
ATOM 4570 C C . HIS A 1 593 ? -37.774 -22.185 -4.144 1.00 93.56 593 HIS A C 1
ATOM 4572 O O . HIS A 1 593 ? -38.884 -21.673 -3.951 1.00 93.56 593 HIS A O 1
ATOM 4578 N N . ARG A 1 594 ? -37.612 -23.504 -4.342 1.00 93.50 594 ARG A N 1
ATOM 4579 C CA . ARG A 1 594 ? -38.686 -24.507 -4.465 1.00 93.50 594 ARG A CA 1
ATOM 4580 C C . ARG A 1 594 ? -39.248 -24.933 -3.111 1.00 93.50 594 ARG A C 1
ATOM 4582 O O . ARG A 1 594 ? -40.428 -25.261 -3.028 1.00 93.50 594 ARG A O 1
ATOM 4589 N N . ASN A 1 595 ? -38.420 -24.950 -2.064 1.00 94.12 595 ASN A N 1
ATOM 4590 C CA . ASN A 1 595 ? -38.796 -25.446 -0.732 1.00 94.12 595 ASN A CA 1
ATOM 4591 C C . ASN A 1 595 ? -38.672 -24.397 0.391 1.00 94.12 595 ASN A C 1
ATOM 4593 O O . ASN A 1 595 ? -38.985 -24.689 1.546 1.00 94.12 595 ASN A O 1
ATOM 4597 N N . CYS A 1 596 ? -38.265 -23.169 0.069 1.00 90.69 596 CYS A N 1
ATOM 4598 C CA . CYS A 1 596 ? -38.241 -22.059 1.012 1.00 90.69 596 CYS A CA 1
ATOM 4599 C C . CYS A 1 596 ? -39.619 -21.376 1.133 1.00 90.69 596 CYS A C 1
ATOM 4601 O O . CYS A 1 596 ? -40.238 -21.088 0.101 1.00 90.69 596 CYS A O 1
ATOM 4603 N N . PRO A 1 597 ? -40.093 -21.054 2.358 1.00 89.50 597 PRO A N 1
ATOM 4604 C CA . PRO A 1 597 ? -41.342 -20.324 2.561 1.00 89.50 597 PRO A CA 1
ATOM 4605 C C . PRO A 1 597 ? -41.451 -19.056 1.706 1.00 89.50 597 PRO A C 1
ATOM 4607 O O . PRO A 1 597 ? -40.487 -18.306 1.536 1.00 89.50 597 PRO A O 1
ATOM 4610 N N . ASP A 1 598 ? -42.651 -18.795 1.190 1.00 86.38 598 ASP A N 1
ATOM 4611 C CA . ASP A 1 598 ? -42.946 -17.604 0.389 1.00 86.38 598 ASP A CA 1
ATOM 4612 C C . ASP A 1 598 ? -43.179 -16.377 1.288 1.00 86.38 598 ASP A C 1
ATOM 4614 O O . ASP A 1 598 ? -44.294 -15.879 1.440 1.00 86.38 598 ASP A O 1
ATOM 4618 N N . VAL A 1 599 ? -42.111 -15.940 1.963 1.00 89.50 599 VAL A N 1
ATOM 4619 C CA . VAL A 1 599 ? -42.110 -14.780 2.862 1.00 89.50 599 VAL A CA 1
ATOM 4620 C C . VAL A 1 599 ? -41.231 -13.689 2.269 1.00 89.50 599 VAL A C 1
ATOM 4622 O O . VAL A 1 599 ? -40.030 -13.885 2.061 1.00 89.50 599 VAL A O 1
ATOM 4625 N N . TYR A 1 600 ? -41.847 -12.535 2.021 1.00 88.38 600 TYR A N 1
ATOM 4626 C CA . TYR A 1 600 ? -41.159 -11.345 1.544 1.00 88.38 600 TYR A CA 1
ATOM 4627 C C . TYR A 1 600 ? -40.652 -10.517 2.714 1.00 88.38 600 TYR A C 1
ATOM 4629 O O . TYR A 1 600 ? -41.367 -10.280 3.687 1.00 88.38 600 TYR A O 1
ATOM 4637 N N . TYR A 1 601 ? -39.416 -10.064 2.599 1.00 88.12 601 TYR A N 1
ATOM 4638 C CA . TYR A 1 601 ? -38.774 -9.192 3.562 1.00 88.12 601 TYR A CA 1
ATOM 4639 C C . TYR A 1 601 ? -37.895 -8.179 2.830 1.00 88.12 601 TYR A C 1
ATOM 4641 O O . TYR A 1 601 ? -37.706 -8.261 1.614 1.00 88.12 601 TYR A O 1
ATOM 4649 N N . THR A 1 602 ? -37.352 -7.229 3.581 1.00 86.62 602 THR A N 1
ATOM 4650 C CA . THR A 1 602 ? -36.362 -6.279 3.077 1.00 86.62 602 THR A CA 1
ATOM 4651 C C . THR A 1 602 ? -35.007 -6.513 3.739 1.00 86.62 602 THR A C 1
ATOM 4653 O O . THR A 1 602 ? -34.945 -6.762 4.947 1.00 86.62 602 THR A O 1
ATOM 4656 N N . PRO A 1 603 ? -33.897 -6.416 2.990 1.00 78.44 603 PRO A N 1
ATOM 4657 C CA . PRO A 1 603 ? -32.562 -6.428 3.572 1.00 78.44 603 PRO A CA 1
ATOM 4658 C C . PRO A 1 603 ? -32.201 -5.108 4.281 1.00 78.44 603 PRO A C 1
ATOM 4660 O O . PRO A 1 603 ? -31.130 -5.037 4.873 1.00 78.44 603 PRO A O 1
ATOM 4663 N N . GLY A 1 604 ? -33.056 -4.075 4.221 1.00 71.00 604 GLY A N 1
ATOM 4664 C CA . GLY A 1 604 ? -32.794 -2.742 4.780 1.00 71.00 604 GLY A CA 1
ATOM 4665 C C . GLY A 1 604 ? -32.644 -2.690 6.305 1.00 71.00 604 GLY A C 1
ATOM 4666 O O . GLY A 1 604 ? -32.013 -1.765 6.811 1.00 71.00 604 GLY A O 1
ATOM 4667 N N . GLY A 1 605 ? -33.165 -3.693 7.024 1.00 65.06 605 GLY A N 1
ATOM 4668 C CA . GLY A 1 605 ? -32.919 -3.891 8.456 1.00 65.06 605 GLY A CA 1
ATOM 4669 C C . GLY A 1 605 ? -33.389 -2.745 9.358 1.00 65.06 605 GLY A C 1
ATOM 4670 O O . GLY A 1 605 ? -32.740 -2.485 10.370 1.00 65.06 605 GLY A O 1
ATOM 4671 N N . GLN A 1 606 ? -34.470 -2.039 9.010 1.00 67.94 606 GLN A N 1
ATOM 4672 C CA . GLN A 1 606 ? -34.980 -0.932 9.818 1.00 67.94 606 GLN A CA 1
ATOM 4673 C C . GLN A 1 606 ? -36.037 -1.406 10.824 1.00 67.94 606 GLN A C 1
ATOM 4675 O O . GLN A 1 606 ? -36.625 -2.485 10.714 1.00 67.94 606 GLN A O 1
ATOM 4680 N N . THR A 1 607 ? -36.267 -0.603 11.862 1.00 61.91 607 THR A N 1
ATOM 4681 C CA . THR A 1 607 ? -37.299 -0.886 12.863 1.00 61.91 607 THR A CA 1
ATOM 4682 C C . THR A 1 607 ? -38.695 -0.688 12.276 1.00 61.91 607 THR A C 1
ATOM 4684 O O . THR A 1 607 ? -38.935 0.212 11.476 1.00 61.91 607 THR A O 1
ATOM 4687 N N . ALA A 1 608 ? -39.645 -1.527 12.693 1.00 61.06 608 ALA A N 1
ATOM 4688 C CA . ALA A 1 608 ? -41.035 -1.389 12.275 1.00 61.06 608 ALA A CA 1
ATOM 4689 C C . ALA A 1 608 ? -41.633 -0.039 12.747 1.00 61.06 608 ALA A C 1
ATOM 4691 O O . ALA A 1 608 ? -41.442 0.321 13.913 1.00 61.06 608 ALA A O 1
ATOM 4692 N N . PRO A 1 609 ? -42.409 0.679 11.911 1.00 65.69 609 PRO A N 1
ATOM 4693 C CA . PRO A 1 609 ? -42.799 0.319 10.549 1.00 65.69 609 PRO A CA 1
ATOM 4694 C C . PRO A 1 609 ? -41.644 0.503 9.559 1.00 65.69 609 PRO A C 1
ATOM 4696 O O . PRO A 1 609 ? -41.103 1.592 9.414 1.00 65.69 609 PRO A O 1
ATOM 4699 N N . GLU A 1 610 ? -41.306 -0.578 8.862 1.00 75.25 610 GLU A N 1
ATOM 4700 C CA . GLU A 1 610 ? -40.218 -0.613 7.890 1.00 75.25 610 GLU A CA 1
ATOM 4701 C C . GLU A 1 610 ? -40.637 0.176 6.639 1.00 75.25 610 GLU A C 1
ATOM 4703 O O . GLU A 1 610 ? -41.623 -0.201 5.997 1.00 75.25 610 GLU A O 1
ATOM 4708 N N . PRO A 1 611 ? -39.959 1.283 6.295 1.00 75.94 611 PRO A N 1
ATOM 4709 C CA . PRO A 1 611 ? -40.332 2.067 5.126 1.00 75.94 611 PRO A CA 1
ATOM 4710 C C . PRO A 1 611 ? -39.979 1.350 3.820 1.00 75.94 611 PRO A C 1
ATOM 4712 O O . PRO A 1 611 ? -40.694 1.520 2.838 1.00 75.94 611 PRO A O 1
ATOM 4715 N N . SER A 1 612 ? -38.914 0.546 3.789 1.00 85.69 612 SER A N 1
ATOM 4716 C CA . SER A 1 612 ? -38.419 -0.099 2.567 1.00 85.69 612 SER A CA 1
ATOM 4717 C C . SER A 1 612 ? -39.409 -1.135 2.008 1.00 85.69 612 SER A C 1
ATOM 4719 O O . SER A 1 612 ? -40.137 -1.771 2.775 1.00 85.69 612 SER A O 1
ATOM 4721 N N . PRO A 1 613 ? -39.423 -1.374 0.683 1.00 88.56 613 PRO A N 1
ATOM 4722 C CA . PRO A 1 613 ? -40.269 -2.408 0.098 1.00 88.56 613 PRO A CA 1
ATOM 4723 C C . PRO A 1 613 ? -39.878 -3.810 0.571 1.00 88.56 613 PRO A C 1
ATOM 4725 O O . PRO A 1 613 ? -38.699 -4.143 0.646 1.00 88.56 613 PRO A O 1
ATOM 4728 N N . LEU A 1 614 ? -40.875 -4.662 0.807 1.00 90.12 614 LEU A N 1
ATOM 4729 C CA . LEU A 1 614 ? -40.697 -6.103 0.950 1.00 90.12 614 LEU A CA 1
ATOM 4730 C C . LEU A 1 614 ? -40.620 -6.712 -0.455 1.00 90.12 614 LEU A C 1
ATOM 4732 O O . LEU A 1 614 ? -41.642 -6.969 -1.093 1.00 90.12 614 LEU A O 1
ATOM 4736 N N . ASP A 1 615 ? -39.404 -6.891 -0.957 1.00 89.12 615 ASP A N 1
ATOM 4737 C CA . ASP A 1 615 ? -39.123 -7.257 -2.351 1.00 89.12 615 ASP A CA 1
ATOM 4738 C C . ASP A 1 615 ? -38.168 -8.456 -2.489 1.00 89.12 615 ASP A C 1
ATOM 4740 O O . ASP A 1 615 ? -37.825 -8.880 -3.598 1.00 89.12 615 ASP A O 1
ATOM 4744 N N . ARG A 1 616 ? -37.740 -9.040 -1.363 1.00 88.81 616 ARG A N 1
ATOM 4745 C CA . ARG A 1 616 ? -36.850 -10.203 -1.334 1.00 88.81 616 ARG A CA 1
ATOM 4746 C C . ARG A 1 616 ? -37.509 -11.406 -0.683 1.00 88.81 616 ARG A C 1
ATOM 4748 O O . ARG A 1 616 ? -38.104 -11.306 0.382 1.00 88.81 616 ARG A O 1
ATOM 4755 N N . ARG A 1 617 ? -37.292 -12.573 -1.290 1.00 90.56 617 ARG A N 1
ATOM 4756 C CA . ARG A 1 617 ? -37.391 -13.885 -0.635 1.00 90.56 617 ARG A CA 1
ATOM 4757 C C . ARG A 1 617 ? -36.001 -14.316 -0.169 1.00 90.56 617 ARG A C 1
ATOM 4759 O O . ARG A 1 617 ? -34.999 -13.809 -0.678 1.00 90.56 617 ARG A O 1
ATOM 4766 N N . MET A 1 618 ? -35.927 -15.255 0.778 1.00 90.75 618 MET A N 1
ATOM 4767 C CA . MET A 1 618 ? -34.635 -15.809 1.215 1.00 90.75 618 MET A CA 1
ATOM 4768 C C . MET A 1 618 ? -33.902 -16.472 0.036 1.00 90.75 618 MET A C 1
ATOM 4770 O O . MET A 1 618 ? -32.724 -16.193 -0.182 1.00 90.75 618 MET A O 1
ATOM 4774 N N . PHE A 1 619 ? -34.638 -17.260 -0.759 1.00 93.19 619 PHE A N 1
ATOM 4775 C CA . PHE A 1 619 ? -34.200 -17.820 -2.039 1.00 93.19 619 PHE A CA 1
ATOM 4776 C C . PHE A 1 619 ? -35.254 -17.510 -3.106 1.00 93.19 619 PHE A C 1
ATOM 4778 O O . PHE A 1 619 ? -36.400 -17.951 -3.005 1.00 93.19 619 PHE A O 1
ATOM 4785 N N . GLY A 1 620 ? -34.885 -16.696 -4.094 1.00 90.25 620 GLY A N 1
ATOM 4786 C CA . GLY A 1 620 ? -35.738 -16.345 -5.230 1.00 90.25 620 GLY A CA 1
ATOM 4787 C C . GLY A 1 620 ? -35.243 -16.986 -6.523 1.00 90.25 620 GLY A C 1
ATOM 4788 O O . GLY A 1 620 ? -34.094 -17.401 -6.608 1.00 90.25 620 GLY A O 1
ATOM 4789 N N . GLU A 1 621 ? -36.101 -17.027 -7.542 1.00 92.50 621 GLU A N 1
ATOM 4790 C CA . GLU A 1 621 ? -35.729 -17.508 -8.884 1.00 92.50 621 GLU A CA 1
ATOM 4791 C C . GLU A 1 621 ? -34.836 -16.517 -9.634 1.00 92.50 621 GLU A C 1
ATOM 4793 O O . GLU A 1 621 ? -34.085 -16.906 -10.522 1.00 92.50 621 GLU A O 1
ATOM 4798 N N . LYS A 1 622 ? -34.895 -15.233 -9.271 1.00 94.06 622 LYS A N 1
ATOM 4799 C CA . LYS A 1 622 ? -34.061 -14.178 -9.844 1.00 94.06 622 LYS A CA 1
ATOM 4800 C C . LYS A 1 622 ? -32.917 -13.821 -8.907 1.00 94.06 622 LYS A C 1
ATOM 4802 O O . LYS A 1 622 ? -33.148 -13.428 -7.760 1.00 94.06 622 LYS A O 1
ATOM 4807 N N . VAL A 1 623 ? -31.700 -13.864 -9.433 1.00 94.38 623 VAL A N 1
ATOM 4808 C CA . VAL A 1 623 ? -30.494 -13.351 -8.776 1.00 94.38 623 VAL A CA 1
ATOM 4809 C C . VAL A 1 623 ? -30.196 -11.955 -9.318 1.00 94.38 623 VAL A C 1
ATOM 4811 O O . VAL A 1 623 ? -30.213 -11.730 -10.531 1.00 94.38 623 VAL A O 1
ATOM 4814 N N . ARG A 1 624 ? -29.980 -10.992 -8.416 1.00 92.38 624 ARG A N 1
ATOM 4815 C CA . ARG A 1 624 ? -29.953 -9.553 -8.753 1.00 92.38 624 ARG A CA 1
ATOM 4816 C C . ARG A 1 624 ? -28.594 -8.885 -8.545 1.00 92.38 624 ARG A C 1
ATOM 4818 O O . ARG A 1 624 ? -28.462 -7.692 -8.794 1.00 92.38 624 ARG A O 1
ATOM 4825 N N . HIS A 1 625 ? -27.610 -9.626 -8.046 1.00 92.69 625 HIS A N 1
ATOM 4826 C CA . HIS A 1 625 ? -26.222 -9.186 -7.958 1.00 92.69 625 HIS A CA 1
ATOM 4827 C C . HIS A 1 625 ? -25.279 -10.389 -7.856 1.00 92.69 625 HIS A C 1
ATOM 4829 O O . HIS A 1 625 ? -25.685 -11.505 -7.523 1.00 92.69 625 HIS A O 1
ATOM 4835 N N . TYR A 1 626 ? -23.990 -10.147 -8.098 1.00 94.62 626 TYR A N 1
ATOM 4836 C CA . TYR A 1 626 ? -22.966 -11.155 -7.859 1.00 94.62 626 TYR A CA 1
ATOM 4837 C C . TYR A 1 626 ? -22.962 -11.502 -6.367 1.00 94.62 626 TYR A C 1
ATOM 4839 O O . TYR A 1 626 ? -22.988 -10.609 -5.516 1.00 94.62 626 TYR A O 1
ATOM 4847 N N . GLY A 1 627 ? -22.976 -12.789 -6.034 1.00 95.50 627 GLY A N 1
ATOM 4848 C CA . GLY A 1 627 ? -23.039 -13.232 -4.645 1.00 95.50 627 GLY A CA 1
ATOM 4849 C C . GLY A 1 627 ? -24.448 -13.355 -4.043 1.00 95.50 627 GLY A C 1
ATOM 4850 O O . GLY A 1 627 ? -24.544 -13.681 -2.854 1.00 95.50 627 GLY A O 1
ATOM 4851 N N . ASP A 1 628 ? -25.518 -13.093 -4.811 1.00 94.75 628 ASP A N 1
ATOM 4852 C CA . ASP A 1 628 ? -26.912 -13.277 -4.361 1.00 94.75 628 ASP A CA 1
ATOM 4853 C C . ASP A 1 628 ? -27.189 -14.754 -4.023 1.00 94.75 628 ASP A C 1
ATOM 4855 O O . ASP A 1 628 ? -26.484 -15.655 -4.483 1.00 94.75 628 ASP A O 1
ATOM 4859 N N . ARG A 1 629 ? -28.176 -15.015 -3.168 1.00 95.19 629 ARG A N 1
ATOM 4860 C CA . ARG A 1 629 ? -28.420 -16.352 -2.604 1.00 95.19 629 ARG A CA 1
ATOM 4861 C C . ARG A 1 629 ? -29.167 -17.239 -3.587 1.00 95.19 629 ARG A C 1
ATOM 4863 O O . ARG A 1 629 ? -30.226 -16.862 -4.077 1.00 95.19 629 ARG A O 1
ATOM 4870 N N . VAL A 1 630 ? -28.638 -18.440 -3.800 1.00 97.44 630 VAL A N 1
ATOM 4871 C CA . VAL A 1 630 ? -29.201 -19.435 -4.725 1.00 97.44 630 VAL A CA 1
ATOM 4872 C C . VAL A 1 630 ? -29.790 -20.613 -3.957 1.00 97.44 630 VAL A C 1
ATOM 4874 O O . VAL A 1 630 ? -30.941 -20.981 -4.169 1.00 97.44 630 VAL A O 1
ATOM 4877 N N . ALA A 1 631 ? -29.014 -21.164 -3.025 1.00 97.94 631 ALA A N 1
ATOM 4878 C CA . ALA A 1 631 ? -29.417 -22.264 -2.157 1.00 97.94 631 ALA A CA 1
ATOM 4879 C C . ALA A 1 631 ? -28.643 -22.208 -0.831 1.00 97.94 631 ALA A C 1
ATOM 4881 O O . ALA A 1 631 ? -27.680 -21.447 -0.699 1.00 97.94 631 ALA A O 1
ATOM 4882 N N . ALA A 1 632 ? -29.024 -23.021 0.148 1.00 98.19 632 ALA A N 1
ATOM 4883 C CA . ALA A 1 632 ? -28.250 -23.261 1.360 1.00 98.19 632 ALA A CA 1
ATOM 4884 C C . ALA A 1 632 ? -28.217 -24.743 1.719 1.00 98.19 632 ALA A C 1
ATOM 4886 O O . ALA A 1 632 ? -29.202 -25.448 1.529 1.00 98.19 632 ALA A O 1
ATOM 4887 N N . VAL A 1 633 ? -27.097 -25.187 2.280 1.00 98.62 633 VAL A N 1
ATOM 4888 C CA . VAL A 1 633 ? -26.924 -26.520 2.859 1.00 98.62 633 VAL A CA 1
ATOM 4889 C C . VAL A 1 633 ? -26.763 -26.380 4.364 1.00 98.62 633 VAL A C 1
ATOM 4891 O O . VAL A 1 633 ? -25.974 -25.556 4.825 1.00 98.62 633 VAL A O 1
ATOM 4894 N N . VAL A 1 634 ? -27.491 -27.202 5.113 1.00 98.19 634 VAL A N 1
ATOM 4895 C CA . VAL A 1 634 ? -27.314 -27.412 6.551 1.00 98.19 634 VAL A CA 1
ATOM 4896 C C . VAL A 1 634 ? -26.668 -28.778 6.759 1.00 98.19 634 VAL A C 1
ATOM 4898 O O . VAL A 1 634 ? -27.206 -29.774 6.274 1.00 98.19 634 VAL A O 1
ATOM 4901 N N . ALA A 1 635 ? -25.543 -28.838 7.469 1.00 98.25 635 ALA A N 1
ATOM 4902 C CA . ALA A 1 635 ? -24.817 -30.077 7.753 1.00 98.25 635 ALA A CA 1
ATOM 4903 C C . ALA A 1 635 ? -24.280 -30.124 9.193 1.00 98.25 635 ALA A C 1
ATOM 4905 O O . ALA A 1 635 ? -24.276 -29.110 9.888 1.00 98.25 635 ALA A O 1
ATOM 4906 N N . GLU A 1 636 ? -23.826 -31.293 9.645 1.00 96.94 636 GLU A N 1
ATOM 4907 C CA . GLU A 1 636 ? -23.234 -31.471 10.980 1.00 96.94 636 GLU A CA 1
ATOM 4908 C C . GLU A 1 636 ? -21.886 -30.747 11.111 1.00 96.94 636 GLU A C 1
ATOM 4910 O O . GLU A 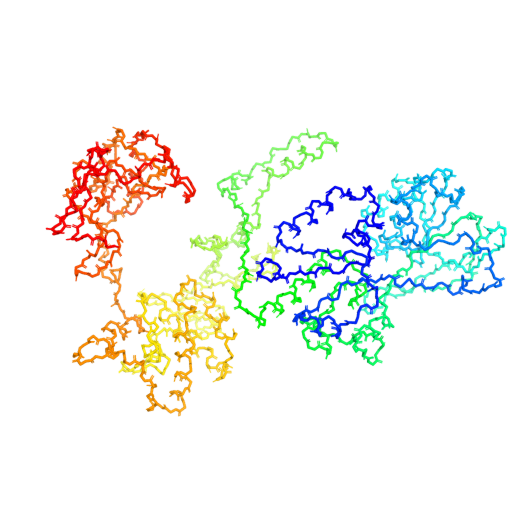1 636 ? -21.578 -30.228 12.180 1.00 96.94 636 GLU A O 1
ATOM 4915 N N . THR A 1 637 ? -21.099 -30.672 10.028 1.00 95.31 637 THR A N 1
ATOM 4916 C CA . THR A 1 637 ? -19.825 -29.934 9.999 1.00 95.31 637 THR A CA 1
ATOM 4917 C C . THR A 1 637 ? -19.726 -28.957 8.830 1.00 95.31 637 THR A C 1
ATOM 4919 O O . THR A 1 637 ? -20.420 -29.065 7.814 1.00 95.31 637 THR A O 1
ATOM 4922 N N . GLU A 1 638 ? -18.819 -27.990 8.963 1.00 94.44 638 GLU A N 1
ATOM 4923 C CA . GLU A 1 638 ? -18.540 -26.997 7.929 1.00 94.44 638 GLU A CA 1
ATOM 4924 C C . GLU A 1 638 ? -18.010 -27.638 6.638 1.00 94.44 638 GLU A C 1
ATOM 4926 O O . GLU A 1 638 ? -18.481 -27.311 5.548 1.00 94.44 638 GLU A O 1
ATOM 4931 N N . GLU A 1 639 ? -17.107 -28.615 6.746 1.00 96.81 639 GLU A N 1
ATOM 4932 C CA . GLU A 1 639 ? -16.520 -29.312 5.598 1.00 96.81 639 GLU A CA 1
ATOM 4933 C C . GLU A 1 639 ? -17.571 -30.099 4.813 1.00 96.81 639 GLU A C 1
ATOM 4935 O O . GLU A 1 639 ? -17.527 -30.143 3.581 1.00 96.81 639 GLU A O 1
ATOM 4940 N N . GLN A 1 640 ? -18.529 -30.714 5.514 1.00 97.69 640 GLN A N 1
ATOM 4941 C CA . GLN A 1 640 ? -19.643 -31.424 4.889 1.00 97.69 640 GLN A CA 1
ATOM 4942 C C . GLN A 1 640 ? -20.550 -30.454 4.127 1.00 97.69 640 GLN A C 1
ATOM 4944 O O . GLN A 1 640 ? -20.880 -30.717 2.968 1.00 97.69 640 GLN A O 1
ATOM 4949 N N . ALA A 1 641 ? -20.901 -29.314 4.736 1.00 97.56 641 ALA A N 1
ATOM 4950 C CA . ALA A 1 641 ? -21.710 -28.287 4.083 1.00 97.56 641 ALA A CA 1
ATOM 4951 C C . ALA A 1 641 ? -21.019 -27.745 2.819 1.00 97.56 641 ALA A C 1
ATOM 4953 O O . ALA A 1 641 ? -21.644 -27.635 1.764 1.00 97.56 641 ALA A O 1
ATOM 4954 N N . GLU A 1 642 ? -19.717 -27.455 2.884 1.00 97.69 642 GLU A N 1
ATOM 4955 C CA . GLU A 1 642 ? -18.945 -26.975 1.734 1.00 97.69 642 GLU A CA 1
ATOM 4956 C C . GLU A 1 642 ? -18.779 -28.021 0.630 1.00 97.69 642 GLU A C 1
ATOM 4958 O O . GLU A 1 642 ? -18.808 -27.683 -0.557 1.00 97.69 642 GLU A O 1
ATOM 4963 N N . ALA A 1 643 ? -18.587 -29.290 0.994 1.00 97.69 643 ALA A N 1
ATOM 4964 C CA . ALA A 1 643 ? -18.498 -30.373 0.025 1.00 97.69 643 ALA A CA 1
ATOM 4965 C C . ALA A 1 643 ? -19.833 -30.567 -0.709 1.00 97.69 643 ALA A C 1
ATOM 4967 O O . ALA A 1 643 ? -19.836 -30.709 -1.931 1.00 97.69 643 ALA A O 1
ATOM 4968 N N . ALA A 1 644 ? -20.951 -30.491 0.013 1.00 98.38 644 ALA A N 1
ATOM 4969 C CA . ALA A 1 644 ? -22.293 -30.588 -0.549 1.00 98.38 644 ALA A CA 1
ATOM 4970 C C . ALA A 1 644 ? -22.667 -29.391 -1.431 1.00 98.38 644 ALA A C 1
ATOM 4972 O O . ALA A 1 644 ? -23.252 -29.572 -2.493 1.00 98.38 644 ALA A O 1
ATOM 4973 N N . LEU A 1 645 ? -22.255 -28.169 -1.083 1.00 98.00 645 LEU A N 1
ATOM 4974 C CA . LEU A 1 645 ? -22.466 -27.011 -1.960 1.00 98.00 645 LEU A CA 1
ATOM 4975 C C . LEU A 1 645 ? -21.854 -27.196 -3.357 1.00 98.00 645 LEU A C 1
ATOM 4977 O O . LEU A 1 645 ? -22.423 -26.724 -4.338 1.00 98.00 645 LEU A O 1
ATOM 4981 N N . LYS A 1 646 ? -20.713 -27.889 -3.460 1.00 97.69 646 LYS A N 1
ATOM 4982 C CA . LYS A 1 646 ? -20.002 -28.115 -4.733 1.00 97.69 646 LYS A CA 1
ATOM 4983 C C . LYS A 1 646 ? -20.702 -29.111 -5.657 1.00 97.69 646 LYS A C 1
ATOM 4985 O O . LYS A 1 646 ? -20.342 -29.176 -6.831 1.00 97.69 646 LYS A O 1
ATOM 4990 N N . THR A 1 647 ? -21.649 -29.901 -5.152 1.00 98.31 647 THR A N 1
ATOM 4991 C CA . THR A 1 647 ? -22.385 -30.886 -5.958 1.00 98.31 647 THR A CA 1
ATOM 4992 C C . THR A 1 647 ? -23.703 -30.340 -6.506 1.00 98.31 647 THR A C 1
ATOM 4994 O O . THR A 1 647 ? -24.257 -30.939 -7.427 1.00 98.31 647 THR A O 1
ATOM 4997 N N . ILE A 1 648 ? -24.173 -29.190 -6.005 1.00 98.44 648 ILE A N 1
ATOM 4998 C CA . ILE A 1 648 ? -25.371 -28.514 -6.514 1.00 98.44 648 ILE A CA 1
ATOM 4999 C C . ILE A 1 648 ? -25.097 -27.988 -7.926 1.00 98.44 648 ILE A C 1
ATOM 5001 O O . ILE A 1 648 ? -24.147 -27.235 -8.154 1.00 98.44 648 ILE A O 1
ATOM 5005 N N . LYS A 1 649 ? -25.958 -28.358 -8.876 1.00 98.25 649 LYS A N 1
ATOM 5006 C CA . LYS A 1 649 ? -25.873 -27.922 -10.277 1.00 98.25 649 LYS A CA 1
ATOM 5007 C C . LYS A 1 649 ? -26.962 -26.894 -10.539 1.00 98.25 649 LYS A C 1
ATOM 5009 O O . LYS A 1 649 ? -28.119 -27.127 -10.198 1.00 98.25 649 LYS A O 1
ATOM 5014 N N . VAL A 1 650 ? -26.589 -25.762 -11.127 1.00 98.38 650 VAL A N 1
ATOM 5015 C CA . VAL A 1 650 ? -27.510 -24.652 -11.394 1.00 98.38 650 VAL A CA 1
ATOM 5016 C C . VAL A 1 650 ? -27.304 -24.160 -12.816 1.00 98.38 650 VAL A C 1
ATOM 5018 O O . VAL A 1 650 ? -26.181 -23.813 -13.187 1.00 98.38 650 VAL A O 1
ATOM 5021 N N . ASP A 1 651 ? -28.390 -24.098 -13.578 1.00 98.12 651 ASP A N 1
ATOM 5022 C CA . ASP A 1 651 ? -28.422 -23.489 -14.902 1.00 98.12 651 ASP A CA 1
ATOM 5023 C C . ASP A 1 651 ? -29.052 -22.100 -14.805 1.00 98.12 651 ASP A C 1
ATOM 5025 O O . ASP A 1 651 ? -30.072 -21.908 -14.135 1.00 98.12 651 ASP A O 1
ATOM 5029 N N . TYR A 1 652 ? -28.448 -21.127 -15.485 1.00 98.00 652 TYR A N 1
ATOM 5030 C CA . TYR A 1 652 ? -28.863 -19.729 -15.431 1.00 98.00 652 TYR A CA 1
ATOM 5031 C C . TYR A 1 652 ? -29.234 -19.195 -16.812 1.00 98.00 652 TYR A C 1
ATOM 5033 O O . TYR A 1 652 ? -28.457 -19.302 -17.761 1.00 98.00 652 TYR A O 1
ATOM 5041 N N . ASP A 1 653 ? -30.361 -18.493 -16.876 1.00 96.69 653 ASP A N 1
ATOM 5042 C CA . ASP A 1 653 ? -30.692 -17.580 -17.965 1.00 96.69 653 ASP A CA 1
ATOM 5043 C C . ASP A 1 653 ? -30.093 -16.207 -17.638 1.00 96.69 653 ASP A C 1
ATOM 5045 O O . ASP A 1 653 ? -30.693 -15.388 -16.933 1.00 96.69 653 ASP A O 1
ATOM 5049 N N . VAL A 1 654 ? -28.861 -15.973 -18.099 1.00 96.69 654 VAL A N 1
ATOM 5050 C CA . VAL A 1 654 ? -28.107 -14.748 -17.795 1.00 96.69 654 VAL A CA 1
ATOM 5051 C C . VAL A 1 654 ? -28.720 -13.543 -18.509 1.00 96.69 654 VAL A C 1
ATOM 5053 O O . VAL A 1 654 ? -28.904 -13.540 -19.725 1.00 96.69 654 VAL A O 1
ATOM 5056 N N . LEU A 1 655 ? -29.001 -12.491 -17.742 1.00 94.19 655 LEU A N 1
ATOM 5057 C CA . LEU A 1 655 ? -29.585 -11.241 -18.214 1.00 94.19 655 LEU A CA 1
ATOM 5058 C C . LEU A 1 655 ? -28.526 -10.133 -18.260 1.00 94.19 655 LEU A C 1
ATOM 5060 O O . LEU A 1 655 ? -27.497 -10.198 -17.586 1.00 94.19 655 LEU A O 1
ATOM 5064 N N . LYS A 1 656 ? -28.793 -9.075 -19.033 1.00 92.69 656 LYS A N 1
ATOM 5065 C CA . LYS A 1 656 ? -27.944 -7.875 -19.061 1.00 92.69 656 LYS A CA 1
ATOM 5066 C C . LYS A 1 656 ? -27.942 -7.226 -17.664 1.00 92.69 656 LYS A C 1
ATOM 5068 O O . LYS A 1 656 ? -29.019 -6.850 -17.190 1.00 92.69 656 LYS A O 1
ATOM 5073 N N . PRO A 1 657 ? -26.790 -7.102 -16.983 1.00 93.00 657 PRO A N 1
ATOM 5074 C CA . PRO A 1 657 ? -26.714 -6.377 -15.721 1.00 93.00 657 PRO A CA 1
ATOM 5075 C C . PRO A 1 657 ? -26.738 -4.861 -15.959 1.00 93.00 657 PRO A C 1
ATOM 5077 O O . PRO A 1 657 ? -26.451 -4.395 -17.061 1.00 93.00 657 PRO A O 1
ATOM 5080 N N . VAL A 1 658 ? -27.052 -4.105 -14.908 1.00 91.56 658 VAL A N 1
ATOM 5081 C CA . VAL A 1 658 ? -26.926 -2.641 -14.868 1.00 91.56 658 VAL A CA 1
ATOM 5082 C C . VAL A 1 658 ? -25.790 -2.307 -13.913 1.00 91.56 658 VAL A C 1
ATOM 5084 O O . VAL A 1 658 ? -25.892 -2.593 -12.721 1.00 91.56 658 VAL A O 1
ATOM 5087 N N . LEU A 1 659 ? -24.691 -1.759 -14.431 1.00 91.44 659 LEU A N 1
ATOM 5088 C CA . LEU A 1 659 ? -23.447 -1.565 -13.675 1.00 91.44 659 LEU A CA 1
ATOM 5089 C C . LEU A 1 659 ? -23.097 -0.089 -13.457 1.00 91.44 659 LEU A C 1
ATOM 5091 O O . LEU A 1 659 ? -22.127 0.219 -12.766 1.00 91.44 659 LEU A O 1
ATOM 5095 N N . SER A 1 660 ? -23.881 0.835 -14.014 1.00 91.44 660 SER A N 1
ATOM 5096 C CA . SER A 1 660 ? -23.716 2.269 -13.784 1.00 91.44 660 SER A CA 1
ATOM 5097 C C . SER A 1 660 ? -25.052 3.000 -13.693 1.00 91.44 660 SER A C 1
ATOM 5099 O O . SER A 1 660 ? -26.071 2.538 -14.202 1.00 91.44 660 SER A O 1
ATOM 5101 N N . ILE A 1 661 ? -25.030 4.184 -13.077 1.00 92.56 661 ILE A N 1
ATOM 5102 C CA . ILE A 1 661 ? -26.190 5.084 -13.031 1.00 92.56 661 ILE A CA 1
ATOM 5103 C C . ILE A 1 661 ? -26.617 5.467 -14.455 1.00 92.56 661 ILE A C 1
ATOM 5105 O O . ILE A 1 661 ? -27.801 5.451 -14.759 1.00 92.56 661 ILE A O 1
ATOM 5109 N N . THR A 1 662 ? -25.664 5.739 -15.352 1.00 93.38 662 THR A N 1
ATOM 5110 C CA . THR A 1 662 ? -25.956 6.071 -16.755 1.00 93.38 662 THR A CA 1
ATOM 5111 C C . THR A 1 662 ? -26.681 4.934 -17.472 1.00 93.38 662 THR A C 1
ATOM 5113 O O . THR A 1 662 ? -27.655 5.184 -18.173 1.00 93.38 662 THR A O 1
ATOM 5116 N N . GLU A 1 663 ? -26.244 3.686 -17.276 1.00 91.50 663 GLU A N 1
ATOM 5117 C CA . GLU A 1 663 ? -26.938 2.511 -17.820 1.00 91.50 663 GLU A CA 1
ATOM 5118 C C . GLU A 1 663 ? -28.325 2.333 -17.211 1.00 91.50 663 GLU A C 1
ATOM 5120 O O . GLU A 1 663 ? -29.242 1.963 -17.931 1.00 91.50 663 GLU A O 1
ATOM 5125 N N . ALA A 1 664 ? -28.488 2.611 -15.914 1.00 90.50 664 ALA A N 1
ATOM 5126 C CA . ALA A 1 664 ? -29.781 2.541 -15.236 1.00 90.50 664 ALA A CA 1
ATOM 5127 C C . ALA A 1 664 ? -30.773 3.597 -15.748 1.00 90.50 664 ALA A C 1
ATOM 5129 O O . ALA A 1 664 ? -31.979 3.377 -15.706 1.00 90.50 664 ALA A O 1
ATOM 5130 N N . MET A 1 665 ? -30.265 4.743 -16.209 1.00 93.12 665 MET A N 1
ATOM 5131 C CA . MET A 1 665 ? -31.058 5.861 -16.723 1.00 93.12 665 MET A CA 1
ATOM 5132 C C . MET A 1 665 ? -31.391 5.750 -18.218 1.00 93.12 665 MET A C 1
ATOM 5134 O O . MET A 1 665 ? -32.144 6.582 -18.724 1.00 93.12 665 MET A O 1
ATOM 5138 N N . ALA A 1 666 ? -30.822 4.782 -18.941 1.00 93.06 666 ALA A N 1
ATOM 5139 C CA . ALA A 1 666 ? -31.125 4.584 -20.355 1.00 93.06 666 ALA A CA 1
ATOM 5140 C C . ALA A 1 666 ? -32.587 4.139 -20.549 1.00 93.06 666 ALA A C 1
ATOM 5142 O O . ALA A 1 666 ? -33.125 3.388 -19.740 1.00 93.06 666 ALA A O 1
ATOM 5143 N N . GLU A 1 667 ? -33.231 4.563 -21.640 1.00 89.62 667 GLU A N 1
ATOM 5144 C CA . GLU A 1 667 ? -34.632 4.198 -21.920 1.00 89.62 667 GLU A CA 1
ATOM 5145 C C . GLU A 1 667 ? -34.838 2.679 -22.075 1.00 89.62 667 GLU A C 1
ATOM 5147 O O . GLU A 1 667 ? -35.918 2.168 -21.792 1.00 89.62 667 GLU A O 1
ATOM 5152 N N . ASP A 1 668 ? -33.803 1.950 -22.501 1.00 87.88 668 ASP A N 1
ATOM 5153 C CA . ASP A 1 668 ? -33.794 0.495 -22.678 1.00 87.88 668 ASP A CA 1
ATOM 5154 C C . ASP A 1 668 ? -33.121 -0.255 -21.509 1.00 87.88 668 ASP A C 1
ATOM 5156 O O . ASP A 1 668 ? -32.767 -1.434 -21.638 1.00 87.88 668 ASP A O 1
ATOM 5160 N N . ALA A 1 669 ? -32.911 0.416 -20.371 1.00 90.00 669 ALA A N 1
ATOM 5161 C CA . ALA A 1 669 ? -32.291 -0.184 -19.199 1.00 90.00 669 ALA A CA 1
ATOM 5162 C C . ALA A 1 669 ? -33.108 -1.390 -18.694 1.00 90.00 669 ALA A C 1
ATOM 5164 O O . ALA A 1 669 ? -34.324 -1.289 -18.508 1.00 90.00 669 ALA A O 1
ATOM 5165 N N . PRO A 1 670 ? -32.473 -2.546 -18.430 1.00 88.12 670 PRO A N 1
ATOM 5166 C CA . PRO A 1 670 ? -33.188 -3.693 -17.893 1.00 88.12 670 PRO A CA 1
ATOM 5167 C C . PRO A 1 670 ? -33.645 -3.424 -16.452 1.00 88.12 670 PRO A C 1
ATOM 5169 O O . PRO A 1 670 ? -32.851 -3.052 -15.588 1.00 88.12 670 PRO A O 1
ATOM 5172 N N . ILE A 1 671 ? -34.927 -3.675 -16.174 1.00 88.88 671 ILE A N 1
ATOM 5173 C CA . ILE A 1 671 ? -35.513 -3.509 -14.839 1.00 88.88 671 ILE A CA 1
ATOM 5174 C C . ILE A 1 671 ? -35.088 -4.682 -13.937 1.00 88.88 671 ILE A C 1
ATOM 5176 O O . ILE A 1 671 ? -35.489 -5.836 -14.128 1.00 88.88 671 ILE A O 1
ATOM 5180 N N . VAL A 1 672 ? -34.263 -4.388 -12.928 1.00 90.19 672 VAL A N 1
ATOM 5181 C CA . VAL A 1 672 ? -33.728 -5.397 -11.992 1.00 90.19 672 VAL A CA 1
ATOM 5182 C C . VAL A 1 672 ? -34.790 -5.871 -10.994 1.00 90.19 672 VAL A C 1
ATOM 5184 O O . VAL A 1 672 ? -34.849 -7.061 -10.689 1.00 90.19 672 VAL A O 1
ATOM 5187 N N . HIS A 1 673 ? -35.655 -4.966 -10.530 1.00 89.50 673 HIS A N 1
ATOM 5188 C CA . HIS A 1 673 ? -36.796 -5.259 -9.658 1.00 89.50 673 HIS A CA 1
ATOM 5189 C C . HIS A 1 673 ? -38.087 -5.045 -10.449 1.00 89.50 673 HIS A C 1
ATOM 5191 O O . HIS A 1 673 ? -38.618 -3.942 -10.490 1.00 89.50 673 HIS A O 1
ATOM 5197 N N . ASN A 1 674 ? -38.555 -6.092 -11.122 1.00 90.44 674 ASN A N 1
ATOM 5198 C CA . ASN A 1 674 ? -39.698 -6.052 -12.032 1.00 90.44 674 ASN A CA 1
ATOM 5199 C C . ASN A 1 674 ? -40.877 -6.894 -11.515 1.00 90.44 674 ASN A C 1
ATOM 5201 O O . ASN A 1 674 ? -41.674 -7.391 -12.302 1.00 90.44 674 ASN A O 1
ATOM 5205 N N . GLY A 1 675 ? -40.963 -7.123 -10.204 1.00 91.88 675 GLY A N 1
ATOM 5206 C CA . GLY A 1 675 ? -42.082 -7.845 -9.596 1.00 91.88 675 GLY A CA 1
ATOM 5207 C C . GLY A 1 675 ? -43.370 -7.018 -9.577 1.00 91.88 675 GLY A C 1
ATOM 5208 O O . GLY A 1 675 ? -43.355 -5.805 -9.772 1.00 91.88 675 GLY A O 1
ATOM 5209 N N . VAL A 1 676 ? -44.494 -7.676 -9.298 1.00 93.75 676 VAL A N 1
ATOM 5210 C CA . VAL A 1 676 ? -45.801 -7.017 -9.171 1.00 93.75 676 VAL A CA 1
ATOM 5211 C C . VAL A 1 676 ? -45.818 -6.133 -7.924 1.00 93.75 676 VAL A C 1
ATOM 5213 O O . VAL A 1 676 ? -45.668 -6.621 -6.800 1.00 93.75 676 VAL A O 1
ATOM 5216 N N . ILE A 1 677 ? -46.033 -4.839 -8.120 1.00 93.94 677 ILE A N 1
ATOM 5217 C CA . ILE A 1 677 ? -46.083 -3.816 -7.083 1.00 93.94 677 ILE A CA 1
ATOM 5218 C C . ILE A 1 677 ? -47.438 -3.841 -6.368 1.00 93.94 677 ILE A C 1
ATOM 5220 O O . ILE A 1 677 ? -48.497 -3.950 -6.990 1.00 93.94 677 ILE A O 1
ATOM 5224 N N . SER A 1 678 ? -47.410 -3.705 -5.043 1.00 93.25 678 SER A N 1
ATOM 5225 C CA . SER A 1 678 ? -48.591 -3.549 -4.189 1.00 93.25 678 SER A CA 1
ATOM 5226 C C . SER A 1 678 ? -48.298 -2.638 -2.997 1.00 93.25 678 SER A C 1
ATOM 5228 O O . SER A 1 678 ? -47.146 -2.508 -2.587 1.00 93.25 678 SER A O 1
ATOM 5230 N N . TYR A 1 679 ? -49.342 -2.037 -2.422 1.00 91.31 679 TYR A N 1
ATOM 5231 C CA . TYR A 1 679 ? -49.239 -1.132 -1.275 1.00 91.31 679 TYR A CA 1
ATOM 5232 C C . TYR A 1 679 ? -50.148 -1.593 -0.132 1.00 91.31 679 TYR A C 1
ATOM 5234 O O . TYR A 1 679 ? -51.287 -1.990 -0.383 1.00 91.31 679 TYR A O 1
ATOM 5242 N N . SER A 1 680 ? -49.679 -1.515 1.116 1.00 88.12 680 SER A N 1
ATOM 5243 C CA . SER A 1 680 ? -50.537 -1.713 2.296 1.00 88.12 680 SER A CA 1
ATOM 5244 C C . SER A 1 680 ? -51.559 -0.583 2.438 1.00 88.12 680 SER A C 1
ATOM 5246 O O . SER A 1 680 ? -52.740 -0.843 2.667 1.00 88.12 680 SER A O 1
ATOM 5248 N N . VAL A 1 681 ? -51.132 0.672 2.268 1.00 86.62 681 VAL A N 1
ATOM 5249 C CA . VAL A 1 681 ? -52.008 1.852 2.244 1.00 86.62 681 VAL A CA 1
ATOM 5250 C C . VAL A 1 681 ? -51.516 2.875 1.221 1.00 86.62 681 VAL A C 1
ATOM 5252 O O . VAL A 1 681 ? -50.318 2.983 0.984 1.00 86.62 681 VAL A O 1
ATOM 5255 N N . GLY A 1 682 ? -52.437 3.648 0.636 1.00 88.12 682 GLY A N 1
ATOM 5256 C CA . GLY A 1 682 ? -52.093 4.795 -0.215 1.00 88.12 682 GLY A CA 1
ATOM 5257 C C . GLY A 1 682 ? -51.483 4.439 -1.574 1.00 88.12 682 GLY A C 1
ATOM 5258 O O . GLY A 1 682 ? -50.560 5.117 -2.006 1.00 88.12 682 GLY A O 1
ATOM 5259 N N . ALA A 1 683 ? -51.968 3.385 -2.239 1.00 89.31 683 ALA A N 1
ATOM 5260 C CA . ALA A 1 683 ? -51.543 3.069 -3.604 1.00 89.31 683 ALA A CA 1
ATOM 5261 C C . ALA A 1 683 ? -51.718 4.286 -4.540 1.00 89.31 683 ALA A C 1
ATOM 5263 O O . ALA A 1 683 ? -52.760 4.944 -4.459 1.00 89.31 683 ALA A O 1
ATOM 5264 N N . PRO A 1 684 ? -50.743 4.583 -5.416 1.00 89.88 684 PRO A N 1
ATOM 5265 C CA . PRO A 1 684 ? -50.864 5.668 -6.379 1.00 89.88 684 PRO A CA 1
ATOM 5266 C C . PRO A 1 684 ? -51.846 5.303 -7.506 1.00 89.88 684 PRO A C 1
ATOM 5268 O O . PRO A 1 684 ? -52.073 4.125 -7.796 1.00 89.88 684 PRO A O 1
ATOM 5271 N N . ASP A 1 685 ? -52.422 6.320 -8.153 1.00 92.12 685 ASP A N 1
ATOM 5272 C CA . ASP A 1 685 ? -53.458 6.147 -9.186 1.00 92.12 685 ASP A CA 1
ATOM 5273 C C . ASP A 1 685 ? -52.950 5.404 -10.439 1.00 92.12 685 ASP A C 1
ATOM 5275 O O . ASP A 1 685 ? -53.735 4.812 -11.178 1.00 92.12 685 ASP A O 1
ATOM 5279 N N . ASP A 1 686 ? -51.638 5.411 -10.683 1.00 91.38 686 ASP A N 1
ATOM 5280 C CA . ASP A 1 686 ? -50.975 4.777 -11.824 1.00 91.38 686 ASP A CA 1
ATOM 5281 C C . ASP A 1 686 ? -50.468 3.350 -11.532 1.00 91.38 686 ASP A C 1
ATOM 5283 O O . ASP A 1 686 ? -49.769 2.770 -12.361 1.00 91.38 686 ASP A O 1
ATOM 5287 N N . LEU A 1 687 ? -50.840 2.735 -10.399 1.00 91.62 687 LEU A N 1
ATOM 5288 C CA . LEU A 1 687 ? -50.388 1.387 -10.016 1.00 91.62 687 LEU A CA 1
ATOM 5289 C C . LEU A 1 687 ? -50.654 0.319 -11.094 1.00 91.62 687 LEU A C 1
ATOM 5291 O O . LEU A 1 687 ? -49.831 -0.574 -11.307 1.00 91.62 687 LEU A O 1
ATOM 5295 N N . GLU A 1 688 ? -51.806 0.380 -11.768 1.00 92.69 688 GLU A N 1
ATOM 5296 C CA . GLU A 1 688 ? -52.113 -0.545 -12.866 1.00 92.69 688 GLU A CA 1
ATOM 5297 C C . GLU A 1 688 ? -51.147 -0.368 -14.041 1.00 92.69 688 GLU A C 1
ATOM 5299 O O . GLU A 1 688 ? -50.733 -1.362 -14.634 1.00 92.69 688 GLU A O 1
ATOM 5304 N N . GLU A 1 689 ? -50.756 0.872 -14.351 1.00 91.38 689 GLU A N 1
ATOM 5305 C CA . GLU A 1 689 ? -49.780 1.181 -15.399 1.00 91.38 689 GLU A CA 1
ATOM 5306 C C . GLU A 1 689 ? -48.395 0.654 -15.026 1.00 91.38 689 GLU A C 1
ATOM 5308 O O . GLU A 1 689 ? -47.774 -0.044 -15.827 1.00 91.38 689 GLU A O 1
ATOM 5313 N N . GLN A 1 690 ? -47.951 0.910 -13.791 1.00 87.94 690 GLN A N 1
ATOM 5314 C CA . GLN A 1 690 ? -46.656 0.447 -13.281 1.00 87.94 690 GLN A CA 1
ATOM 5315 C C . GLN A 1 690 ? -46.527 -1.082 -13.340 1.00 87.94 690 GLN A C 1
ATOM 5317 O O . GLN A 1 690 ? -45.457 -1.616 -13.625 1.00 87.94 690 GLN A O 1
ATOM 5322 N N . ASN A 1 691 ? -47.630 -1.804 -13.130 1.00 93.75 691 ASN A N 1
ATOM 5323 C CA . ASN A 1 691 ? -47.646 -3.263 -13.166 1.00 93.75 691 ASN A CA 1
ATOM 5324 C C . ASN A 1 691 ? -47.734 -3.876 -14.573 1.00 93.75 691 ASN A C 1
ATOM 5326 O O . ASN A 1 691 ? -47.549 -5.090 -14.699 1.00 93.75 691 ASN A O 1
ATOM 5330 N N . LYS A 1 692 ? -47.972 -3.100 -15.643 1.00 91.94 692 LYS A N 1
ATOM 5331 C CA . LYS A 1 692 ? -48.130 -3.653 -17.007 1.00 91.94 692 LYS A CA 1
ATOM 5332 C C . LYS A 1 692 ? -46.896 -4.383 -17.525 1.00 91.94 692 LYS A C 1
ATOM 5334 O O . LYS A 1 692 ? -47.036 -5.336 -18.288 1.00 91.94 692 LYS A O 1
ATOM 5339 N N . THR A 1 693 ? -45.706 -3.926 -17.146 1.00 87.44 693 THR A N 1
ATOM 5340 C CA . THR A 1 693 ? -44.423 -4.495 -17.589 1.00 87.44 693 THR A CA 1
ATOM 5341 C C . THR A 1 693 ? -43.826 -5.482 -16.589 1.00 87.44 693 THR A C 1
ATOM 5343 O O . THR A 1 693 ? -42.722 -5.971 -16.826 1.00 87.44 693 THR A O 1
ATOM 5346 N N . SER A 1 694 ? -44.532 -5.774 -15.489 1.00 90.94 694 SER A N 1
ATOM 5347 C CA . SER A 1 694 ? -44.044 -6.671 -14.441 1.00 90.94 694 SER A CA 1
ATOM 5348 C C . SER A 1 694 ? -43.819 -8.101 -14.952 1.00 90.94 694 SER A C 1
ATOM 5350 O O . SER A 1 694 ? -44.535 -8.615 -15.813 1.00 90.94 694 SER A O 1
ATOM 5352 N N . ASP A 1 695 ? -42.797 -8.754 -14.410 1.00 89.50 695 ASP A N 1
ATOM 5353 C CA . ASP A 1 695 ? -42.458 -10.149 -14.644 1.00 89.50 695 ASP A CA 1
ATOM 5354 C C . ASP A 1 695 ? -42.885 -10.969 -13.426 1.00 89.50 695 ASP A C 1
ATOM 5356 O O . ASP A 1 695 ? -42.320 -10.849 -12.339 1.00 89.50 695 ASP A O 1
ATOM 5360 N N . LEU A 1 696 ? -43.879 -11.838 -13.616 1.00 87.19 696 LEU A N 1
ATOM 5361 C CA . LEU A 1 696 ? -44.424 -12.679 -12.547 1.00 87.19 696 LEU A CA 1
ATOM 5362 C C . LEU A 1 696 ? -43.363 -13.584 -11.900 1.00 87.19 696 LEU A C 1
ATOM 5364 O O . LEU A 1 696 ? -43.518 -13.950 -10.735 1.00 87.19 696 LEU A O 1
ATOM 5368 N N . ARG A 1 697 ? -42.278 -13.915 -12.617 1.00 87.31 697 ARG A N 1
ATOM 5369 C CA . ARG A 1 697 ? -41.154 -14.709 -12.086 1.00 87.31 697 ARG A CA 1
ATOM 5370 C C . ARG A 1 697 ? -40.335 -13.952 -11.037 1.00 87.31 697 ARG A C 1
ATOM 5372 O O . ARG A 1 697 ? -39.707 -14.565 -10.182 1.00 87.31 697 ARG A O 1
ATOM 5379 N N . ASP A 1 698 ? -40.345 -12.619 -11.083 1.00 88.25 698 ASP A N 1
ATOM 5380 C CA . ASP A 1 698 ? -39.650 -11.752 -10.121 1.00 88.25 698 ASP A CA 1
ATOM 5381 C C . ASP A 1 698 ? -40.445 -11.598 -8.806 1.00 88.25 698 ASP A C 1
ATOM 5383 O O . ASP A 1 698 ? -39.952 -11.077 -7.802 1.00 88.25 698 ASP A O 1
ATOM 5387 N N . GLY A 1 699 ? -41.682 -12.106 -8.783 1.00 88.81 699 GLY A N 1
ATOM 5388 C CA . GLY A 1 699 ? -42.523 -12.149 -7.600 1.00 88.81 699 GLY A CA 1
ATOM 5389 C C . GLY A 1 699 ? -43.218 -10.821 -7.309 1.00 88.81 699 GLY A C 1
ATOM 5390 O O . GLY A 1 699 ? -43.770 -10.196 -8.214 1.00 88.81 699 GLY A O 1
ATOM 5391 N N . LYS A 1 700 ? -43.255 -10.411 -6.036 1.00 90.56 700 LYS A N 1
ATOM 5392 C CA . LYS A 1 700 ? -43.967 -9.211 -5.570 1.00 90.56 700 LYS A CA 1
ATOM 5393 C C . LYS A 1 700 ? -43.011 -8.177 -4.986 1.00 90.56 700 LYS A C 1
ATOM 5395 O O . LYS A 1 700 ? -42.010 -8.525 -4.370 1.00 90.56 700 LYS A O 1
ATOM 5400 N N . ILE A 1 701 ? -43.380 -6.912 -5.129 1.00 91.88 701 ILE A N 1
ATOM 5401 C CA . ILE A 1 701 ? -42.760 -5.773 -4.457 1.00 91.88 701 ILE A CA 1
ATOM 5402 C C . ILE A 1 701 ? -43.861 -5.140 -3.604 1.00 91.88 701 ILE A C 1
ATOM 5404 O O . ILE A 1 701 ? -44.837 -4.612 -4.136 1.00 91.88 701 ILE A O 1
ATOM 5408 N N . HIS A 1 702 ? -43.764 -5.250 -2.280 1.00 90.88 702 HIS A N 1
ATOM 5409 C CA . HIS A 1 702 ? -44.800 -4.741 -1.380 1.00 90.88 702 HIS A CA 1
ATOM 5410 C C . HIS A 1 702 ? -44.311 -3.535 -0.584 1.00 90.88 702 HIS A C 1
ATOM 5412 O O . HIS A 1 702 ? -43.413 -3.652 0.243 1.00 90.88 702 HIS A O 1
ATOM 5418 N N . PHE A 1 703 ? -44.933 -2.383 -0.798 1.00 89.56 703 PHE A N 1
ATOM 5419 C CA . PHE A 1 703 ? -44.664 -1.165 -0.044 1.00 89.56 703 PHE A CA 1
ATOM 5420 C C . PHE A 1 703 ? -45.659 -1.021 1.106 1.00 89.56 703 PHE A C 1
ATOM 5422 O O . PHE A 1 703 ? -46.864 -1.198 0.929 1.00 89.56 703 PHE A O 1
ATOM 5429 N N . ASN A 1 704 ? -45.187 -0.633 2.290 1.00 86.44 704 ASN A N 1
ATOM 5430 C CA . ASN A 1 704 ? -46.097 -0.347 3.400 1.00 86.44 704 ASN A CA 1
ATOM 5431 C C . ASN A 1 704 ? -46.902 0.948 3.157 1.00 86.44 704 ASN A C 1
ATOM 5433 O O . ASN A 1 704 ? -48.067 1.040 3.539 1.00 86.44 704 ASN A O 1
ATOM 5437 N N . PHE A 1 705 ? -46.309 1.932 2.483 1.00 85.06 705 PHE A N 1
ATOM 5438 C CA . PHE A 1 705 ? -46.923 3.209 2.111 1.00 85.06 705 PHE A CA 1
ATOM 5439 C C . PHE A 1 705 ? -46.165 3.827 0.920 1.00 85.06 705 PHE A C 1
ATOM 5441 O O . PHE A 1 705 ? -45.030 3.424 0.657 1.00 85.06 705 PHE A O 1
ATOM 5448 N N . PRO A 1 706 ? -46.766 4.767 0.167 1.00 79.56 706 PRO A N 1
ATOM 5449 C CA . PRO A 1 706 ? -46.090 5.466 -0.924 1.00 79.56 706 PRO A CA 1
ATOM 5450 C C . PRO A 1 706 ? -44.914 6.314 -0.428 1.00 79.56 706 PRO A C 1
ATOM 5452 O O . PRO A 1 706 ? -44.996 6.973 0.610 1.00 79.56 706 PRO A O 1
ATOM 5455 N N . PHE A 1 707 ? -43.835 6.321 -1.209 1.00 69.00 707 PHE A N 1
ATOM 5456 C CA . PHE A 1 707 ? -42.742 7.276 -1.065 1.00 69.00 707 PHE A CA 1
ATOM 5457 C C . PHE A 1 707 ? -43.117 8.562 -1.808 1.00 69.00 707 PHE A C 1
ATOM 5459 O O . PHE A 1 707 ? -43.539 8.493 -2.962 1.00 69.00 707 PHE A O 1
ATOM 5466 N N . GLY A 1 708 ? -43.045 9.697 -1.109 1.00 53.69 708 GLY A N 1
ATOM 5467 C CA . GLY A 1 708 ? -43.400 11.018 -1.638 1.00 53.69 708 GLY A CA 1
ATOM 5468 C C . GLY A 1 708 ? -42.348 11.613 -2.556 1.00 53.69 708 GLY A C 1
ATOM 5469 O O . GLY A 1 708 ? -41.147 11.356 -2.308 1.00 53.69 708 GLY A O 1
#

Secondary structure (DSSP, 8-state):
-GGGT---EEEESSSSSSHHHHHTS-TTTS-HHHHHHHHHHHHHTT-EEEET--TT--HHHHHHTT-S-EEE-----EEPPPHHHH-TTSS-GGGEEEHHHHHHHHHH-GGG----SEEEEE-SSHHHHHHHHHHHTSTT--EEEEE-SS-GGG--S-HHHHHHHHHHTPEEE-SEEEEEE-TT-EEEEEEEEEEEE-TTSPEEEEEEEEEEEEE-SEEEE-S-EE--HHHHHHTTPPB-TTSSB-B-TTT-BBSSTTEEE-THHHHSS--HHHHHHHHHHHHHHHHHTT--S-----PPPPPPHHHHHHTTT--------TT-HHHHHHHHHHH---TTT---HHHHT-TT--EEEEE-TT-SSSEEEEEEGGG-----HHHHT-TT---HHHHSEEEESSHHHHHH--S-EEEEETTEEEEE-SS----GGGG-BTTBPPHHHHHHHHTT--SSSSSHHHHHHHHHHHHHH-SS--HHHHHHHHTTS-SGGGGSHHHHHHHHHHHHHHH-TTPPPPPPPPPSSS-SSTTS----TTHHHHHTT-S-SGGGG--TTPPEEEEEE-S-SSEEEEEEE-HHHHTSTTEEEEEETTTS----B-TT-PPSSP-S-B-B-SS-SEE-STT-EEEEEEESSHHHHHHHHTT-EEEEEE-----SHHHHTSTT---S--SEEEESS---TTHHHHGGG--GGG-EEEESS---

Foldseek 3Di:
DLQLPDAAEAEELAPDDDPCVQQFQACVVPNNVVSVVVVVVVVVSNYHYDYNDDLLAAPVVVVVVPDLAAEDPPAFPADDDDVQLPPPVFADVVQEAELRRQRNCLRVPLQVDDNAAFEEEEAQALSSLSSLLSQLVRPHHNAYEYEELADPVQRRYDVVSVVVSVVSPYHYDYNWAWDGAHHQQKTKIFRWDWDQADPVRHTDTDTDPDIDIDGGRHYYYDHFGAADLVSCVSSPFDADPVSAGAADPQQQDGVDPSYGYFDCNHVNDDDPVRRVVRVVSNVCSSVVVVPDDDDDDDDDDDDDLVQLVVLVPDPPDDDDDPPPVVVVCVVVVSNDSPCVQPPDVLQVQDPQSQWDWDQDPPDSNRTAIEGEPVSDPPPQRSQVRDPVNDRCNAAGAYEYPDVVCVVPHPHWYWYDDDPDIDTDDPDDDDFLLNQDDPLHHHLLLVLCQQLVLPDPLPCLSVLSVLLVVLCVVPVDDDPVSQVVSLVVPPDPSSPDPSSVSSSVSSSVCVVPVPDDDDHDDQDDDPDPPPSDDDGDPCSSCSNSVHPDDPVSVDDPQAWDKDFDFDQAQKWFFPDKDQPQLCPFPQWDDKFAQVPADPDFDDPPPDDPVPQAWRQDDQHARIHNGGGGTGMMIIGRDPVSRVVSSVPMDIDIGHDDHDDDPVLCPDPPRDDSRQAQEDELDADDPCSVVSNPRHDCSSPYIYGPYDDD

Radius of gyration: 36.73 Å; chains: 1; bounding box: 108×75×78 Å

InterPro domains:
  IPR000674 Aldehyde oxidase/xanthine dehydrogenase, a/b hammerhead [PF01315] (545-655)
  IPR000674 Aldehyde oxidase/xanthine dehy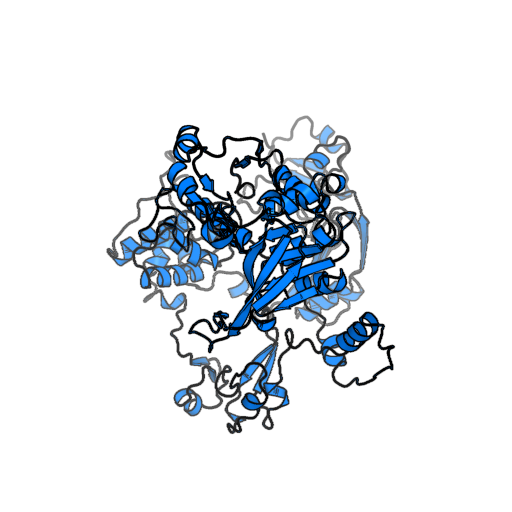drogenase, a/b hammerhead [SM01008] (544-656)
  IPR002888 [2Fe-2S]-binding [PF01799] (431-503)
  IPR023753 FAD/NAD(P)-binding domain [PF07992] (35-279)
  IPR036188 FAD/NAD(P)-binding domain superfamily [G3DSA:3.50.50.60] (85-224)
  IPR036856 Aldehyde oxidase/xanthine dehydrogenase, a/b hammerhead superfamily [SSF54665] (522-675)
  IPR036884 [2Fe-2S]-binding domain superfamily [SSF47741] (442-510)

Organism: Capitella teleta (NCBI:txid283909)

pLDDT: mean 85.82, std 10.93, range [36.97, 98.62]

Sequence (708 aa):
MARAGYPVVVFEKERDAGGIIRNVLPSFRISAEVIQQDIDFVQSHGVQFEFGCDPKLDVLDLKHSGFDYVFLGIGAEKGNKMPFLEDKKQGDRSRLLASLQFLRQFNEAPETISLGKRVVVVGGGNTAMDSARAALKVPGVEEVRVFYRRTEDEMPADREEYGNAVKDGAHFQFLTNPESMTEDGMLTCRIMTLCEPDASGRRRPVATEETCTLPVDTIITAIGEQADSELLNKMGIPLGTDGWAAVDRHTKETGVSNVFLIGDAHTGPSTVVRCIDEARRATDTAIARNQALVHQNTEVPAADEKVIRARRGLIPMSSVPADDAEAFARQEGERCLECNHICNKCVDVCPNRANVAVEIPGFKEKYQILHLDAYCNECGNCAQFCNWESKPYKEKFTVFSLMEDFENSTNSGFFVQEDNVWLRKGREVVTPESLNEYGKLSPVQSALIDAGVIQSGYNDPALALLITDLLKRNPNPSKADITDVMSSIFLRESAYQQVYDAVDIARQRIVDPEFIASSVPSFVGDNREVGKPGGKVDAAQSIKAEPCFVEDFVAPDACVLKMLRSPHAHAYIASIDTSDAEAMPGVIAVFDHRNCPDVYYTPGGQTAPEPSPLDRRMFGEKVRHYGDRVAAVVAETEEQAEAALKTIKVDYDVLKPVLSITEAMAEDAPIVHNGVISYSVGAPDDLEEQNKTSDLRDGKIHFNFPFG